Protein AF-A0A355SZP2-F1 (afdb_monomer_lite)

Sequence (383 aa):
MRPGVPWSVKGIEPEAREAAKQAARKAGVTLGAWLNQVIMDSGTDDINAAIQNYGNLDAAASQPQPPAGAPYMQPNMQPAAFAAPPAQPQVDLSPVTEAVRDLVRRIDSNERLLETSLDSLAGRIESSEQLIASGGLSGAADSGMERKVQQLTDRLEAAEKARLPFAKNTGDRLAFQTLEKTMNAVVDHLETVDSQSEQKFAEMRHLLSELADRVDNSEESKKLDQERAKTDALGNTLQNLSERMAETEQALHAAHASAEQGRRQAVEEAVQIVSNKLDSDSQRAQMAELQTAIEKMNSRIDHSEAQSAHAIKTLEGSLTAFVDRLEQTQVRADDIVPQVMDQLDGRLEQVVSRVTDSETRALETASSVEQALSSLAQTMNAT

pLDDT: mean 73.76, std 15.37, range [33.22, 96.88]

Structure (mmCIF, N/CA/C/O backbone):
data_AF-A0A355SZP2-F1
#
_entry.id   AF-A0A355SZP2-F1
#
loop_
_atom_site.group_PDB
_atom_site.id
_atom_site.type_symbol
_atom_site.label_atom_id
_atom_site.label_alt_id
_atom_site.label_comp_id
_atom_site.label_asym_id
_atom_site.label_entity_id
_atom_site.label_seq_id
_atom_site.pdbx_PDB_ins_code
_atom_site.Cartn_x
_atom_site.Cartn_y
_atom_site.Cartn_z
_atom_site.occupancy
_atom_site.B_iso_or_equiv
_atom_site.auth_seq_id
_atom_site.auth_comp_id
_atom_site.auth_asym_id
_atom_site.auth_atom_id
_atom_site.pdbx_PDB_model_num
ATOM 1 N N . MET A 1 1 ? -23.515 8.372 -33.149 1.00 43.44 1 MET A N 1
ATOM 2 C CA . MET A 1 1 ? -22.268 9.037 -32.707 1.00 43.44 1 MET A CA 1
ATOM 3 C C . MET A 1 1 ? -21.160 8.588 -33.643 1.00 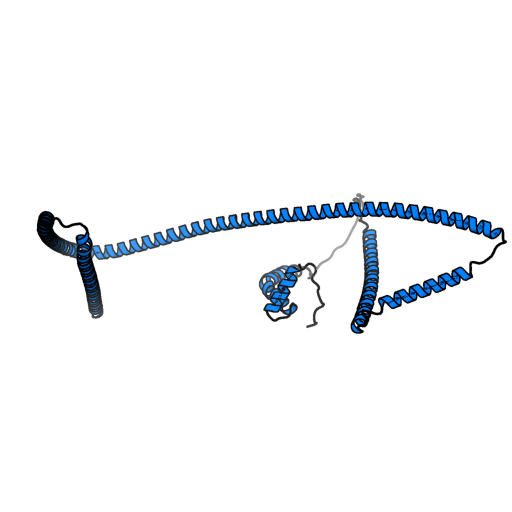43.44 1 MET A C 1
ATOM 5 O O . MET A 1 1 ? -21.099 7.398 -33.919 1.00 43.44 1 MET A O 1
ATOM 9 N N . ARG A 1 2 ? -20.382 9.505 -34.232 1.00 42.56 2 ARG A N 1
ATOM 10 C CA . ARG A 1 2 ? -19.306 9.112 -35.161 1.00 42.56 2 ARG A CA 1
ATOM 11 C C . ARG A 1 2 ? -18.249 8.340 -34.352 1.00 42.56 2 ARG A C 1
ATOM 13 O O . ARG A 1 2 ? -17.840 8.880 -33.324 1.00 42.56 2 ARG A O 1
ATOM 20 N N . PRO A 1 3 ? -17.853 7.112 -34.733 1.00 50.84 3 PRO A N 1
ATOM 21 C CA . PRO A 1 3 ? -16.800 6.396 -34.023 1.00 50.84 3 PRO A CA 1
ATOM 22 C C . PRO A 1 3 ? -15.516 7.222 -34.128 1.00 50.84 3 PRO A C 1
ATOM 24 O O . PRO A 1 3 ? -15.096 7.596 -35.223 1.00 50.84 3 PRO A O 1
ATOM 27 N N . GLY A 1 4 ? -15.008 7.623 -32.962 1.00 61.59 4 GLY A N 1
ATOM 28 C CA . GLY A 1 4 ? -13.952 8.614 -32.810 1.00 61.59 4 GLY A CA 1
ATOM 29 C C . GLY A 1 4 ? -12.641 8.197 -33.466 1.00 61.59 4 GLY A C 1
ATOM 30 O O . GLY A 1 4 ? -12.325 7.015 -33.583 1.00 61.59 4 GLY A O 1
ATOM 31 N N . VAL A 1 5 ? -11.888 9.212 -33.885 1.00 63.09 5 VAL A N 1
ATOM 32 C CA . VAL A 1 5 ? -10.521 9.103 -34.401 1.00 63.09 5 VAL A CA 1
ATOM 33 C C . VAL A 1 5 ? -9.666 8.282 -33.419 1.00 63.09 5 VAL A C 1
ATOM 35 O O . VAL A 1 5 ? -9.733 8.544 -32.214 1.00 63.09 5 VAL A O 1
ATOM 38 N N . PRO A 1 6 ? -8.877 7.296 -33.887 1.00 67.25 6 PRO A N 1
ATOM 39 C CA . PRO A 1 6 ? -8.003 6.519 -33.018 1.00 67.25 6 PRO A CA 1
ATOM 40 C C . PRO A 1 6 ? -6.946 7.443 -32.411 1.00 67.25 6 PRO A C 1
ATOM 42 O O . PRO A 1 6 ? -6.125 8.027 -33.114 1.00 67.25 6 PRO A O 1
ATOM 45 N N . TRP A 1 7 ? -6.985 7.588 -31.093 1.00 75.75 7 TRP A N 1
ATOM 46 C CA . TRP A 1 7 ? -5.968 8.294 -30.330 1.00 75.75 7 TRP A CA 1
ATOM 47 C C . TRP A 1 7 ? -4.964 7.267 -29.804 1.00 75.75 7 TRP A C 1
ATOM 49 O O . TRP A 1 7 ? -5.340 6.184 -29.354 1.00 75.75 7 TRP A O 1
ATOM 59 N N . SER A 1 8 ? -3.675 7.590 -29.894 1.00 74.94 8 SER A N 1
ATOM 60 C CA . SER A 1 8 ? -2.593 6.748 -29.384 1.00 74.94 8 SER A CA 1
ATOM 61 C C . SER A 1 8 ? -1.898 7.462 -28.235 1.00 74.94 8 SER A C 1
ATOM 63 O O . SER A 1 8 ? -1.377 8.563 -28.404 1.00 74.94 8 SER A O 1
ATOM 65 N N . VAL A 1 9 ? -1.857 6.818 -27.070 1.00 76.44 9 VAL A N 1
ATOM 66 C CA . VAL A 1 9 ? -1.187 7.344 -25.876 1.00 76.44 9 VAL A CA 1
ATOM 67 C C . VAL A 1 9 ? 0.260 6.861 -25.847 1.00 76.44 9 VAL A C 1
ATOM 69 O O . VAL A 1 9 ? 0.535 5.657 -25.836 1.00 76.44 9 VAL A O 1
ATOM 72 N N . LYS A 1 10 ? 1.207 7.801 -25.839 1.00 74.12 10 LYS A N 1
ATOM 73 C CA . LYS A 1 10 ? 2.650 7.527 -25.783 1.00 74.12 10 LYS A CA 1
ATOM 74 C C . LYS A 1 10 ? 3.136 7.584 -24.331 1.00 74.12 10 LYS A C 1
ATOM 76 O O . LYS A 1 10 ? 2.713 8.456 -23.587 1.00 74.12 10 LYS A O 1
ATOM 81 N N . GLY A 1 11 ? 4.022 6.664 -23.942 1.00 76.44 11 GLY A N 1
ATOM 82 C CA . GLY A 1 11 ? 4.658 6.668 -22.613 1.00 76.44 11 GLY A CA 1
ATOM 83 C C . GLY A 1 11 ? 4.041 5.749 -21.552 1.00 76.44 11 GLY A C 1
ATOM 84 O O . GLY A 1 11 ? 4.550 5.716 -20.443 1.00 76.44 11 GLY A O 1
ATOM 85 N N . ILE A 1 12 ? 3.000 4.966 -21.868 1.00 80.81 12 ILE A N 1
ATOM 86 C CA . ILE A 1 12 ? 2.492 3.951 -20.925 1.00 80.81 12 ILE A CA 1
ATOM 87 C C . ILE A 1 12 ? 3.554 2.860 -20.746 1.00 80.81 12 ILE A C 1
ATOM 89 O O . ILE A 1 12 ? 3.906 2.201 -21.736 1.00 80.81 12 ILE A O 1
ATOM 93 N N . GLU A 1 13 ? 4.019 2.672 -19.511 1.00 81.19 13 GLU A N 1
ATOM 94 C CA . GLU A 1 13 ? 4.992 1.648 -19.126 1.00 81.19 13 GLU A CA 1
ATOM 95 C C . GLU A 1 13 ? 4.532 0.238 -19.534 1.00 81.19 13 GLU A C 1
ATOM 97 O O . GLU A 1 13 ? 3.330 -0.057 -19.524 1.00 81.19 13 GLU A O 1
ATOM 102 N N . PRO A 1 14 ? 5.462 -0.659 -19.912 1.00 80.69 14 PRO A N 1
ATOM 103 C CA . PRO A 1 14 ? 5.113 -2.010 -20.347 1.00 80.69 14 PRO A CA 1
ATOM 104 C C . PRO A 1 14 ? 4.370 -2.797 -19.258 1.00 80.69 14 PRO A C 1
ATOM 106 O O . PRO A 1 14 ? 3.424 -3.518 -19.571 1.00 80.69 14 PRO A O 1
ATOM 109 N N . GLU A 1 15 ? 4.724 -2.595 -17.988 1.00 80.12 15 GLU A N 1
ATOM 110 C CA . GLU A 1 15 ? 4.059 -3.224 -16.845 1.00 80.12 15 GLU A CA 1
ATOM 111 C C . GLU A 1 15 ? 2.602 -2.761 -16.699 1.00 80.12 15 GLU A C 1
ATOM 113 O O . GLU A 1 15 ? 1.695 -3.588 -16.595 1.00 80.12 15 GLU A O 1
ATOM 118 N N . ALA A 1 16 ? 2.347 -1.454 -16.813 1.00 84.38 16 ALA A N 1
ATOM 119 C CA . ALA A 1 16 ? 0.997 -0.896 -16.761 1.00 84.38 16 ALA A CA 1
ATOM 120 C C . ALA A 1 16 ? 0.101 -1.416 -17.903 1.00 84.38 16 ALA A C 1
ATOM 122 O O . ALA A 1 16 ? -1.091 -1.669 -17.706 1.00 84.38 16 ALA A O 1
ATOM 123 N N . ARG A 1 17 ? 0.667 -1.644 -19.099 1.00 85.94 17 ARG A N 1
ATOM 124 C CA . ARG A 1 17 ? -0.062 -2.255 -20.226 1.00 85.94 17 ARG A CA 1
ATOM 125 C C . ARG A 1 17 ? -0.452 -3.701 -19.934 1.00 85.94 17 ARG A C 1
ATOM 127 O O . ARG A 1 17 ? -1.572 -4.100 -20.250 1.00 85.94 17 ARG A O 1
ATOM 134 N N . GLU A 1 18 ? 0.452 -4.483 -19.354 1.00 87.62 18 GLU A N 1
ATOM 135 C CA . GLU A 1 18 ? 0.180 -5.877 -18.996 1.00 87.62 18 GLU A CA 1
ATOM 136 C C . GLU A 1 18 ? -0.819 -5.978 -17.836 1.00 87.62 18 GLU A C 1
ATOM 138 O O . GLU A 1 18 ? -1.746 -6.786 -17.907 1.00 87.62 18 GLU A O 1
ATOM 143 N N . ALA A 1 19 ? -0.724 -5.104 -16.832 1.00 87.06 19 ALA A N 1
ATOM 144 C CA . ALA A 1 19 ? -1.694 -5.017 -15.742 1.00 87.06 19 ALA A CA 1
ATOM 145 C C . ALA A 1 19 ? -3.107 -4.698 -16.258 1.00 87.06 19 ALA A C 1
ATOM 147 O O . ALA A 1 19 ? -4.066 -5.389 -15.907 1.00 87.06 19 ALA A O 1
ATOM 148 N N . ALA A 1 20 ? -3.235 -3.725 -17.167 1.00 86.75 20 ALA A N 1
ATOM 149 C CA . ALA A 1 20 ? -4.510 -3.378 -17.793 1.00 86.75 20 ALA A CA 1
ATOM 150 C C . ALA A 1 20 ? -5.088 -4.538 -18.625 1.00 86.75 20 ALA A C 1
ATOM 152 O O . ALA A 1 20 ? -6.277 -4.849 -18.532 1.00 86.75 20 ALA A O 1
ATOM 153 N N . LYS A 1 21 ? -4.251 -5.244 -19.400 1.00 88.50 21 LYS A N 1
ATOM 154 C CA . LYS A 1 21 ? -4.676 -6.442 -20.150 1.00 88.50 21 LYS A CA 1
ATOM 155 C C . LYS A 1 21 ? -5.150 -7.563 -19.227 1.00 88.50 21 LYS A C 1
ATOM 157 O O . LYS A 1 21 ? -6.155 -8.211 -19.519 1.00 88.50 21 LYS A O 1
ATOM 162 N N . GLN A 1 22 ? -4.442 -7.808 -18.128 1.00 89.31 22 GLN A N 1
ATOM 163 C CA . GLN A 1 22 ? -4.810 -8.840 -17.160 1.00 89.31 22 GLN A CA 1
ATOM 164 C C . GLN A 1 22 ? -6.108 -8.491 -16.430 1.00 89.31 22 GLN A C 1
ATOM 166 O O . GLN A 1 22 ? -6.954 -9.366 -16.253 1.00 89.31 22 GLN A O 1
ATOM 171 N N . ALA A 1 23 ? -6.298 -7.229 -16.050 1.00 87.44 23 ALA A N 1
ATOM 172 C CA . ALA A 1 23 ? -7.519 -6.764 -15.406 1.00 87.44 23 ALA A CA 1
ATOM 173 C C . ALA A 1 23 ? -8.733 -6.836 -16.349 1.00 87.44 23 ALA A C 1
ATOM 175 O O . ALA A 1 23 ? -9.779 -7.349 -15.952 1.00 87.44 23 ALA A O 1
ATOM 176 N N . ALA A 1 24 ? -8.566 -6.467 -17.623 1.00 91.06 24 ALA A N 1
ATOM 177 C CA . ALA A 1 24 ? -9.597 -6.646 -18.645 1.00 91.06 24 ALA A CA 1
ATOM 178 C C . ALA A 1 24 ? -9.963 -8.128 -18.850 1.00 91.06 24 ALA A C 1
ATOM 180 O O . ALA A 1 24 ? -11.142 -8.480 -18.891 1.00 91.06 24 ALA A O 1
ATOM 181 N N . ARG A 1 25 ? -8.960 -9.022 -18.891 1.00 90.25 25 ARG A N 1
ATOM 182 C CA . ARG A 1 25 ? -9.176 -10.476 -18.991 1.00 90.25 25 ARG A CA 1
ATOM 183 C C . ARG A 1 25 ? -9.900 -11.036 -17.764 1.00 90.25 25 ARG A C 1
ATOM 185 O O . ARG A 1 25 ? -10.788 -11.865 -17.932 1.00 90.25 25 ARG A O 1
ATOM 192 N N . LYS A 1 26 ? -9.558 -10.581 -16.553 1.00 88.00 26 LYS A N 1
ATOM 193 C CA . LYS A 1 26 ? -10.255 -10.962 -15.310 1.00 88.00 26 LYS A CA 1
ATOM 194 C C . LYS A 1 26 ? -11.713 -10.501 -15.304 1.00 88.00 26 LYS A C 1
ATOM 196 O O . LYS A 1 26 ? -12.568 -11.229 -14.817 1.00 88.00 26 LYS A O 1
ATOM 201 N N . ALA A 1 27 ? -11.991 -9.332 -15.873 1.00 84.56 27 ALA A N 1
ATOM 202 C CA . ALA A 1 27 ? -13.337 -8.783 -15.998 1.00 84.56 27 ALA A CA 1
ATOM 203 C C . ALA A 1 27 ? -14.136 -9.351 -17.193 1.00 84.56 27 ALA A C 1
ATOM 205 O O . ALA A 1 27 ? -15.299 -9.002 -17.366 1.00 84.56 27 ALA A O 1
ATOM 206 N N . GLY A 1 28 ? -13.538 -10.218 -18.024 1.00 91.88 28 GLY A N 1
ATOM 207 C CA . GLY A 1 28 ? -14.213 -10.842 -19.169 1.00 91.88 28 GLY A CA 1
ATOM 208 C C . GLY A 1 28 ? -14.558 -9.878 -20.311 1.00 91.88 28 GLY A C 1
ATOM 209 O O . GLY A 1 28 ? -15.401 -10.196 -21.147 1.00 91.88 28 GLY A O 1
ATOM 210 N N . VAL A 1 29 ? -13.921 -8.706 -20.361 1.00 92.19 29 VAL A N 1
ATOM 211 C CA . VAL A 1 29 ? -14.208 -7.633 -21.326 1.00 92.19 29 VAL A CA 1
ATOM 212 C C . VAL A 1 29 ? -12.981 -7.299 -22.176 1.00 92.19 29 VAL A C 1
ATOM 214 O O . VAL A 1 29 ? -11.848 -7.668 -21.864 1.00 92.19 29 VAL A O 1
ATOM 217 N N . THR A 1 30 ? -13.192 -6.593 -23.290 1.00 90.00 30 THR A N 1
ATOM 218 C CA . THR A 1 30 ? -12.081 -6.111 -24.122 1.00 90.00 30 THR A CA 1
ATOM 219 C C . THR A 1 30 ? -11.309 -5.010 -23.395 1.00 90.00 30 THR A C 1
ATOM 221 O O . THR A 1 30 ? -11.880 -4.252 -22.614 1.00 90.00 30 THR A O 1
ATOM 224 N N . LEU A 1 31 ? -10.008 -4.882 -23.682 1.00 84.50 31 LEU A N 1
ATOM 225 C CA . LEU A 1 31 ? -9.148 -3.865 -23.063 1.00 84.50 31 LEU A CA 1
ATOM 226 C C . LEU A 1 31 ? -9.724 -2.445 -23.194 1.00 84.50 31 LEU A C 1
ATOM 228 O O . LEU A 1 31 ? -9.685 -1.682 -22.238 1.00 84.50 31 LEU A O 1
ATOM 232 N N . GLY A 1 32 ? -10.294 -2.107 -24.356 1.00 83.00 32 GLY A N 1
ATOM 233 C CA . GLY A 1 32 ? -10.916 -0.800 -24.582 1.00 83.00 32 GLY A CA 1
ATOM 234 C C . GLY A 1 32 ? -12.188 -0.579 -23.758 1.00 83.00 32 GLY A C 1
ATOM 235 O O . GLY A 1 32 ? -12.382 0.508 -23.224 1.00 83.00 32 GLY A O 1
ATOM 236 N N . ALA A 1 33 ? -13.036 -1.603 -23.607 1.00 85.50 33 ALA A N 1
ATOM 237 C CA . ALA A 1 33 ? -14.243 -1.511 -22.783 1.00 85.50 33 ALA A CA 1
ATOM 238 C C . ALA A 1 33 ? -13.903 -1.406 -21.290 1.00 85.50 33 ALA A C 1
ATOM 240 O O . ALA A 1 33 ? -14.472 -0.575 -20.588 1.00 85.50 33 ALA A O 1
ATOM 241 N N . TRP A 1 34 ? -12.925 -2.192 -20.837 1.00 91.69 34 TRP A N 1
ATOM 242 C CA . TRP A 1 34 ? -12.411 -2.130 -19.473 1.00 91.69 34 TRP A CA 1
ATOM 243 C C . TRP A 1 34 ? -11.806 -0.761 -19.155 1.00 91.69 34 TRP A C 1
ATOM 245 O O . TRP A 1 34 ? -12.145 -0.159 -18.144 1.00 91.69 34 TRP A O 1
ATOM 255 N N . LEU A 1 35 ? -10.960 -0.235 -20.047 1.00 86.69 35 LEU A N 1
ATOM 256 C CA . LEU A 1 35 ? -10.326 1.066 -19.859 1.00 86.69 35 LEU A CA 1
ATOM 257 C C . LEU A 1 35 ? -11.358 2.198 -19.844 1.00 86.69 35 LEU A C 1
ATOM 259 O O . LEU A 1 35 ? -11.254 3.093 -19.017 1.00 86.69 35 LEU A O 1
ATOM 263 N N . ASN A 1 36 ? -12.378 2.141 -20.705 1.00 85.62 36 ASN A N 1
ATOM 264 C CA . ASN A 1 36 ? -13.479 3.102 -20.664 1.00 85.62 36 ASN A CA 1
ATOM 265 C C . ASN A 1 36 ? -14.215 3.062 -19.321 1.00 85.62 36 ASN A C 1
ATOM 267 O O . ASN A 1 36 ? -14.522 4.117 -18.784 1.00 85.62 36 ASN A O 1
ATOM 271 N N . GLN A 1 37 ? -14.472 1.876 -18.765 1.00 85.50 37 GLN A N 1
ATOM 272 C CA . GLN A 1 37 ? -15.134 1.747 -17.468 1.00 85.50 37 GLN A CA 1
ATOM 273 C C . GLN A 1 37 ? -14.263 2.296 -16.334 1.00 85.50 37 GLN A C 1
ATOM 275 O O . GLN A 1 37 ? -14.737 3.101 -15.547 1.00 85.50 37 GLN A O 1
ATOM 280 N N . VAL A 1 38 ? -12.972 1.959 -16.317 1.00 87.00 38 VAL A N 1
ATOM 281 C CA . VAL A 1 38 ? -12.020 2.476 -15.323 1.00 87.00 38 VAL A CA 1
ATOM 282 C C . VAL A 1 38 ? -11.865 3.992 -15.428 1.00 87.00 38 VAL A C 1
ATOM 284 O O . VAL A 1 38 ? -11.874 4.666 -14.406 1.00 87.00 38 VAL A O 1
ATOM 287 N N . ILE A 1 39 ? -11.753 4.553 -16.636 1.00 83.88 39 ILE A N 1
ATOM 288 C CA . ILE A 1 39 ? -11.663 6.008 -16.840 1.00 83.88 39 ILE A CA 1
ATOM 289 C C . ILE A 1 39 ? -12.952 6.704 -16.396 1.00 83.88 39 ILE A C 1
ATOM 291 O O . ILE A 1 39 ? -12.874 7.785 -15.823 1.00 83.88 39 ILE A O 1
ATOM 295 N N . MET A 1 40 ? -14.121 6.106 -16.642 1.00 82.00 40 MET A N 1
ATOM 296 C CA . MET A 1 40 ? -15.392 6.663 -16.177 1.00 82.00 40 MET A CA 1
ATOM 297 C C . MET A 1 40 ? -15.488 6.593 -14.652 1.00 82.00 40 MET A C 1
ATOM 299 O O . MET A 1 40 ? -15.677 7.636 -14.044 1.00 82.00 40 MET A O 1
ATOM 303 N N . ASP A 1 41 ? -15.242 5.432 -14.037 1.00 79.75 41 ASP A N 1
ATOM 304 C CA . ASP A 1 41 ? -15.289 5.238 -12.580 1.00 79.75 41 ASP A CA 1
ATOM 305 C C . ASP A 1 41 ? -14.289 6.149 -11.843 1.00 79.75 41 ASP A C 1
ATOM 307 O O . ASP A 1 41 ? -14.629 6.735 -10.819 1.00 79.75 41 ASP A O 1
ATOM 311 N N . SER A 1 42 ? -13.083 6.331 -12.397 1.00 72.56 42 SER A N 1
ATOM 312 C CA . SER A 1 42 ? -12.041 7.213 -11.836 1.00 72.56 42 SER A CA 1
ATOM 313 C C . SER A 1 42 ? -12.272 8.697 -12.150 1.00 72.56 42 SER A C 1
ATOM 315 O O . SER A 1 42 ? -11.753 9.566 -11.461 1.00 72.56 42 SER A O 1
ATOM 317 N N . GLY A 1 43 ? -12.995 9.003 -13.231 1.00 55.41 43 GLY A N 1
ATOM 318 C CA . GLY A 1 43 ? -13.183 10.358 -13.751 1.00 55.41 43 GLY A CA 1
ATOM 319 C C . GLY A 1 43 ? -14.430 11.067 -13.226 1.00 55.41 43 GLY A C 1
ATOM 320 O O . GLY A 1 43 ? -14.520 12.288 -13.356 1.00 55.41 43 GLY A O 1
ATOM 321 N N . THR A 1 44 ? -15.387 10.342 -12.637 1.00 55.16 44 THR A N 1
ATOM 322 C CA . THR A 1 44 ? -16.650 10.936 -12.164 1.00 55.16 44 THR A CA 1
ATOM 323 C C . THR A 1 44 ? -16.474 11.937 -11.021 1.00 55.16 44 THR A C 1
ATOM 325 O O . THR A 1 44 ? -17.250 12.891 -10.962 1.00 55.16 44 THR A O 1
ATOM 328 N N . ASP A 1 45 ? -15.452 11.774 -10.173 1.00 54.12 45 ASP A N 1
ATOM 329 C CA . ASP A 1 45 ? -15.232 12.652 -9.013 1.00 54.12 45 ASP A CA 1
ATOM 330 C C . ASP A 1 45 ? -14.362 13.886 -9.334 1.00 54.12 45 ASP A C 1
ATOM 332 O O . ASP A 1 45 ? -14.697 14.992 -8.911 1.00 54.12 45 ASP A O 1
ATOM 336 N N . ASP A 1 46 ? -13.314 13.759 -10.158 1.00 54.97 46 ASP A N 1
ATOM 337 C CA . ASP A 1 46 ? -12.363 14.863 -10.399 1.00 54.97 46 ASP A CA 1
ATOM 338 C C . ASP A 1 46 ? -12.663 15.699 -11.660 1.00 54.97 46 ASP A C 1
ATOM 340 O O . ASP A 1 46 ? -12.441 16.914 -11.690 1.00 54.97 46 ASP A O 1
ATOM 344 N N . ILE A 1 47 ? -13.203 15.092 -12.725 1.00 53.69 47 ILE A N 1
ATOM 345 C CA . ILE A 1 47 ? -13.374 15.777 -14.021 1.00 53.69 47 ILE A CA 1
ATOM 346 C C . ILE A 1 47 ? -14.604 16.688 -14.010 1.00 53.69 47 ILE A C 1
ATOM 348 O O . ILE A 1 47 ? -14.566 17.775 -14.587 1.00 53.69 47 ILE A O 1
ATOM 352 N N . ASN A 1 48 ? -15.681 16.308 -13.318 1.00 53.72 48 ASN A N 1
ATOM 353 C CA . ASN A 1 48 ? -16.866 17.162 -13.194 1.00 53.72 48 ASN A CA 1
ATOM 354 C C . ASN A 1 48 ? -16.561 18.432 -12.374 1.00 53.72 48 ASN A C 1
ATOM 356 O O . ASN A 1 48 ? -17.060 19.510 -12.700 1.00 53.72 48 ASN A O 1
ATOM 360 N N . ALA A 1 49 ? -15.682 18.327 -11.371 1.00 54.88 49 ALA A N 1
ATOM 361 C CA . ALA A 1 49 ? -15.170 19.467 -10.613 1.00 54.88 49 ALA A CA 1
ATOM 362 C C . ALA A 1 49 ? -14.222 20.347 -11.455 1.00 54.88 49 ALA A C 1
ATOM 364 O O . ALA A 1 49 ? -14.318 21.575 -11.418 1.00 54.88 49 ALA A O 1
ATOM 365 N N . ALA A 1 50 ? -13.358 19.744 -12.280 1.00 53.41 50 ALA A N 1
ATOM 366 C CA . ALA A 1 50 ? -12.447 20.477 -13.160 1.00 53.41 50 ALA A CA 1
ATOM 367 C C . ALA A 1 50 ? -13.166 21.186 -14.327 1.00 53.41 50 ALA A C 1
ATOM 369 O O . ALA A 1 50 ? -12.854 22.336 -14.632 1.00 53.41 50 ALA A O 1
ATOM 370 N N . ILE A 1 51 ? -14.168 20.560 -14.956 1.00 55.69 51 ILE A N 1
ATOM 371 C CA . ILE A 1 51 ? -14.917 21.149 -16.082 1.00 55.69 51 ILE A CA 1
ATOM 372 C C . ILE A 1 51 ? -15.739 22.368 -15.635 1.00 55.69 51 ILE A C 1
ATOM 374 O O . ILE A 1 51 ? -15.804 23.354 -16.372 1.00 55.69 51 ILE A O 1
ATOM 378 N N . GLN A 1 52 ? -16.298 22.368 -14.418 1.00 55.09 52 GLN A N 1
ATOM 379 C CA . GLN A 1 52 ? -16.956 23.564 -13.875 1.00 55.09 52 GLN A CA 1
ATOM 380 C C . GLN A 1 52 ? -15.977 24.716 -13.605 1.00 55.09 52 GLN A C 1
ATOM 382 O O . GLN A 1 52 ? -16.354 25.880 -13.728 1.00 55.09 52 GLN A O 1
ATOM 387 N N . ASN A 1 53 ? -14.713 24.408 -13.305 1.00 52.00 53 ASN A N 1
ATOM 388 C CA . ASN A 1 53 ? -13.689 25.416 -13.043 1.00 52.00 53 ASN A CA 1
ATOM 389 C C . ASN A 1 53 ? -13.110 26.034 -14.336 1.00 52.00 53 ASN A C 1
ATOM 391 O O . ASN A 1 53 ? -12.754 27.209 -14.354 1.00 52.00 53 ASN A O 1
ATOM 395 N N . TYR A 1 54 ? -13.076 25.283 -15.445 1.00 48.62 54 TYR A N 1
ATOM 396 C CA . TYR A 1 54 ? -12.592 25.781 -16.744 1.00 48.62 54 TYR A CA 1
ATOM 397 C C . TYR A 1 54 ? -13.676 26.426 -17.627 1.00 48.62 54 TYR A C 1
ATOM 399 O O . TYR A 1 54 ? -13.348 27.246 -18.481 1.00 48.62 54 TYR A O 1
ATOM 407 N N . GLY A 1 55 ? -14.963 26.131 -17.412 1.00 46.94 55 GLY A N 1
ATOM 408 C CA . GLY A 1 55 ? -16.067 26.756 -18.157 1.00 46.94 55 GLY A CA 1
ATOM 409 C C . GLY A 1 55 ? -16.363 28.218 -17.785 1.00 46.94 55 GLY A C 1
ATOM 410 O O . GLY A 1 55 ? -17.083 28.895 -18.515 1.00 46.94 55 GLY A O 1
ATOM 411 N N . ASN A 1 56 ? -15.807 28.723 -16.677 1.00 47.97 56 ASN A N 1
ATOM 412 C CA . ASN A 1 56 ? -16.124 30.053 -16.138 1.00 47.97 56 ASN A CA 1
ATOM 413 C C . ASN A 1 56 ? -15.107 31.153 -16.515 1.00 47.97 56 ASN A C 1
ATOM 415 O O . ASN A 1 56 ? -15.204 32.276 -16.027 1.00 47.97 56 ASN A O 1
ATOM 419 N N . LEU A 1 57 ? -14.130 30.845 -17.379 1.00 44.41 57 LEU A N 1
ATOM 420 C CA . LEU A 1 57 ? -13.086 31.787 -17.816 1.00 44.41 57 LEU A CA 1
ATOM 421 C C . LEU A 1 57 ? -13.292 32.328 -19.246 1.00 44.41 57 LEU A C 1
ATOM 423 O O . LEU A 1 57 ? -12.699 33.348 -19.580 1.00 44.41 57 LEU A O 1
ATOM 427 N N . ASP A 1 58 ? -14.168 31.720 -20.059 1.00 43.00 58 ASP A N 1
ATOM 428 C CA . ASP A 1 58 ? -14.352 32.082 -21.484 1.00 43.00 58 ASP A CA 1
ATOM 429 C C . ASP A 1 58 ? -15.707 32.756 -21.812 1.00 43.00 58 ASP A C 1
ATOM 431 O O . ASP A 1 58 ? -16.025 33.033 -22.966 1.00 43.00 58 ASP A O 1
ATOM 435 N N . ALA A 1 59 ? -16.529 33.069 -20.801 1.00 40.69 59 ALA A N 1
ATOM 436 C CA . ALA A 1 59 ? -17.865 33.659 -20.988 1.00 40.69 59 ALA A CA 1
ATOM 437 C C . ALA A 1 59 ? -17.964 35.167 -20.656 1.00 40.69 59 ALA A C 1
ATOM 439 O O . ALA A 1 59 ? -19.069 35.701 -20.563 1.00 40.69 59 ALA A O 1
ATOM 440 N N . ALA A 1 60 ? -16.838 35.876 -20.486 1.00 42.00 60 ALA A N 1
ATOM 441 C CA . ALA A 1 60 ? -16.814 37.275 -20.025 1.00 42.00 60 ALA A CA 1
ATOM 442 C C . ALA A 1 60 ? -16.187 38.293 -21.004 1.00 42.00 60 ALA A C 1
ATOM 444 O O . ALA A 1 60 ? -15.850 39.402 -20.595 1.00 42.00 60 ALA A O 1
ATOM 445 N N . ALA A 1 61 ? -16.046 37.970 -22.294 1.00 46.56 61 ALA A N 1
ATOM 446 C CA . ALA A 1 61 ? -15.515 38.922 -23.274 1.00 46.56 61 ALA A CA 1
ATOM 447 C C . ALA A 1 61 ? -16.200 38.826 -24.644 1.00 46.56 61 ALA A C 1
ATOM 449 O O . ALA A 1 61 ? -15.547 38.565 -25.646 1.00 46.56 61 ALA A O 1
ATOM 450 N N . SER A 1 62 ? -17.518 39.047 -24.704 1.00 45.06 62 SER A N 1
ATOM 451 C CA . SER A 1 62 ? -18.217 39.473 -25.931 1.00 45.06 62 SER A CA 1
ATOM 452 C C . SER A 1 62 ? -19.649 39.929 -25.630 1.00 45.06 62 SER A C 1
ATOM 454 O O . SER A 1 62 ? -20.600 39.170 -25.797 1.00 45.06 62 SER A O 1
ATOM 456 N N . GLN A 1 63 ? -19.828 41.192 -25.238 1.00 41.97 63 GLN A N 1
ATOM 457 C CA . GLN A 1 63 ? -21.058 41.921 -25.563 1.00 41.97 63 GLN A CA 1
ATOM 458 C C . GLN A 1 63 ? -20.756 43.423 -25.724 1.00 41.97 63 GLN A C 1
ATOM 460 O O . GLN A 1 63 ? -20.212 44.033 -24.804 1.00 41.97 63 GLN A O 1
ATOM 465 N N . PRO A 1 64 ? -21.046 44.029 -26.891 1.00 41.09 64 PRO A N 1
ATOM 466 C CA . PRO A 1 64 ? -20.807 45.445 -27.139 1.00 41.09 64 PRO A CA 1
ATOM 467 C C . PRO A 1 64 ? -21.996 46.291 -26.670 1.00 41.09 64 PRO A C 1
ATOM 469 O O . PRO A 1 64 ? -23.135 46.043 -27.066 1.00 41.09 64 PRO A O 1
ATOM 472 N N . GLN A 1 65 ? -21.726 47.331 -25.878 1.00 38.44 65 GLN A N 1
ATOM 473 C CA . GLN A 1 65 ? -22.719 48.326 -25.467 1.00 38.44 65 GLN A CA 1
ATOM 474 C C . GLN A 1 65 ? -22.309 49.713 -26.007 1.00 38.44 65 GLN A C 1
ATOM 476 O O . GLN A 1 65 ? -21.156 50.109 -25.829 1.00 38.44 65 GLN A O 1
ATOM 481 N N . PRO A 1 66 ? -23.196 50.445 -26.710 1.00 47.81 66 PRO A N 1
ATOM 482 C CA . PRO A 1 66 ? -22.837 51.678 -27.412 1.00 47.81 66 PRO A CA 1
ATOM 483 C C . PRO A 1 66 ? -22.892 52.908 -26.486 1.00 47.81 66 PRO A C 1
ATOM 485 O O . PRO A 1 66 ? -23.833 53.021 -25.699 1.00 47.81 66 PRO A O 1
ATOM 488 N N . PRO A 1 67 ? -21.975 53.887 -26.613 1.00 43.47 67 PRO A N 1
ATOM 489 C CA . PRO A 1 67 ? -22.163 55.207 -26.029 1.00 43.47 67 PRO A CA 1
ATOM 490 C C . PRO A 1 67 ? -22.709 56.206 -27.057 1.00 43.47 67 PRO A C 1
ATOM 492 O O . PRO A 1 67 ? -22.197 56.355 -28.167 1.00 43.47 67 PRO A O 1
ATOM 495 N N . ALA A 1 68 ? -23.767 56.904 -26.653 1.00 39.94 68 ALA A N 1
ATOM 496 C CA . ALA A 1 68 ? -24.366 58.021 -27.364 1.00 39.94 68 ALA A CA 1
ATOM 497 C C . ALA A 1 68 ? -23.618 59.336 -27.073 1.00 39.94 68 ALA A C 1
ATOM 499 O O . ALA A 1 68 ? -23.264 59.603 -25.927 1.00 39.94 68 ALA A O 1
ATOM 500 N N . GLY A 1 69 ? -23.486 60.185 -28.101 1.00 37.47 69 GLY A N 1
ATOM 501 C CA . GLY A 1 69 ? -23.297 61.634 -27.952 1.00 37.47 69 GLY A CA 1
ATOM 502 C C . GLY A 1 69 ? -21.928 62.194 -28.358 1.00 37.47 69 GLY A C 1
ATOM 503 O O . GLY A 1 69 ? -21.024 62.298 -27.540 1.00 37.47 69 GLY A O 1
ATOM 504 N N . ALA A 1 70 ? -21.818 62.664 -29.602 1.00 37.91 70 ALA A N 1
ATOM 505 C CA . ALA A 1 70 ? -21.009 63.841 -29.971 1.00 37.91 70 ALA A CA 1
ATOM 506 C C . ALA A 1 70 ? -21.983 65.044 -30.059 1.00 37.91 70 ALA A C 1
ATOM 508 O O . ALA A 1 70 ? -23.172 64.768 -30.264 1.00 37.91 70 ALA A O 1
ATOM 509 N N . PRO A 1 71 ? -21.598 66.340 -29.934 1.00 46.94 71 PRO A N 1
ATOM 510 C CA . PRO A 1 71 ? -20.502 67.038 -30.649 1.00 46.94 71 PRO A CA 1
ATOM 511 C C . PRO A 1 71 ? -19.692 67.991 -29.711 1.00 46.94 71 PRO A C 1
ATOM 513 O O . PRO A 1 71 ? -20.000 68.067 -28.530 1.00 46.94 71 PRO A O 1
ATOM 516 N N . TYR A 1 72 ? -18.576 68.656 -30.058 1.00 37.38 72 TYR A N 1
ATOM 517 C CA . TYR A 1 72 ? -18.384 69.770 -31.007 1.00 37.38 72 TYR A CA 1
ATOM 518 C C . TYR A 1 72 ? -16.885 70.016 -31.340 1.00 37.38 72 TYR A C 1
ATOM 520 O O . TYR A 1 72 ? -15.983 69.390 -30.795 1.00 37.38 72 TYR A O 1
ATOM 528 N N . MET A 1 73 ? -16.676 70.942 -32.281 1.00 34.41 73 MET A N 1
ATOM 529 C CA . MET A 1 73 ? -15.517 71.250 -33.128 1.00 34.41 73 MET A CA 1
ATOM 530 C C . MET A 1 73 ? -14.337 72.078 -32.541 1.00 34.41 73 MET A C 1
ATOM 532 O O . MET A 1 73 ? -14.560 72.977 -31.740 1.00 34.41 73 MET A O 1
ATOM 536 N N . GLN A 1 74 ? -13.167 71.910 -33.204 1.00 42.41 74 GLN A N 1
ATOM 537 C CA . GLN A 1 74 ? -12.164 72.929 -33.643 1.00 42.41 74 GLN A CA 1
ATOM 538 C C . GLN A 1 74 ? -11.136 73.522 -32.623 1.00 42.41 74 GLN A C 1
ATOM 540 O O . GLN A 1 74 ? -11.327 73.390 -31.423 1.00 42.41 74 GLN A O 1
ATOM 545 N N . PRO A 1 75 ? -10.021 74.172 -33.063 1.00 52.38 75 PRO A N 1
ATOM 546 C CA . PRO A 1 75 ? -8.797 73.571 -33.626 1.00 52.38 75 PRO A CA 1
ATOM 547 C C . PRO A 1 75 ? -7.492 74.173 -33.008 1.00 52.38 75 PRO A C 1
ATOM 549 O O . PRO A 1 75 ? -7.549 75.063 -32.166 1.00 52.38 75 PRO A O 1
ATOM 552 N N . ASN A 1 76 ? -6.323 73.775 -33.538 1.00 35.38 76 ASN A N 1
ATOM 553 C CA . ASN A 1 76 ? -5.112 74.607 -33.741 1.00 35.38 76 ASN A CA 1
ATOM 554 C C . ASN A 1 76 ? -3.813 74.282 -32.950 1.00 35.38 76 ASN A C 1
ATOM 556 O O . ASN A 1 76 ? -3.804 74.130 -31.735 1.00 35.38 76 ASN A O 1
ATOM 560 N N . MET A 1 77 ? -2.715 74.347 -33.722 1.00 33.53 77 MET A N 1
ATOM 561 C CA . MET A 1 77 ? -1.282 74.500 -33.399 1.00 33.53 77 MET A CA 1
ATOM 562 C C . MET A 1 77 ? -0.428 73.273 -33.006 1.00 33.53 77 MET A C 1
ATOM 564 O O . MET A 1 77 ? -0.421 72.796 -31.879 1.00 33.53 77 MET A O 1
ATOM 568 N N . GLN A 1 78 ? 0.409 72.854 -33.965 1.00 41.94 78 GLN A N 1
ATOM 569 C CA . GLN A 1 78 ? 1.779 72.342 -33.747 1.00 41.94 78 GLN A CA 1
ATOM 570 C C . GLN A 1 78 ? 2.711 73.542 -33.411 1.00 41.94 78 GLN A C 1
ATOM 572 O O . GLN A 1 78 ? 2.254 74.669 -33.625 1.00 41.94 78 GLN A O 1
ATOM 577 N N . PRO A 1 79 ? 4.004 73.403 -33.016 1.00 48.03 79 PRO A N 1
ATOM 578 C CA . PRO A 1 79 ? 4.854 72.203 -32.897 1.00 48.03 79 PRO A CA 1
ATOM 579 C C . PRO A 1 79 ? 5.737 72.155 -31.616 1.00 48.03 79 PRO A C 1
ATOM 581 O O . PRO A 1 79 ? 6.057 73.183 -31.031 1.00 48.03 79 PRO A O 1
ATOM 584 N N . ALA A 1 80 ? 6.255 70.981 -31.235 1.00 33.22 80 ALA A N 1
ATOM 585 C CA . ALA A 1 80 ? 7.535 70.893 -30.514 1.00 33.22 80 ALA A CA 1
ATOM 586 C C . ALA A 1 80 ? 8.145 69.493 -30.644 1.00 33.22 80 ALA A C 1
ATOM 588 O O . ALA A 1 80 ? 7.504 68.482 -30.369 1.00 33.22 80 ALA A O 1
ATOM 589 N N . ALA A 1 81 ? 9.399 69.467 -31.083 1.00 43.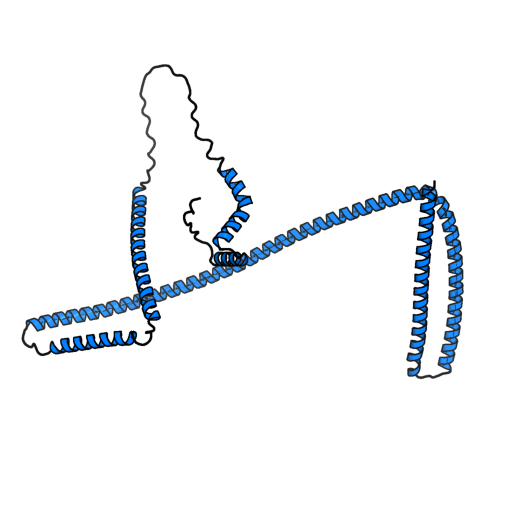41 81 ALA A N 1
ATOM 590 C CA . ALA A 1 81 ? 10.232 68.289 -31.227 1.00 43.41 81 ALA A CA 1
ATOM 591 C C . ALA A 1 81 ? 10.495 67.618 -29.872 1.00 43.41 81 ALA A C 1
ATOM 593 O O . ALA A 1 81 ? 11.008 68.266 -28.965 1.00 43.41 81 ALA A O 1
ATOM 594 N N . PHE A 1 82 ? 10.223 66.317 -29.769 1.00 38.78 82 PHE A N 1
ATOM 595 C CA . PHE A 1 82 ? 10.791 65.458 -28.735 1.00 38.78 82 PHE A CA 1
ATOM 596 C C . PHE A 1 82 ? 11.154 64.092 -29.322 1.00 38.78 82 PHE A C 1
ATOM 598 O O . PHE A 1 82 ? 10.473 63.557 -30.194 1.00 38.78 82 PHE A O 1
ATOM 605 N N . ALA A 1 83 ? 12.306 63.609 -28.871 1.00 44.06 83 ALA A N 1
ATOM 606 C CA . ALA A 1 83 ? 13.052 62.473 -29.376 1.00 44.06 83 ALA A CA 1
ATOM 607 C C . ALA A 1 83 ? 12.266 61.151 -29.372 1.00 44.06 83 ALA A C 1
ATOM 609 O O . ALA A 1 83 ? 11.525 60.851 -28.437 1.00 44.06 83 ALA A O 1
ATOM 610 N N . ALA A 1 84 ? 12.496 60.339 -30.406 1.00 44.91 84 ALA A N 1
ATOM 611 C CA . ALA A 1 84 ? 12.034 58.959 -30.472 1.00 44.91 84 ALA A CA 1
ATOM 612 C C . ALA A 1 84 ? 12.761 58.083 -29.423 1.00 44.91 84 ALA A C 1
ATOM 614 O O . ALA A 1 84 ? 13.981 58.210 -29.279 1.00 44.91 84 ALA A O 1
ATOM 615 N N . PRO A 1 85 ? 12.059 57.176 -28.717 1.00 54.16 85 PRO A N 1
ATOM 616 C CA . PRO A 1 85 ? 12.692 56.137 -27.912 1.00 54.16 85 PRO A CA 1
ATOM 617 C C . PRO A 1 85 ? 13.346 55.064 -28.806 1.00 54.16 85 PRO A C 1
ATOM 619 O O . PRO A 1 85 ? 12.897 54.852 -29.936 1.00 54.16 85 PRO A O 1
ATOM 622 N N . PRO A 1 86 ? 14.405 54.379 -28.334 1.00 53.09 86 PRO A N 1
ATOM 623 C CA . PRO A 1 86 ? 15.132 53.400 -29.135 1.00 53.09 86 PRO A CA 1
ATOM 624 C C . PRO A 1 86 ? 14.245 52.201 -29.491 1.00 53.09 86 PRO A C 1
ATOM 626 O O . PRO A 1 86 ? 13.571 51.624 -28.636 1.00 53.09 86 PRO A O 1
ATOM 629 N N . ALA A 1 87 ? 14.275 51.829 -30.772 1.00 52.44 87 ALA A N 1
ATOM 630 C CA . ALA A 1 87 ? 13.646 50.626 -31.292 1.00 52.44 87 ALA A CA 1
ATOM 631 C C . ALA A 1 87 ? 14.227 49.384 -30.598 1.00 52.44 87 ALA A C 1
ATOM 633 O O . ALA A 1 87 ? 15.438 49.164 -30.589 1.00 52.44 87 ALA A O 1
ATOM 634 N N . GLN A 1 88 ? 13.346 48.576 -30.013 1.00 55.16 88 GLN A N 1
ATOM 635 C CA . GLN A 1 88 ? 13.670 47.237 -29.529 1.00 55.16 88 GLN A CA 1
ATOM 636 C C . GLN A 1 88 ? 14.089 46.366 -30.730 1.00 55.16 88 GLN A C 1
ATOM 638 O O . GLN A 1 88 ? 13.458 46.470 -31.787 1.00 55.16 88 GLN A O 1
ATOM 643 N N . PRO A 1 89 ? 15.117 45.507 -30.612 1.00 55.16 89 PRO A N 1
ATOM 644 C CA . PRO A 1 89 ? 15.516 44.625 -31.700 1.00 55.16 89 PRO A CA 1
ATOM 645 C C . PRO A 1 89 ? 14.392 43.620 -31.968 1.00 55.16 89 PRO A C 1
ATOM 647 O O . PRO A 1 89 ? 14.092 42.765 -31.137 1.00 55.16 89 PRO A O 1
ATOM 650 N N . GLN A 1 90 ? 13.749 43.729 -33.131 1.00 55.62 90 GLN A N 1
ATOM 651 C CA . GLN A 1 90 ? 12.874 42.677 -33.635 1.00 55.62 90 GLN A CA 1
ATOM 652 C C . GLN A 1 90 ? 13.742 41.443 -33.893 1.00 55.62 90 GLN A C 1
ATOM 654 O O . GLN A 1 90 ? 14.589 41.447 -34.784 1.00 55.62 90 GLN A O 1
ATOM 659 N N . VAL A 1 91 ? 13.570 40.409 -33.071 1.00 64.44 91 VAL A N 1
ATOM 660 C CA . VAL A 1 91 ? 14.203 39.106 -33.286 1.00 64.44 91 VAL A CA 1
ATOM 661 C C . VAL A 1 91 ? 13.628 38.531 -34.575 1.00 64.44 91 VAL A C 1
ATOM 663 O O . VAL A 1 91 ? 12.441 38.212 -34.644 1.00 64.44 91 VAL A O 1
ATOM 666 N N . ASP A 1 92 ? 14.461 38.439 -35.606 1.00 65.94 92 ASP A N 1
ATOM 667 C CA . ASP A 1 92 ? 14.083 37.845 -36.879 1.00 65.94 92 ASP A CA 1
ATOM 668 C C . ASP A 1 92 ? 13.927 36.324 -36.704 1.00 65.94 92 ASP A C 1
ATOM 670 O O . ASP A 1 92 ? 14.899 35.595 -36.504 1.00 65.94 92 ASP A O 1
ATOM 674 N N . LEU A 1 93 ? 12.679 35.848 -36.723 1.00 68.31 93 LEU A N 1
ATOM 675 C CA . LEU A 1 93 ? 12.314 34.429 -36.617 1.00 68.31 93 LEU A CA 1
ATOM 676 C C . LEU A 1 93 ? 12.327 33.715 -37.980 1.00 68.31 93 LEU A C 1
ATOM 678 O O . LEU A 1 93 ? 12.025 32.519 -38.054 1.00 68.31 93 LEU A O 1
ATOM 682 N N . SER A 1 94 ? 12.688 34.409 -39.062 1.00 75.44 94 SER A N 1
ATOM 683 C CA . SER A 1 94 ? 12.852 33.823 -40.397 1.00 75.44 94 SER A CA 1
ATOM 684 C C . SER A 1 94 ? 13.784 32.599 -40.421 1.00 75.44 94 SER A C 1
ATOM 686 O O . SER A 1 94 ? 13.354 31.569 -40.942 1.00 75.44 94 SER A O 1
ATOM 688 N N . PRO A 1 95 ? 14.987 32.602 -39.799 1.00 77.00 95 PRO A N 1
ATOM 689 C CA . PRO A 1 95 ? 15.861 31.421 -39.781 1.00 77.00 95 PRO A CA 1
ATOM 690 C C . PRO A 1 95 ? 15.276 30.235 -39.003 1.00 77.00 95 PRO A C 1
ATOM 692 O O . PRO A 1 95 ? 15.491 29.085 -39.380 1.00 77.00 95 PRO A O 1
ATOM 695 N N . VAL A 1 96 ? 14.495 30.489 -37.947 1.00 75.75 96 VAL A N 1
ATOM 696 C CA . VAL A 1 96 ? 13.805 29.427 -37.193 1.00 75.75 96 VAL A CA 1
ATOM 697 C C . VAL A 1 96 ? 12.678 28.829 -38.034 1.00 75.75 96 VAL A C 1
ATOM 699 O O . VAL A 1 96 ? 12.504 27.614 -38.072 1.00 75.75 96 VAL A O 1
ATOM 702 N N . THR A 1 97 ? 11.951 29.669 -38.769 1.00 81.25 97 THR A N 1
ATOM 703 C CA . THR A 1 97 ? 10.875 29.237 -39.671 1.00 81.25 97 THR A CA 1
ATOM 704 C C . THR A 1 97 ? 11.422 28.415 -40.846 1.00 81.25 97 THR A C 1
ATOM 706 O O . THR A 1 97 ? 10.829 27.402 -41.221 1.00 81.25 97 THR A O 1
ATOM 709 N N . GLU A 1 98 ? 12.581 28.798 -41.391 1.00 85.00 98 GLU A N 1
ATOM 710 C CA . GLU A 1 98 ? 13.307 28.046 -42.424 1.00 85.00 98 GLU A CA 1
ATOM 711 C C . GLU A 1 98 ? 13.792 26.687 -41.889 1.00 85.00 98 GLU A C 1
ATOM 713 O O . GLU A 1 98 ? 13.558 25.658 -42.521 1.00 85.00 98 GLU A O 1
ATOM 718 N N . ALA A 1 99 ? 14.378 26.655 -40.686 1.00 83.06 99 ALA A N 1
ATOM 719 C CA . ALA A 1 99 ? 14.845 25.423 -40.047 1.00 83.06 99 ALA A CA 1
ATOM 720 C C . ALA A 1 99 ? 13.697 24.446 -39.735 1.00 83.06 99 ALA A C 1
ATOM 722 O O . ALA A 1 99 ? 13.838 23.240 -39.931 1.00 83.06 99 ALA A O 1
ATOM 723 N N . VAL A 1 100 ? 12.537 24.952 -39.303 1.00 84.62 100 VAL A N 1
ATOM 724 C CA . VAL A 1 100 ? 11.330 24.133 -39.104 1.00 84.62 100 VAL A CA 1
ATOM 725 C C . VAL A 1 100 ? 10.831 23.573 -40.438 1.00 84.62 100 VAL A C 1
ATOM 727 O O . VAL A 1 100 ? 10.470 22.399 -40.513 1.00 84.62 100 VAL A O 1
ATOM 730 N N . ARG A 1 101 ? 10.851 24.366 -41.515 1.00 87.38 101 ARG A N 1
ATOM 731 C CA . ARG A 1 101 ? 10.451 23.903 -42.851 1.00 87.38 101 ARG A CA 1
ATOM 732 C C . ARG A 1 101 ? 11.417 22.850 -43.413 1.00 87.38 101 ARG A C 1
ATOM 734 O O . ARG A 1 101 ? 10.953 21.899 -44.043 1.00 87.38 101 ARG A O 1
ATOM 741 N N . ASP A 1 102 ? 12.719 22.976 -43.165 1.00 90.00 102 ASP A N 1
ATOM 742 C CA . ASP A 1 102 ? 13.716 21.962 -43.533 1.00 90.00 102 ASP A CA 1
ATOM 743 C C . ASP A 1 102 ? 13.542 20.670 -42.721 1.00 90.00 102 ASP A C 1
ATOM 745 O O . ASP A 1 102 ? 13.527 19.575 -43.284 1.00 90.00 102 ASP A O 1
ATOM 749 N N . LEU A 1 103 ? 13.288 20.785 -41.414 1.00 86.38 103 LEU A N 1
ATOM 750 C CA . LEU A 1 103 ? 13.014 19.633 -40.557 1.00 86.38 103 LEU A CA 1
ATOM 751 C C . LEU A 1 103 ? 11.779 18.857 -41.031 1.00 86.38 103 LEU A C 1
ATOM 753 O O . LEU A 1 103 ? 11.830 17.633 -41.128 1.00 86.38 103 LEU A O 1
ATOM 757 N N . VAL A 1 104 ? 10.702 19.557 -41.398 1.00 90.75 104 VAL A N 1
ATOM 758 C CA . VAL A 1 104 ? 9.493 18.934 -41.959 1.00 90.75 104 VAL A CA 1
ATOM 759 C C . VAL A 1 104 ? 9.804 18.193 -43.264 1.00 90.75 104 VAL A C 1
ATOM 761 O O . VAL A 1 104 ? 9.365 17.059 -43.435 1.00 90.75 104 VAL A O 1
ATOM 764 N N . ARG A 1 105 ? 10.623 18.766 -44.158 1.00 91.25 105 ARG A N 1
ATOM 765 C CA . ARG A 1 105 ? 11.042 18.089 -45.402 1.00 91.25 105 ARG A CA 1
ATOM 766 C C . ARG A 1 105 ? 11.906 16.855 -45.145 1.00 91.25 105 ARG A C 1
ATOM 768 O O . ARG A 1 105 ? 11.752 15.849 -45.839 1.00 91.25 105 ARG A O 1
ATOM 775 N N . ARG A 1 106 ? 12.808 16.906 -44.160 1.00 88.12 106 ARG A N 1
ATOM 776 C CA . ARG A 1 106 ? 13.646 15.757 -43.774 1.00 88.12 106 ARG A CA 1
ATOM 777 C C . ARG A 1 106 ? 12.819 14.646 -43.134 1.00 88.12 106 ARG A C 1
ATOM 779 O O . ARG A 1 106 ? 13.103 13.480 -43.385 1.00 88.12 106 ARG A O 1
ATOM 786 N N . ILE A 1 107 ? 11.790 14.993 -42.361 1.00 89.44 107 ILE A N 1
ATOM 787 C CA . ILE A 1 107 ? 10.858 14.020 -41.781 1.00 89.44 107 ILE A CA 1
ATOM 788 C C . ILE A 1 107 ? 10.050 13.324 -42.881 1.00 89.44 107 ILE A C 1
ATOM 790 O O . ILE A 1 107 ? 10.071 12.103 -42.916 1.00 89.44 107 ILE A O 1
ATOM 794 N N . ASP A 1 108 ? 9.449 14.061 -43.820 1.00 91.19 108 ASP A N 1
ATOM 795 C CA . ASP A 1 108 ? 8.688 13.482 -44.949 1.00 91.19 108 ASP A CA 1
ATOM 796 C C . ASP A 1 108 ? 9.587 12.592 -45.839 1.00 91.19 108 ASP A C 1
ATOM 798 O O . ASP A 1 108 ? 9.223 11.490 -46.246 1.00 91.19 108 ASP A O 1
ATOM 802 N N . SER A 1 109 ? 10.842 13.003 -46.059 1.00 88.69 109 SER A N 1
ATOM 803 C CA . SER A 1 109 ? 11.826 12.182 -46.784 1.00 88.69 109 SER A CA 1
ATOM 804 C C . SER A 1 109 ? 12.173 10.889 -46.039 1.00 88.69 109 SER A C 1
ATOM 806 O O . SER A 1 109 ? 12.237 9.821 -46.647 1.00 88.69 109 SER A O 1
ATOM 808 N N . ASN A 1 110 ? 12.384 10.968 -44.722 1.00 89.25 110 ASN A N 1
ATOM 809 C CA . ASN A 1 110 ? 12.647 9.793 -43.894 1.00 89.25 110 ASN A CA 1
ATOM 810 C C . ASN A 1 110 ? 11.424 8.878 -43.800 1.00 89.25 110 ASN A C 1
ATOM 812 O O . ASN A 1 110 ? 11.589 7.664 -43.798 1.00 89.25 110 ASN A O 1
ATOM 816 N N . GLU A 1 111 ? 10.217 9.435 -43.752 1.00 92.94 111 GLU A N 1
ATOM 817 C CA . GLU A 1 111 ? 8.964 8.683 -43.736 1.00 92.94 111 GLU A CA 1
ATOM 818 C C . GLU A 1 111 ? 8.802 7.872 -45.022 1.00 92.94 111 GLU A C 1
ATOM 820 O O . GLU A 1 111 ? 8.604 6.664 -44.952 1.00 92.94 111 GLU A O 1
ATOM 825 N N . ARG A 1 112 ? 9.049 8.476 -46.189 1.00 90.38 112 ARG A N 1
ATOM 826 C CA . ARG A 1 112 ? 9.036 7.769 -47.484 1.00 90.38 112 ARG A CA 1
ATOM 827 C C . ARG A 1 112 ? 10.088 6.666 -47.576 1.00 90.38 112 ARG A C 1
ATOM 829 O O . ARG A 1 112 ? 9.831 5.601 -48.136 1.00 90.38 112 ARG A O 1
ATOM 836 N N . LEU A 1 113 ? 11.286 6.908 -47.038 1.00 88.81 113 LEU A N 1
ATOM 837 C CA . LEU A 1 113 ? 12.344 5.895 -46.984 1.00 88.81 113 LEU A CA 1
ATOM 838 C C . LEU A 1 113 ? 11.972 4.742 -46.047 1.00 88.81 113 LEU A C 1
ATOM 840 O O . LEU A 1 113 ? 12.231 3.583 -46.370 1.00 88.81 113 LEU A O 1
ATOM 844 N N . LEU A 1 114 ? 11.350 5.047 -44.906 1.00 89.44 114 LEU A N 1
ATOM 845 C CA . LEU A 1 114 ? 10.853 4.045 -43.971 1.00 89.44 114 LEU A CA 1
ATOM 846 C C . LEU A 1 114 ? 9.705 3.243 -44.578 1.00 89.44 114 LEU A C 1
ATOM 848 O O . LEU A 1 114 ? 9.730 2.026 -44.469 1.00 89.44 114 LEU A O 1
ATOM 852 N N . GLU A 1 115 ? 8.767 3.883 -45.269 1.00 92.50 115 GLU A N 1
ATOM 853 C CA . GLU A 1 115 ? 7.664 3.221 -45.970 1.00 92.50 115 GLU A CA 1
ATOM 854 C C . GLU A 1 115 ? 8.196 2.264 -47.047 1.00 92.50 115 GLU A C 1
ATOM 856 O O . GLU A 1 115 ? 7.863 1.084 -47.048 1.00 92.50 115 GLU A O 1
ATOM 861 N N . THR A 1 116 ? 9.166 2.711 -47.852 1.00 90.62 116 THR A N 1
ATOM 862 C CA . THR A 1 116 ? 9.832 1.858 -48.856 1.00 90.62 116 THR A CA 1
ATOM 863 C C . THR A 1 116 ? 10.588 0.684 -48.214 1.00 90.62 116 THR A C 1
ATOM 865 O O . THR A 1 116 ? 10.605 -0.432 -48.737 1.00 90.62 116 THR A O 1
ATOM 868 N N . SER A 1 117 ? 11.243 0.922 -47.074 1.00 89.88 117 SER A N 1
ATOM 869 C CA . SER A 1 117 ? 11.959 -0.115 -46.322 1.00 89.88 117 SER A CA 1
ATOM 870 C C . SER A 1 117 ? 10.997 -1.134 -45.708 1.00 89.88 117 SER A C 1
ATOM 872 O O . SER A 1 117 ? 11.260 -2.337 -45.750 1.00 89.88 117 SER A O 1
ATOM 874 N N . LEU A 1 118 ? 9.863 -0.667 -45.181 1.00 90.44 118 LEU A N 1
ATOM 875 C CA . LEU A 1 118 ? 8.809 -1.504 -44.620 1.00 90.44 118 LEU A CA 1
ATOM 876 C C . LEU A 1 118 ? 8.122 -2.336 -45.702 1.00 90.44 118 LEU A C 1
ATOM 878 O O . LEU A 1 118 ? 7.932 -3.525 -45.475 1.00 90.44 118 LEU A O 1
ATOM 882 N N . ASP A 1 119 ? 7.856 -1.781 -46.884 1.00 91.38 119 ASP A N 1
ATOM 883 C CA . ASP A 1 119 ? 7.329 -2.535 -48.029 1.00 91.38 119 ASP A CA 1
ATOM 884 C C . ASP A 1 119 ? 8.312 -3.610 -48.506 1.00 91.38 119 ASP A C 1
ATOM 886 O O . ASP A 1 119 ? 7.933 -4.754 -48.762 1.00 91.38 119 ASP A O 1
ATOM 890 N N . SER A 1 120 ? 9.607 -3.283 -48.567 1.00 89.19 120 SER A N 1
ATOM 891 C CA . SER A 1 120 ? 10.656 -4.255 -48.898 1.00 89.19 120 SER A CA 1
ATOM 892 C C . SER A 1 120 ? 10.746 -5.371 -47.853 1.00 89.19 120 SER A C 1
ATOM 894 O O . SER A 1 120 ? 10.884 -6.548 -48.194 1.00 89.19 120 SER A O 1
ATOM 896 N N . LEU A 1 121 ? 10.631 -5.029 -46.566 1.00 87.44 121 LEU A N 1
ATOM 897 C CA . LEU A 1 121 ? 10.633 -6.008 -45.485 1.00 87.44 121 LEU A CA 1
ATOM 898 C C . LEU A 1 121 ? 9.369 -6.873 -45.507 1.00 87.44 121 LEU A C 1
ATOM 900 O O . LEU A 1 121 ? 9.484 -8.088 -45.376 1.00 87.44 121 LEU A O 1
ATOM 904 N N . ALA A 1 122 ? 8.198 -6.278 -45.727 1.00 87.69 122 ALA A N 1
ATOM 905 C CA . ALA A 1 122 ? 6.930 -6.985 -45.860 1.00 87.69 122 ALA A CA 1
ATOM 906 C C . ALA A 1 122 ? 6.977 -7.968 -47.036 1.00 87.69 122 ALA A C 1
ATOM 908 O O . ALA A 1 122 ? 6.703 -9.151 -46.849 1.00 87.69 122 ALA A O 1
ATOM 909 N N . GLY A 1 123 ? 7.463 -7.533 -48.203 1.00 88.88 123 GLY A N 1
ATOM 910 C CA . GLY A 1 123 ? 7.644 -8.404 -49.365 1.00 88.88 123 GLY A CA 1
ATOM 911 C C . GLY A 1 123 ? 8.652 -9.533 -49.124 1.00 88.88 123 GLY A C 1
ATOM 912 O O . GLY A 1 123 ? 8.452 -10.655 -49.591 1.00 88.88 123 GLY A O 1
ATOM 913 N N . ARG A 1 124 ? 9.724 -9.285 -48.357 1.00 86.12 124 ARG A N 1
ATOM 914 C CA . ARG A 1 124 ? 10.695 -10.323 -47.962 1.00 86.12 124 ARG A CA 1
ATOM 915 C C . ARG A 1 124 ? 10.120 -11.315 -46.961 1.00 86.12 124 ARG A C 1
ATOM 917 O O . ARG A 1 124 ? 10.440 -12.496 -47.064 1.00 86.12 124 ARG A O 1
ATOM 924 N N . ILE A 1 125 ? 9.314 -10.855 -46.008 1.00 85.19 125 ILE A N 1
ATOM 925 C CA . ILE A 1 125 ? 8.636 -11.721 -45.040 1.00 85.19 125 ILE A CA 1
ATOM 926 C C . ILE A 1 125 ? 7.609 -12.577 -45.767 1.00 85.19 125 ILE A C 1
ATOM 928 O O . ILE A 1 125 ? 7.653 -13.785 -45.609 1.00 85.19 125 ILE A O 1
ATOM 932 N N . GLU A 1 126 ? 6.792 -12.003 -46.648 1.00 84.19 126 GLU A N 1
ATOM 933 C CA . GLU A 1 126 ? 5.816 -12.757 -47.438 1.00 84.19 126 GLU A CA 1
ATOM 934 C C . GLU A 1 126 ? 6.498 -13.752 -48.393 1.00 84.19 126 GLU A C 1
ATOM 936 O O . GLU A 1 126 ? 6.085 -14.906 -48.490 1.00 84.19 126 GLU A O 1
ATOM 941 N N . SER A 1 127 ? 7.619 -13.369 -49.017 1.00 78.75 127 SER A N 1
ATOM 942 C CA . SER A 1 127 ? 8.448 -14.293 -49.808 1.00 78.75 127 SER A CA 1
ATOM 943 C C . SER A 1 127 ? 9.044 -15.411 -48.946 1.00 78.75 127 SER A C 1
ATOM 945 O O . SER A 1 127 ? 9.077 -16.569 -49.356 1.00 78.75 127 SER A O 1
ATOM 947 N N . SER A 1 128 ? 9.516 -15.087 -47.740 1.00 76.31 128 SER A N 1
ATOM 948 C CA . SER A 1 128 ? 10.055 -16.067 -46.794 1.00 76.31 128 SER A CA 1
ATOM 949 C C . SER A 1 128 ? 8.962 -16.996 -46.269 1.00 76.31 128 SER A C 1
ATOM 951 O O . SER A 1 128 ? 9.195 -18.193 -46.150 1.00 76.31 128 SER A O 1
ATOM 953 N N . GLU A 1 129 ? 7.772 -16.479 -45.981 1.00 76.31 129 GLU A N 1
ATOM 954 C CA . GLU A 1 129 ? 6.613 -17.253 -45.547 1.00 76.31 129 GLU A CA 1
ATOM 955 C C . GLU A 1 129 ? 6.109 -18.160 -46.665 1.00 76.31 129 GLU A C 1
ATOM 957 O O . GLU A 1 129 ? 5.821 -19.319 -46.394 1.00 76.31 129 GLU A O 1
ATOM 962 N N . GLN A 1 130 ? 6.101 -17.711 -47.924 1.00 74.56 130 GLN A N 1
ATOM 963 C CA . GLN A 1 130 ? 5.808 -18.574 -49.073 1.00 74.56 130 GLN A CA 1
ATOM 964 C C . GLN A 1 130 ? 6.849 -19.691 -49.228 1.00 74.56 130 GLN A C 1
ATOM 966 O O . GLN A 1 130 ? 6.488 -20.843 -49.476 1.00 74.56 130 GLN A O 1
ATOM 971 N N . LEU A 1 131 ? 8.136 -19.395 -49.020 1.00 64.25 131 LEU A N 1
ATOM 972 C CA . LEU A 1 131 ? 9.202 -20.402 -49.055 1.00 64.25 131 LEU A CA 1
ATOM 973 C C . LEU A 1 131 ? 9.084 -21.409 -47.898 1.00 64.25 131 LEU A C 1
ATOM 975 O O . LEU A 1 131 ? 9.244 -22.611 -48.121 1.00 64.25 131 LEU A O 1
ATOM 979 N N . ILE A 1 132 ? 8.740 -20.951 -46.693 1.00 67.69 132 ILE A N 1
ATOM 980 C CA . ILE A 1 132 ? 8.513 -21.806 -45.517 1.00 67.69 132 ILE A CA 1
ATOM 981 C C . ILE A 1 132 ? 7.237 -22.643 -45.694 1.00 67.69 132 ILE A C 1
ATOM 983 O O . ILE A 1 132 ? 7.260 -23.847 -45.445 1.00 67.69 132 ILE A O 1
ATOM 987 N N . ALA A 1 133 ? 6.155 -22.046 -46.200 1.00 67.19 133 ALA A N 1
ATOM 988 C CA . ALA A 1 133 ? 4.900 -22.730 -46.509 1.00 67.19 133 ALA A CA 1
ATOM 989 C C . ALA A 1 133 ? 5.071 -23.783 -47.617 1.00 67.19 133 ALA A C 1
ATOM 991 O O . ALA A 1 133 ? 4.387 -24.803 -47.607 1.00 67.19 133 ALA A O 1
ATOM 992 N N . SER A 1 134 ? 6.019 -23.577 -48.537 1.00 64.00 134 SER A N 1
ATOM 993 C CA . SER A 1 134 ? 6.374 -24.547 -49.581 1.00 64.00 134 SER A CA 1
ATOM 994 C C . SER A 1 134 ? 7.306 -25.685 -49.118 1.00 64.00 134 SER A C 1
ATOM 996 O O . SER A 1 134 ? 7.638 -26.558 -49.917 1.00 64.00 134 SER A O 1
ATOM 998 N N . GLY A 1 135 ? 7.712 -25.728 -47.839 1.00 57.75 135 GLY A N 1
ATOM 999 C CA . GLY A 1 135 ? 8.393 -26.886 -47.233 1.00 57.75 135 GLY A CA 1
ATOM 1000 C C . GLY A 1 135 ? 9.825 -27.168 -47.719 1.00 57.75 135 GLY A C 1
ATOM 1001 O O . GLY A 1 135 ? 10.333 -28.269 -47.523 1.00 57.75 135 GLY A O 1
ATOM 1002 N N . GLY A 1 136 ? 10.500 -26.201 -48.347 1.00 58.12 136 GLY A N 1
ATOM 1003 C CA . GLY A 1 136 ? 11.769 -26.400 -49.066 1.00 58.12 136 GLY A CA 1
ATOM 1004 C C . GLY A 1 136 ? 13.067 -26.088 -48.304 1.00 58.12 136 GLY A C 1
ATOM 1005 O O . GLY A 1 136 ? 14.033 -25.641 -48.924 1.00 58.12 136 GLY A O 1
ATOM 1006 N N . LEU A 1 137 ? 13.140 -26.295 -46.986 1.00 53.44 137 LEU A N 1
ATOM 1007 C CA . LEU A 1 137 ? 14.284 -25.875 -46.149 1.00 53.44 137 LEU A CA 1
ATOM 1008 C C . LEU A 1 137 ? 15.599 -26.672 -46.345 1.00 53.44 137 LEU A C 1
ATOM 1010 O O . LEU A 1 137 ? 16.555 -26.443 -45.610 1.00 53.44 137 LEU A O 1
ATOM 1014 N N . SER A 1 138 ? 15.706 -27.559 -47.342 1.00 52.16 138 SER A N 1
ATOM 1015 C CA . SER A 1 138 ? 16.938 -28.342 -47.580 1.00 52.16 138 SER A CA 1
ATOM 1016 C C . SER A 1 138 ? 17.533 -28.264 -48.996 1.00 52.16 138 SER A C 1
ATOM 1018 O O . SER A 1 138 ? 18.552 -28.901 -49.226 1.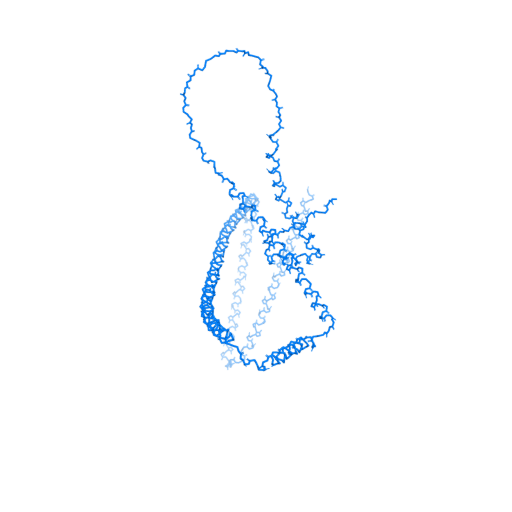00 52.16 138 SER A O 1
ATOM 1020 N N . GLY A 1 139 ? 16.974 -27.483 -49.938 1.00 55.44 139 GLY A N 1
ATOM 1021 C CA . GLY A 1 139 ? 17.459 -27.459 -51.341 1.00 55.44 139 GLY A CA 1
ATOM 1022 C C . GLY A 1 139 ? 17.849 -26.095 -51.940 1.00 55.44 139 GLY A C 1
ATOM 1023 O O . GLY A 1 139 ? 18.498 -26.038 -52.987 1.00 55.44 139 GLY A O 1
ATOM 1024 N N . ALA A 1 140 ? 17.470 -24.975 -51.316 1.00 56.50 140 ALA A N 1
ATOM 1025 C CA . ALA A 1 140 ? 17.618 -23.648 -51.934 1.00 56.50 140 ALA A CA 1
ATOM 1026 C C . ALA A 1 140 ? 18.984 -22.972 -51.691 1.00 56.50 140 ALA A C 1
ATOM 1028 O O . ALA A 1 140 ? 19.428 -22.170 -52.511 1.00 56.50 140 ALA A O 1
ATOM 1029 N N . ALA A 1 141 ? 19.671 -23.293 -50.590 1.00 54.81 141 ALA A N 1
ATOM 1030 C CA . ALA A 1 141 ? 20.994 -22.726 -50.305 1.00 54.81 141 ALA A CA 1
ATOM 1031 C C . ALA A 1 141 ? 22.091 -23.315 -51.216 1.00 54.81 141 ALA A C 1
ATOM 1033 O O . ALA A 1 141 ? 23.013 -22.599 -51.606 1.00 54.81 141 ALA A O 1
ATOM 1034 N N . ASP A 1 142 ? 21.951 -24.586 -51.603 1.00 54.50 142 ASP A N 1
ATOM 1035 C CA . ASP A 1 142 ? 22.952 -25.319 -52.387 1.00 54.50 142 ASP A CA 1
ATOM 1036 C C . ASP A 1 142 ? 22.922 -24.912 -53.873 1.00 54.50 142 ASP A C 1
ATOM 1038 O O . ASP A 1 142 ? 23.937 -24.563 -54.474 1.00 54.50 142 ASP A O 1
ATOM 1042 N N . SER A 1 143 ? 21.719 -24.766 -54.434 1.00 63.97 143 SER A N 1
ATOM 1043 C CA . SER A 1 143 ? 21.516 -24.373 -55.837 1.00 63.97 143 SER A CA 1
ATOM 1044 C C . SER A 1 143 ? 21.916 -22.920 -56.148 1.00 63.97 143 SER A C 1
ATOM 1046 O O . SER A 1 143 ? 22.267 -22.590 -57.285 1.00 63.97 143 SER A O 1
ATOM 1048 N N . GLY A 1 144 ? 21.898 -22.029 -55.151 1.00 65.44 144 GLY A N 1
ATOM 1049 C CA . GLY A 1 144 ? 22.388 -20.654 -55.290 1.00 65.44 144 GLY A CA 1
ATOM 1050 C C . GLY A 1 144 ? 23.916 -20.557 -55.320 1.00 65.44 144 GLY A C 1
ATOM 1051 O O . GLY A 1 144 ? 24.466 -19.721 -56.041 1.00 65.44 144 GLY A O 1
ATOM 1052 N N . MET A 1 145 ? 24.600 -21.419 -54.564 1.00 63.44 145 MET A N 1
ATOM 1053 C CA . MET A 1 145 ? 26.060 -21.508 -54.547 1.00 63.44 145 MET A CA 1
ATOM 1054 C C . MET A 1 145 ? 26.574 -22.167 -55.830 1.00 63.44 145 MET A C 1
ATOM 1056 O O . MET A 1 145 ? 27.480 -21.639 -56.471 1.00 63.44 145 MET A O 1
ATOM 1060 N N . GLU A 1 146 ? 25.934 -23.253 -56.262 1.00 73.25 146 GLU A N 1
ATOM 1061 C CA . GLU A 1 146 ? 26.306 -24.018 -57.455 1.00 73.25 146 GLU A CA 1
ATOM 1062 C C . GLU A 1 146 ? 26.222 -23.170 -58.737 1.00 73.25 146 GLU A C 1
ATOM 1064 O O . GLU A 1 146 ? 27.147 -23.166 -59.549 1.00 73.25 146 GLU A O 1
ATOM 1069 N N . ARG A 1 147 ? 25.192 -22.317 -58.871 1.00 75.88 147 ARG A N 1
ATOM 1070 C CA . ARG A 1 147 ? 25.098 -21.346 -59.982 1.00 75.88 147 ARG A CA 1
ATOM 1071 C C . ARG A 1 147 ? 26.207 -20.298 -59.961 1.00 75.88 147 ARG A C 1
ATOM 1073 O O . ARG A 1 147 ? 26.688 -19.901 -61.020 1.00 75.88 147 ARG A O 1
ATOM 1080 N N . LYS A 1 148 ? 26.617 -19.837 -58.776 1.00 78.00 148 LYS A N 1
ATOM 1081 C CA . LYS A 1 148 ? 27.713 -18.865 -58.643 1.00 78.00 148 LYS A CA 1
ATOM 1082 C C . LYS A 1 148 ? 29.065 -19.499 -58.955 1.00 78.00 148 LYS A C 1
ATOM 1084 O O . LYS A 1 148 ? 29.887 -18.854 -59.598 1.00 78.00 148 LYS A O 1
ATOM 1089 N N . VAL A 1 149 ? 29.275 -20.754 -58.558 1.00 79.75 149 VAL A N 1
ATOM 1090 C CA . VAL A 1 149 ? 30.470 -21.532 -58.915 1.00 79.75 149 VAL A CA 1
ATOM 1091 C C . VAL A 1 149 ? 30.526 -21.750 -60.425 1.00 79.75 149 VAL A C 1
ATOM 1093 O O . VAL A 1 149 ? 31.555 -21.466 -61.029 1.00 79.75 149 VAL A O 1
ATOM 1096 N N . GLN A 1 150 ? 29.411 -22.121 -61.061 1.00 83.31 150 GLN A N 1
ATOM 1097 C CA . GLN A 1 150 ? 29.361 -22.289 -62.514 1.00 83.31 150 GLN A CA 1
ATOM 1098 C C . GLN A 1 150 ? 29.662 -20.978 -63.260 1.00 83.31 150 GLN A C 1
ATOM 1100 O O . GLN A 1 150 ? 30.461 -20.960 -64.191 1.00 83.31 150 GLN A O 1
ATOM 1105 N N . GLN A 1 151 ? 29.113 -19.853 -62.794 1.00 83.56 151 GLN A N 1
ATOM 1106 C CA . GLN A 1 151 ? 29.374 -18.540 -63.389 1.00 83.56 151 GLN A CA 1
ATOM 1107 C C . GLN A 1 151 ? 30.830 -18.074 -63.203 1.00 83.56 151 GLN A C 1
ATOM 1109 O O . GLN A 1 151 ? 31.357 -17.334 -64.037 1.00 83.56 151 GLN A O 1
ATOM 1114 N N . LEU A 1 152 ? 31.494 -18.479 -62.116 1.00 79.56 152 LEU A N 1
ATOM 1115 C CA . LEU A 1 152 ? 32.917 -18.209 -61.906 1.00 79.56 152 LEU A CA 1
ATOM 1116 C C . LEU A 1 152 ? 33.790 -19.068 -62.821 1.00 79.56 152 LEU A C 1
ATOM 1118 O O . LEU A 1 152 ? 34.732 -18.532 -63.400 1.00 79.56 152 LEU A O 1
ATOM 1122 N N . THR A 1 153 ? 33.451 -20.344 -63.005 1.00 84.69 153 THR A N 1
ATOM 1123 C CA . THR A 1 153 ? 34.140 -21.248 -63.936 1.00 84.69 153 THR A CA 1
ATOM 1124 C C . THR A 1 153 ? 34.058 -20.732 -65.371 1.00 84.69 153 THR A C 1
ATOM 1126 O O . THR A 1 153 ? 35.091 -20.587 -66.020 1.00 84.69 153 THR A O 1
ATOM 1129 N N . ASP A 1 154 ? 32.871 -20.322 -65.825 1.00 83.25 154 ASP A N 1
ATOM 1130 C CA . ASP A 1 154 ? 32.680 -19.778 -67.175 1.00 83.25 154 ASP A CA 1
ATOM 1131 C C . ASP A 1 154 ? 33.463 -18.465 -67.379 1.00 83.25 154 ASP A C 1
ATOM 1133 O O . ASP A 1 154 ? 34.030 -18.211 -68.446 1.00 83.25 154 ASP A O 1
ATOM 1137 N N . ARG A 1 155 ? 33.546 -17.617 -66.341 1.00 78.25 155 ARG A N 1
ATOM 1138 C CA . ARG A 1 155 ? 34.348 -16.381 -66.379 1.00 78.25 155 ARG A CA 1
ATOM 1139 C C . ARG A 1 155 ? 35.847 -16.657 -66.364 1.00 78.25 155 ARG A C 1
ATOM 1141 O O . ARG A 1 155 ? 36.590 -15.907 -66.996 1.00 78.25 155 ARG A O 1
ATOM 1148 N N . LEU A 1 156 ? 36.286 -17.693 -65.656 1.00 77.75 156 LEU A N 1
ATOM 1149 C CA . LEU A 1 156 ? 37.686 -18.097 -65.614 1.00 77.75 156 LEU A CA 1
ATOM 1150 C C . LEU A 1 156 ? 38.119 -18.661 -66.971 1.00 77.75 156 LEU A C 1
ATOM 1152 O O . LEU A 1 156 ? 39.144 -18.238 -67.493 1.00 77.75 156 LEU A O 1
ATOM 1156 N N . GLU A 1 157 ? 37.300 -19.514 -67.589 1.00 79.69 157 GLU A N 1
ATOM 1157 C CA . GLU A 1 157 ? 37.579 -20.109 -68.900 1.00 79.69 157 GLU A CA 1
ATOM 1158 C C . GLU A 1 157 ? 37.566 -19.053 -70.023 1.00 79.69 157 GLU A C 1
ATOM 1160 O O . GLU A 1 157 ? 38.420 -19.061 -70.913 1.00 79.69 157 GLU A O 1
ATOM 1165 N N . ALA A 1 158 ? 36.655 -18.074 -69.954 1.00 74.31 158 ALA A N 1
ATOM 1166 C CA . ALA A 1 158 ? 36.645 -16.932 -70.871 1.00 74.31 158 ALA A CA 1
ATOM 1167 C C . ALA A 1 158 ? 37.877 -16.024 -70.696 1.00 74.31 158 ALA A C 1
ATOM 1169 O O . ALA A 1 158 ? 38.446 -15.553 -71.684 1.00 74.31 158 ALA A O 1
ATOM 1170 N N . ALA A 1 159 ? 38.316 -15.799 -69.454 1.00 69.94 159 ALA A N 1
ATOM 1171 C CA . ALA A 1 159 ? 39.527 -15.037 -69.158 1.00 69.94 159 ALA A CA 1
ATOM 1172 C C . ALA A 1 159 ? 40.803 -15.793 -69.564 1.00 69.94 159 ALA A C 1
ATOM 1174 O O . ALA A 1 159 ? 41.772 -15.176 -70.005 1.00 69.94 159 ALA A O 1
ATOM 1175 N N . GLU A 1 160 ? 40.802 -17.121 -69.473 1.00 67.25 160 GLU A N 1
ATOM 1176 C CA . GLU A 1 160 ? 41.911 -17.979 -69.886 1.00 67.25 160 GLU A CA 1
ATOM 1177 C C . GLU A 1 160 ? 42.038 -18.041 -71.415 1.00 67.25 160 GLU A C 1
ATOM 1179 O O . GLU A 1 160 ? 43.140 -17.891 -71.947 1.00 67.25 160 GLU A O 1
ATOM 1184 N N . LYS A 1 161 ? 40.913 -18.106 -72.146 1.00 65.06 161 LYS A N 1
ATOM 1185 C CA . LYS A 1 161 ? 40.883 -17.979 -73.617 1.00 65.06 161 LYS A CA 1
ATOM 1186 C C . LYS A 1 161 ? 41.401 -16.634 -74.126 1.00 65.06 161 LYS A C 1
ATOM 1188 O O . LYS A 1 161 ? 41.927 -16.571 -75.234 1.00 65.06 161 LYS A O 1
ATOM 1193 N N . ALA A 1 162 ? 41.287 -15.572 -73.332 1.00 61.50 162 ALA A N 1
ATOM 1194 C CA . ALA A 1 162 ? 41.829 -14.257 -73.664 1.00 61.50 162 ALA A CA 1
ATOM 1195 C C . ALA A 1 162 ? 43.344 -14.120 -73.381 1.00 61.50 162 ALA A C 1
ATOM 1197 O O . ALA A 1 162 ? 43.934 -13.094 -73.719 1.00 61.50 162 ALA A O 1
ATOM 1198 N N . ARG A 1 163 ? 43.994 -15.127 -72.773 1.00 55.50 163 ARG A N 1
ATOM 1199 C CA . ARG A 1 163 ? 45.344 -15.013 -72.189 1.00 55.50 163 ARG A CA 1
ATOM 1200 C C . ARG A 1 163 ? 46.485 -15.671 -72.992 1.00 55.50 163 ARG A C 1
ATOM 1202 O O . ARG A 1 163 ? 47.549 -15.884 -72.424 1.00 55.50 163 ARG A O 1
ATOM 1209 N N . LEU A 1 164 ? 46.363 -15.956 -74.294 1.00 48.28 164 LEU A N 1
ATOM 1210 C CA . LEU A 1 164 ? 47.516 -16.398 -75.118 1.00 48.28 164 LEU A CA 1
ATOM 1211 C C . LEU A 1 164 ? 47.396 -15.975 -76.604 1.00 48.28 164 LEU A C 1
ATOM 1213 O O . LEU A 1 164 ? 46.342 -16.204 -77.190 1.00 48.28 164 LEU A O 1
ATOM 1217 N N . PRO A 1 165 ? 48.465 -15.518 -77.299 1.00 51.31 165 PRO A N 1
ATOM 1218 C CA . PRO A 1 165 ? 49.606 -14.709 -76.872 1.00 51.31 165 PRO A CA 1
ATOM 1219 C C . PRO A 1 165 ? 49.722 -13.422 -77.732 1.00 51.31 165 PRO A C 1
ATOM 1221 O O . PRO A 1 165 ? 50.131 -13.469 -78.892 1.00 51.31 165 PRO A O 1
ATOM 1224 N N . PHE A 1 166 ? 49.434 -12.244 -77.171 1.00 41.34 166 PHE A N 1
ATOM 1225 C CA . PHE A 1 166 ? 49.765 -10.962 -77.812 1.00 41.34 166 PHE A CA 1
ATOM 1226 C C . PHE A 1 166 ? 51.143 -10.491 -77.340 1.00 41.34 166 PHE A C 1
ATOM 1228 O O . PHE A 1 166 ? 51.286 -9.792 -76.344 1.00 41.34 166 PHE A O 1
ATOM 1235 N N . ALA A 1 167 ? 52.182 -10.903 -78.063 1.00 50.44 167 ALA A N 1
ATOM 1236 C CA . ALA A 1 167 ? 53.513 -10.329 -77.947 1.00 50.44 167 ALA A CA 1
ATOM 1237 C C . ALA A 1 167 ? 53.860 -9.645 -79.269 1.00 50.44 167 ALA A C 1
ATOM 1239 O O . ALA A 1 167 ? 54.180 -10.332 -80.238 1.00 50.44 167 ALA A O 1
ATOM 1240 N N . LYS A 1 168 ? 53.772 -8.306 -79.285 1.00 53.09 168 LYS A N 1
ATOM 1241 C CA . LYS A 1 168 ? 54.589 -7.340 -80.054 1.00 53.09 168 LYS A CA 1
ATOM 1242 C C . LYS A 1 168 ? 53.796 -6.048 -80.251 1.00 53.09 168 LYS A C 1
ATOM 1244 O O . LYS A 1 168 ? 53.296 -5.816 -81.338 1.00 53.09 168 LYS A O 1
ATOM 1249 N N . ASN A 1 169 ? 53.720 -5.196 -79.232 1.00 52.81 169 ASN A N 1
ATOM 1250 C CA . ASN A 1 169 ? 53.540 -3.758 -79.424 1.00 52.81 169 ASN A CA 1
ATOM 1251 C C . ASN A 1 169 ? 54.177 -3.014 -78.246 1.00 52.81 169 ASN A C 1
ATOM 1253 O O . ASN A 1 169 ? 53.948 -3.324 -77.082 1.00 52.81 169 ASN A O 1
ATOM 1257 N N . THR A 1 170 ? 55.018 -2.028 -78.543 1.00 57.84 170 THR A N 1
ATOM 1258 C CA . THR A 1 170 ? 55.685 -1.166 -77.552 1.00 57.84 170 THR A CA 1
ATOM 1259 C C . THR A 1 170 ? 54.697 -0.322 -76.738 1.00 57.84 170 THR A C 1
ATOM 1261 O O . THR A 1 170 ? 55.030 0.081 -75.625 1.00 57.84 170 THR A O 1
ATOM 1264 N N . GLY A 1 171 ? 53.471 -0.130 -77.241 1.00 58.88 171 GLY A N 1
ATOM 1265 C CA . GLY A 1 171 ? 52.352 0.450 -76.492 1.00 58.88 171 GLY A CA 1
ATOM 1266 C C . GLY A 1 171 ? 51.919 -0.394 -75.289 1.00 58.88 171 GLY A C 1
ATOM 1267 O O . GLY A 1 171 ? 51.616 0.170 -74.240 1.00 58.88 171 GLY A O 1
ATOM 1268 N N . ASP A 1 172 ? 52.011 -1.726 -75.377 1.00 56.22 172 ASP A N 1
ATOM 1269 C CA . ASP A 1 172 ? 51.651 -2.610 -74.265 1.00 56.22 172 ASP A CA 1
ATOM 1270 C C . ASP A 1 172 ? 52.648 -2.497 -73.117 1.00 56.22 172 ASP A C 1
ATOM 1272 O O . ASP A 1 172 ? 52.254 -2.566 -71.967 1.00 56.22 172 ASP A O 1
ATOM 1276 N N . ARG A 1 173 ? 53.936 -2.236 -73.379 1.00 59.78 173 ARG A N 1
ATOM 1277 C CA . ARG A 1 173 ? 54.916 -2.014 -72.300 1.00 59.78 173 ARG A CA 1
ATOM 1278 C C . ARG A 1 173 ? 54.598 -0.777 -71.464 1.00 59.78 173 ARG A C 1
ATOM 1280 O O . ARG A 1 173 ? 54.769 -0.813 -70.251 1.00 59.78 173 ARG A O 1
ATOM 1287 N N . LEU A 1 174 ? 54.126 0.294 -72.098 1.00 67.75 174 LEU A N 1
ATOM 1288 C CA . LEU A 1 174 ? 53.682 1.497 -71.391 1.00 67.75 174 LEU A CA 1
ATOM 1289 C C . LEU A 1 174 ? 52.348 1.257 -70.674 1.00 67.75 174 LEU A C 1
ATOM 1291 O O . LEU A 1 174 ? 52.173 1.727 -69.551 1.00 67.75 174 LEU A O 1
ATOM 1295 N N . ALA A 1 175 ? 51.442 0.475 -71.270 1.00 69.75 175 ALA A N 1
ATOM 1296 C CA . ALA A 1 175 ? 50.212 0.041 -70.611 1.00 69.75 175 ALA A CA 1
ATOM 1297 C C . ALA A 1 175 ? 50.498 -0.859 -69.396 1.00 69.75 175 ALA A C 1
ATOM 1299 O O . ALA A 1 175 ? 49.904 -0.645 -68.350 1.00 69.75 175 ALA A O 1
ATOM 1300 N N . PHE A 1 176 ? 51.460 -1.784 -69.484 1.00 70.31 176 PHE A N 1
ATOM 1301 C CA . PHE A 1 176 ? 51.912 -2.631 -68.378 1.00 70.31 176 PHE A CA 1
ATOM 1302 C C . PHE A 1 176 ? 52.616 -1.825 -67.289 1.00 70.31 176 PHE A C 1
ATOM 1304 O O . PHE A 1 176 ? 52.336 -2.058 -66.125 1.00 70.31 176 PHE A O 1
ATOM 1311 N N . GLN A 1 177 ? 53.453 -0.839 -67.626 1.00 76.94 177 GLN A N 1
ATOM 1312 C CA . GLN A 1 177 ? 54.050 0.053 -66.619 1.00 76.94 177 GLN A CA 1
ATOM 1313 C C . GLN A 1 177 ? 53.009 0.945 -65.939 1.00 76.94 177 GLN A C 1
ATOM 1315 O O . GLN A 1 177 ? 53.094 1.211 -64.743 1.00 76.94 177 GLN A O 1
ATOM 1320 N N . THR A 1 178 ? 52.006 1.403 -66.689 1.00 76.44 178 THR A N 1
ATOM 1321 C CA . THR A 1 178 ? 50.884 2.157 -66.120 1.00 76.44 178 THR A CA 1
ATOM 1322 C C . THR A 1 178 ? 50.044 1.252 -65.226 1.00 76.44 178 THR A C 1
ATOM 1324 O O . THR A 1 178 ? 49.709 1.659 -64.121 1.00 76.44 178 THR A O 1
ATOM 1327 N N . LEU A 1 179 ? 49.785 0.011 -65.652 1.00 78.88 179 LEU A N 1
ATOM 1328 C CA . LEU A 1 179 ? 49.073 -0.999 -64.875 1.00 78.88 179 LEU A CA 1
ATOM 1329 C C . LEU A 1 179 ? 49.834 -1.352 -63.592 1.00 78.88 179 LEU A C 1
ATOM 1331 O O . LEU A 1 179 ? 49.236 -1.376 -62.527 1.00 78.88 179 LEU A O 1
ATOM 1335 N N . GLU A 1 180 ? 51.144 -1.566 -63.671 1.00 84.50 180 GLU A N 1
ATOM 1336 C CA . GLU A 1 180 ? 52.023 -1.856 -62.535 1.00 84.50 180 GLU A CA 1
ATOM 1337 C C . GLU A 1 180 ? 52.059 -0.679 -61.558 1.00 84.50 180 GLU A C 1
ATOM 1339 O O . GLU A 1 180 ? 51.906 -0.862 -60.355 1.00 84.50 180 GLU A O 1
ATOM 1344 N N . LYS A 1 181 ? 52.130 0.556 -62.066 1.00 86.25 181 LYS A N 1
ATOM 1345 C CA . LYS A 1 181 ? 52.023 1.761 -61.238 1.00 86.25 181 LYS A CA 1
ATOM 1346 C C . LYS A 1 181 ? 50.649 1.890 -60.581 1.00 86.25 181 LYS A C 1
ATOM 1348 O O . LYS A 1 181 ? 50.578 2.263 -59.415 1.00 86.25 181 LYS A O 1
ATOM 1353 N N . THR A 1 182 ? 49.565 1.580 -61.293 1.00 85.12 182 THR A N 1
ATOM 1354 C CA . THR A 1 182 ? 48.218 1.579 -60.704 1.00 85.12 182 THR A CA 1
ATOM 1355 C C . THR A 1 182 ? 48.020 0.432 -59.725 1.00 85.12 182 THR A C 1
ATOM 1357 O O . THR A 1 182 ? 47.347 0.620 -58.725 1.00 85.12 182 THR A O 1
ATOM 1360 N N . MET A 1 183 ? 48.624 -0.731 -59.962 1.00 82.62 183 MET A N 1
ATOM 1361 C CA . MET A 1 183 ? 48.555 -1.882 -59.070 1.00 82.62 183 MET A CA 1
ATOM 1362 C C . MET A 1 183 ? 49.323 -1.594 -57.782 1.00 82.62 183 MET A C 1
ATOM 1364 O O . MET A 1 183 ? 48.774 -1.818 -56.713 1.00 82.62 183 MET A O 1
ATOM 1368 N N . ASN A 1 184 ? 50.515 -0.998 -57.866 1.00 88.12 184 ASN A N 1
ATOM 1369 C CA . ASN A 1 184 ? 51.252 -0.530 -56.693 1.00 88.12 184 ASN A CA 1
ATOM 1370 C C . ASN A 1 184 ? 50.481 0.570 -55.951 1.00 88.12 184 ASN A C 1
ATOM 1372 O O . ASN A 1 184 ? 50.349 0.495 -54.741 1.00 88.12 184 ASN A O 1
ATOM 1376 N N . ALA A 1 185 ? 49.863 1.522 -56.660 1.00 90.88 185 ALA A N 1
ATOM 1377 C CA . ALA A 1 185 ? 49.017 2.536 -56.025 1.00 90.88 185 ALA A CA 1
ATOM 1378 C C . ALA A 1 185 ? 47.758 1.947 -55.360 1.00 90.88 185 ALA A C 1
ATOM 1380 O O . ALA A 1 185 ? 47.308 2.458 -54.340 1.00 90.88 185 ALA A O 1
ATOM 1381 N N . VAL A 1 186 ? 47.176 0.881 -55.921 1.00 84.81 186 VAL A N 1
ATOM 1382 C CA . VAL A 1 186 ? 46.052 0.153 -55.315 1.00 84.81 186 VAL A CA 1
ATOM 1383 C C . VAL A 1 186 ? 46.519 -0.649 -54.106 1.00 84.81 186 VAL A C 1
ATOM 1385 O O . VAL A 1 186 ? 45.806 -0.668 -53.113 1.00 84.81 186 VAL A O 1
ATOM 1388 N N . VAL A 1 187 ? 47.697 -1.273 -54.155 1.00 90.44 187 VAL A N 1
ATOM 1389 C CA . VAL A 1 187 ? 48.292 -1.977 -53.009 1.00 90.44 187 VAL A CA 1
ATOM 1390 C C . VAL A 1 187 ? 48.595 -0.993 -51.877 1.00 90.44 187 VAL A C 1
ATOM 1392 O O . VAL A 1 187 ? 48.129 -1.219 -50.767 1.00 90.44 187 VAL A O 1
ATOM 1395 N N . ASP A 1 188 ? 49.236 0.141 -52.168 1.00 91.06 188 ASP A N 1
ATOM 1396 C CA . ASP A 1 188 ? 49.497 1.205 -51.188 1.00 91.06 188 ASP A CA 1
ATOM 1397 C C . ASP A 1 188 ? 48.188 1.773 -50.615 1.00 91.06 188 ASP A C 1
ATOM 1399 O O . ASP A 1 188 ? 48.078 2.057 -49.420 1.00 91.06 188 ASP A O 1
ATOM 1403 N N . HIS A 1 189 ? 47.160 1.934 -51.457 1.00 88.62 189 HIS A N 1
ATOM 1404 C CA . HIS A 1 189 ? 45.846 2.385 -51.009 1.00 88.62 189 HIS A CA 1
ATOM 1405 C C . HIS A 1 189 ? 45.142 1.335 -50.147 1.00 88.62 189 HIS A C 1
ATOM 1407 O O . HIS A 1 189 ? 44.531 1.706 -49.153 1.00 88.62 189 HIS A O 1
ATOM 1413 N N . LEU A 1 190 ? 45.244 0.047 -50.479 1.00 88.44 190 LEU A N 1
ATOM 1414 C CA . LEU A 1 190 ? 44.703 -1.041 -49.666 1.00 88.44 190 LEU A CA 1
ATOM 1415 C C . LEU A 1 190 ? 45.414 -1.118 -48.317 1.00 88.44 190 LEU A C 1
ATOM 1417 O O . LEU A 1 190 ? 44.733 -1.209 -47.309 1.00 88.44 190 LEU A O 1
ATOM 1421 N N . GLU A 1 191 ? 46.738 -0.989 -48.273 1.00 90.38 191 GLU A N 1
ATOM 1422 C CA . GLU A 1 191 ? 47.510 -0.963 -47.023 1.00 90.38 191 GLU A CA 1
ATOM 1423 C C . GLU A 1 191 ? 47.175 0.279 -46.172 1.00 90.38 191 GLU A C 1
ATOM 1425 O O . GLU A 1 191 ? 47.024 0.210 -44.949 1.00 90.38 191 GLU A O 1
ATOM 1430 N N . THR A 1 192 ? 46.946 1.424 -46.822 1.00 92.62 192 THR A N 1
ATOM 1431 C CA . THR A 1 192 ? 46.475 2.647 -46.153 1.00 92.62 192 THR A CA 1
ATOM 1432 C C . THR A 1 192 ? 45.048 2.493 -45.625 1.00 92.62 192 THR A C 1
ATOM 1434 O O . THR A 1 192 ? 44.747 2.932 -44.519 1.00 92.62 192 THR A O 1
ATOM 1437 N N . VAL A 1 193 ? 44.149 1.884 -46.396 1.00 90.81 193 VAL A N 1
ATOM 1438 C CA . VAL A 1 193 ? 42.759 1.654 -45.983 1.00 90.81 193 VAL A CA 1
ATOM 1439 C C . VAL A 1 193 ? 42.697 0.618 -44.868 1.00 90.81 193 VAL A C 1
ATOM 1441 O O . VAL A 1 193 ? 41.916 0.801 -43.942 1.00 90.81 193 VAL A O 1
ATOM 1444 N N . ASP A 1 194 ? 43.525 -0.422 -44.916 1.00 90.81 194 ASP A N 1
ATOM 1445 C CA . ASP A 1 194 ? 43.583 -1.465 -43.894 1.00 90.81 194 ASP A CA 1
ATOM 1446 C C . ASP A 1 194 ? 44.106 -0.897 -42.569 1.00 90.81 194 ASP A C 1
ATOM 1448 O O . ASP A 1 194 ? 43.436 -1.008 -41.545 1.00 90.81 194 ASP A O 1
ATOM 1452 N N . SER A 1 195 ? 45.200 -0.129 -42.599 1.00 91.06 195 SER A N 1
ATOM 1453 C CA . SER A 1 195 ? 45.703 0.569 -41.404 1.00 91.06 195 SER A CA 1
ATOM 1454 C C . SER A 1 195 ? 44.715 1.607 -40.854 1.00 91.06 195 SER A C 1
ATOM 1456 O O . SER A 1 195 ? 44.507 1.690 -39.642 1.00 91.06 195 SER A O 1
ATOM 1458 N N . GLN A 1 196 ? 44.037 2.369 -41.721 1.00 91.44 196 GLN A N 1
ATOM 1459 C CA . GLN A 1 196 ? 42.961 3.273 -41.301 1.00 91.44 196 GLN A CA 1
ATOM 1460 C C . GLN A 1 196 ? 41.773 2.512 -40.708 1.00 91.44 196 GLN A C 1
ATOM 1462 O O . GLN A 1 196 ? 41.170 2.972 -39.737 1.00 91.44 196 GLN A O 1
ATOM 1467 N N . SER A 1 197 ? 41.427 1.355 -41.268 1.00 87.75 197 SER A N 1
ATOM 1468 C CA . SER A 1 197 ? 40.341 0.511 -40.786 1.00 87.75 197 SER A CA 1
ATOM 1469 C C . SER A 1 197 ? 40.674 -0.072 -39.416 1.00 87.75 197 SER A C 1
ATOM 1471 O O . SER A 1 197 ? 39.870 0.072 -38.495 1.00 87.75 197 SER A O 1
ATOM 1473 N N . GLU A 1 198 ? 41.876 -0.619 -39.225 1.00 93.62 198 GLU A N 1
ATOM 1474 C CA . GLU A 1 198 ? 42.364 -1.101 -37.930 1.00 93.62 198 GLU A CA 1
ATOM 1475 C C . GLU A 1 198 ? 42.366 0.005 -36.871 1.00 93.62 198 GLU A C 1
ATOM 1477 O O . GLU A 1 198 ? 41.890 -0.210 -35.752 1.00 93.62 198 GLU A O 1
ATOM 1482 N N . GLN A 1 199 ? 42.811 1.212 -37.229 1.00 93.06 199 GLN A N 1
ATOM 1483 C CA . GLN A 1 199 ? 42.785 2.362 -36.326 1.00 93.06 199 GLN A CA 1
ATOM 1484 C C . GLN A 1 199 ? 41.349 2.746 -35.938 1.00 93.06 199 GLN A C 1
ATOM 1486 O O . GLN A 1 199 ? 41.063 2.975 -34.761 1.00 93.06 199 GLN A O 1
ATOM 1491 N N . LYS A 1 200 ? 40.410 2.747 -36.892 1.00 88.25 200 LYS A N 1
ATOM 1492 C CA . LYS A 1 200 ? 38.986 3.006 -36.620 1.00 88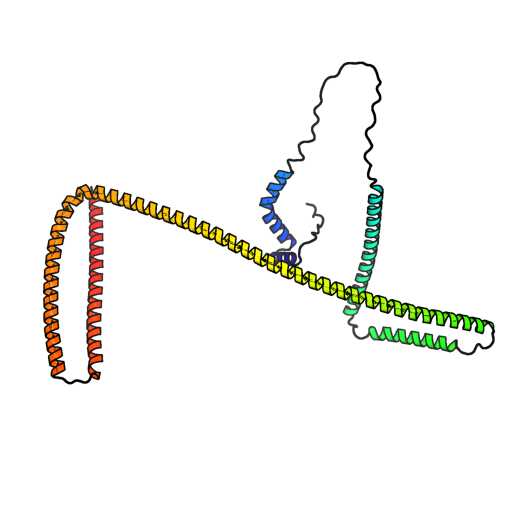.25 200 LYS A CA 1
ATOM 1493 C C . LYS A 1 200 ? 38.345 1.900 -35.786 1.00 88.25 200 LYS A C 1
ATOM 1495 O O . LYS A 1 200 ? 37.516 2.196 -34.929 1.00 88.25 200 LYS A O 1
ATOM 1500 N N . PHE A 1 201 ? 38.735 0.642 -35.977 1.00 92.31 201 PHE A N 1
ATOM 1501 C CA . PHE A 1 201 ? 38.290 -0.466 -35.131 1.00 92.31 201 PHE A CA 1
ATOM 1502 C C . PHE A 1 201 ? 38.840 -0.368 -33.708 1.00 92.31 201 PHE A C 1
ATOM 1504 O O . PHE A 1 201 ? 38.111 -0.671 -32.763 1.00 92.31 201 PHE A O 1
ATOM 1511 N N . ALA A 1 202 ? 40.080 0.086 -33.532 1.00 93.38 202 ALA A N 1
ATOM 1512 C CA . ALA A 1 202 ? 40.645 0.354 -32.214 1.00 93.38 202 ALA A CA 1
ATOM 1513 C C . ALA A 1 202 ? 39.894 1.493 -31.501 1.00 93.38 202 ALA A C 1
ATOM 1515 O O . ALA A 1 202 ? 39.502 1.332 -30.345 1.00 93.38 202 ALA A O 1
ATOM 1516 N N . GLU A 1 203 ? 39.604 2.592 -32.205 1.00 94.12 203 GLU A N 1
ATOM 1517 C CA . GLU A 1 203 ? 38.780 3.697 -31.691 1.00 94.12 203 GLU A CA 1
ATOM 1518 C C . GLU A 1 203 ? 37.366 3.223 -31.320 1.00 94.12 203 GLU A C 1
ATOM 1520 O O . GLU A 1 203 ? 36.884 3.509 -30.226 1.00 94.12 203 GLU A O 1
ATOM 1525 N N . MET A 1 204 ? 36.710 2.437 -32.181 1.00 92.31 204 MET A N 1
ATOM 1526 C CA . MET A 1 204 ? 35.384 1.881 -31.889 1.00 92.31 204 MET A CA 1
ATOM 1527 C C . MET A 1 204 ? 35.399 0.955 -30.670 1.00 92.31 204 MET A C 1
ATOM 1529 O O . MET A 1 204 ? 34.493 1.034 -29.847 1.00 92.31 204 MET A O 1
ATOM 1533 N N . ARG A 1 205 ? 36.421 0.104 -30.508 1.00 93.75 205 ARG A N 1
ATOM 1534 C CA . ARG A 1 205 ? 36.561 -0.745 -29.312 1.00 93.75 205 ARG A CA 1
ATOM 1535 C C . ARG A 1 205 ? 36.743 0.083 -28.044 1.00 93.75 205 ARG A C 1
ATOM 1537 O O . ARG A 1 205 ? 36.131 -0.245 -27.033 1.00 93.75 205 ARG A O 1
ATOM 1544 N N . HIS A 1 206 ? 37.527 1.157 -28.105 1.00 96.88 206 HIS A N 1
ATOM 1545 C CA . HIS A 1 206 ? 37.690 2.067 -26.975 1.00 96.88 206 HIS A CA 1
ATOM 1546 C C . HIS A 1 206 ? 36.364 2.740 -26.605 1.00 96.88 206 HIS A C 1
ATOM 1548 O O . HIS A 1 206 ? 35.975 2.726 -25.442 1.00 96.88 206 HIS A O 1
ATOM 1554 N N . LEU A 1 207 ? 35.635 3.276 -27.588 1.00 94.62 207 LEU A N 1
ATOM 1555 C CA . LEU A 1 207 ? 34.336 3.914 -27.352 1.00 94.62 207 LEU A CA 1
ATOM 1556 C C . LEU A 1 207 ? 33.293 2.927 -26.814 1.00 94.62 207 LEU A C 1
ATOM 1558 O O . LEU A 1 207 ? 32.490 3.296 -25.963 1.00 94.62 207 LEU A O 1
ATOM 1562 N N . LEU A 1 208 ? 33.306 1.673 -27.277 1.00 92.00 208 LEU A N 1
ATOM 1563 C CA . LEU A 1 208 ? 32.431 0.626 -26.747 1.00 92.00 208 LEU A CA 1
ATOM 1564 C C . LEU A 1 208 ? 32.781 0.259 -25.300 1.00 92.00 208 LEU A C 1
ATOM 1566 O O . LEU A 1 208 ? 31.864 0.061 -24.509 1.00 92.00 208 LEU A O 1
ATOM 1570 N N . SER A 1 209 ? 34.068 0.204 -24.944 1.00 94.38 209 SER A N 1
ATOM 1571 C CA . SER A 1 209 ? 34.503 -0.021 -23.558 1.00 94.38 209 SER A CA 1
ATOM 1572 C C . SER A 1 209 ? 34.085 1.134 -22.654 1.00 94.38 209 SER A C 1
ATOM 1574 O O . SER A 1 209 ? 33.502 0.913 -21.604 1.00 94.38 209 SER A O 1
ATOM 1576 N N . GLU A 1 210 ? 34.305 2.372 -23.095 1.00 94.75 210 GLU A N 1
ATOM 1577 C CA . GLU A 1 210 ? 33.931 3.565 -22.336 1.00 94.75 210 GLU A CA 1
ATOM 1578 C C . GLU A 1 210 ? 32.409 3.683 -22.170 1.00 94.75 210 GLU A C 1
ATOM 1580 O O . GLU A 1 210 ? 31.918 4.065 -21.107 1.00 94.75 210 GLU A O 1
ATOM 1585 N N . LEU A 1 211 ? 31.638 3.311 -23.197 1.00 92.19 211 LEU A N 1
ATOM 1586 C CA . LEU A 1 211 ? 30.184 3.240 -23.103 1.00 92.19 211 LEU A CA 1
ATOM 1587 C C . LEU A 1 211 ? 29.734 2.123 -22.155 1.00 92.19 211 LEU A C 1
ATOM 1589 O O . LEU A 1 211 ? 28.811 2.354 -21.380 1.00 92.19 211 LEU A O 1
ATOM 1593 N N . ALA A 1 212 ? 30.371 0.949 -22.197 1.00 90.56 212 ALA A N 1
ATOM 1594 C CA . ALA A 1 212 ? 30.078 -0.155 -21.286 1.00 90.56 212 ALA A CA 1
ATOM 1595 C C . ALA A 1 212 ? 30.349 0.248 -19.831 1.00 90.56 212 ALA A C 1
ATOM 1597 O O . ALA A 1 212 ? 29.449 0.137 -19.004 1.00 90.56 212 ALA A O 1
ATOM 1598 N N . ASP A 1 213 ? 31.514 0.835 -19.549 1.00 92.44 213 ASP A N 1
ATOM 1599 C CA . ASP A 1 213 ? 31.867 1.327 -18.215 1.00 92.44 213 ASP A CA 1
ATOM 1600 C C . ASP A 1 213 ? 30.903 2.429 -17.756 1.00 92.44 213 ASP A C 1
ATOM 1602 O O . ASP A 1 213 ? 30.471 2.462 -16.605 1.00 92.44 213 ASP A O 1
ATOM 1606 N N . ARG A 1 214 ? 30.512 3.348 -18.645 1.00 91.88 214 ARG A N 1
ATOM 1607 C CA . ARG A 1 214 ? 29.556 4.415 -18.314 1.00 91.88 214 ARG A CA 1
ATOM 1608 C C . ARG A 1 214 ? 28.155 3.878 -18.033 1.00 91.88 214 ARG A C 1
ATOM 1610 O O . ARG A 1 214 ? 27.466 4.424 -17.171 1.00 91.88 214 ARG A O 1
ATOM 1617 N N . VAL A 1 215 ? 27.714 2.862 -18.771 1.00 89.00 215 VAL A N 1
ATOM 1618 C CA . VAL A 1 215 ? 26.416 2.211 -18.557 1.00 89.00 215 VAL A CA 1
ATOM 1619 C C . VAL A 1 215 ? 26.430 1.443 -17.242 1.00 89.00 215 VAL A C 1
ATOM 1621 O O . VAL A 1 215 ? 25.525 1.659 -16.443 1.00 89.00 215 VAL A O 1
ATOM 1624 N N . ASP A 1 216 ? 27.472 0.659 -16.969 1.00 89.06 216 ASP A N 1
ATOM 1625 C CA . ASP A 1 216 ? 27.592 -0.133 -15.739 1.00 89.06 216 ASP A CA 1
ATOM 1626 C C . ASP A 1 216 ? 27.619 0.776 -14.497 1.00 89.06 216 ASP A C 1
ATOM 1628 O O . ASP A 1 216 ? 26.795 0.642 -13.590 1.00 89.06 216 ASP A O 1
ATOM 1632 N N . ASN A 1 217 ? 28.433 1.840 -14.531 1.00 88.19 217 ASN A N 1
ATOM 1633 C CA . ASN A 1 217 ? 28.456 2.861 -13.477 1.00 88.19 217 ASN A CA 1
ATOM 1634 C C . ASN A 1 217 ? 27.110 3.602 -13.334 1.00 88.19 217 ASN A C 1
ATOM 1636 O O . ASN A 1 217 ? 26.705 3.975 -12.230 1.00 88.19 217 ASN A O 1
ATOM 1640 N N . SER A 1 218 ? 26.394 3.844 -14.440 1.00 85.06 218 SER A N 1
ATOM 1641 C CA . SER A 1 218 ? 25.077 4.487 -14.391 1.00 85.06 218 SER A CA 1
ATOM 1642 C C . SER A 1 218 ? 24.005 3.571 -13.807 1.00 85.06 218 SER A C 1
ATOM 1644 O O . SER A 1 218 ? 23.088 4.079 -13.157 1.00 85.06 218 SER A O 1
ATOM 1646 N N . GLU A 1 219 ? 24.055 2.270 -14.075 1.00 82.94 219 GLU A N 1
ATOM 1647 C CA . GLU A 1 219 ? 23.120 1.299 -13.511 1.00 82.94 219 GLU A CA 1
ATOM 1648 C C . GLU A 1 219 ? 23.394 1.076 -12.025 1.00 82.94 219 GLU A C 1
ATOM 1650 O O . GLU A 1 219 ? 22.454 1.080 -11.227 1.00 82.94 219 GLU A O 1
ATOM 1655 N N . GLU A 1 220 ? 24.664 0.995 -11.629 1.00 83.19 220 GLU A N 1
ATOM 1656 C CA . GLU A 1 220 ? 25.056 0.870 -10.227 1.00 83.19 220 GLU A CA 1
ATOM 1657 C C . GLU A 1 220 ? 24.642 2.102 -9.408 1.00 83.19 220 GLU A C 1
ATOM 1659 O O . GLU A 1 220 ? 24.029 1.960 -8.346 1.00 83.19 220 GLU A O 1
ATOM 1664 N N . SER A 1 221 ? 24.852 3.315 -9.938 1.00 78.00 221 SER A N 1
ATOM 1665 C CA . SER A 1 221 ? 24.380 4.551 -9.295 1.00 78.00 221 SER A CA 1
ATOM 1666 C C . SER A 1 221 ? 22.860 4.564 -9.132 1.00 78.00 221 SER A C 1
ATOM 1668 O O . SER A 1 221 ? 22.362 4.858 -8.047 1.00 78.00 221 SER A O 1
ATOM 1670 N N . LYS A 1 222 ? 22.101 4.189 -10.172 1.00 81.75 222 LYS A N 1
ATOM 1671 C CA . LYS A 1 222 ? 20.631 4.126 -10.093 1.00 81.75 222 LYS A CA 1
ATOM 1672 C C . LYS A 1 222 ? 20.154 3.102 -9.069 1.00 81.75 222 LYS A C 1
ATOM 1674 O O . LYS A 1 222 ? 19.153 3.336 -8.394 1.00 81.75 222 LYS A O 1
ATOM 1679 N N . LYS A 1 223 ? 20.852 1.973 -8.945 1.00 84.06 223 LYS A N 1
ATOM 1680 C CA . LYS A 1 223 ? 20.529 0.933 -7.967 1.00 84.06 223 LYS A CA 1
ATOM 1681 C C . LYS A 1 223 ? 20.776 1.419 -6.537 1.00 84.06 223 LYS A C 1
ATOM 1683 O O . LYS A 1 223 ? 19.924 1.209 -5.678 1.00 84.06 223 LYS A O 1
ATOM 1688 N N . LEU A 1 224 ? 21.888 2.112 -6.291 1.00 82.56 224 LEU A N 1
ATOM 1689 C CA . LEU A 1 224 ? 22.178 2.727 -4.991 1.00 82.56 224 LEU A CA 1
ATOM 1690 C C . LEU A 1 224 ? 21.156 3.813 -4.625 1.00 82.56 224 LEU A C 1
ATOM 1692 O O . LEU A 1 224 ? 20.693 3.851 -3.484 1.00 82.56 224 LEU A O 1
ATOM 1696 N N . ASP A 1 225 ? 20.752 4.645 -5.587 1.00 82.31 225 ASP A N 1
ATOM 1697 C CA . ASP A 1 225 ? 19.727 5.672 -5.377 1.00 82.31 225 ASP A CA 1
ATOM 1698 C C . ASP A 1 225 ? 18.349 5.058 -5.090 1.00 82.31 225 ASP A C 1
ATOM 1700 O O . ASP A 1 225 ? 17.631 5.538 -4.213 1.00 82.31 225 ASP A O 1
ATOM 1704 N N . GLN A 1 226 ? 17.989 3.955 -5.758 1.00 81.56 226 GLN A N 1
ATOM 1705 C CA . GLN A 1 226 ? 16.758 3.215 -5.463 1.00 81.56 226 GLN A CA 1
ATOM 1706 C C . GLN A 1 226 ? 16.764 2.606 -4.058 1.00 81.56 226 GLN A C 1
ATOM 1708 O O . GLN A 1 226 ? 15.754 2.684 -3.363 1.00 81.56 226 GLN A O 1
ATOM 1713 N N . GLU A 1 227 ? 17.872 2.008 -3.616 1.00 81.62 227 GLU A N 1
ATOM 1714 C CA . GLU A 1 227 ? 17.967 1.438 -2.265 1.00 81.62 227 GLU A CA 1
ATOM 1715 C C . GLU A 1 227 ? 17.919 2.521 -1.177 1.00 81.62 227 GLU A C 1
ATOM 1717 O O . GLU A 1 227 ? 17.259 2.342 -0.148 1.00 81.62 227 GLU A O 1
ATOM 1722 N N . ARG A 1 228 ? 18.525 3.689 -1.423 1.00 86.06 228 ARG A N 1
ATOM 1723 C CA . ARG A 1 228 ? 18.377 4.856 -0.540 1.00 86.06 228 ARG A CA 1
ATOM 1724 C C . ARG A 1 228 ? 16.940 5.359 -0.502 1.00 86.06 228 ARG A C 1
ATOM 1726 O O . ARG A 1 228 ? 16.382 5.470 0.582 1.00 86.06 228 ARG A O 1
ATOM 1733 N N . ALA A 1 229 ? 16.303 5.543 -1.657 1.00 83.56 229 ALA A N 1
ATOM 1734 C CA . ALA A 1 229 ? 14.910 5.979 -1.730 1.00 83.56 229 ALA A CA 1
ATOM 1735 C C . ALA A 1 229 ? 13.949 5.004 -1.026 1.00 83.56 229 ALA A C 1
ATOM 1737 O O . ALA A 1 229 ? 13.018 5.440 -0.349 1.00 83.56 229 ALA A O 1
ATOM 1738 N N . LYS A 1 230 ? 14.181 3.687 -1.128 1.00 82.62 230 LYS A N 1
ATOM 1739 C CA . LYS A 1 230 ? 13.417 2.674 -0.377 1.00 82.62 230 LYS A CA 1
ATOM 1740 C C . LYS A 1 230 ? 13.637 2.791 1.128 1.00 82.62 230 LYS A C 1
ATOM 1742 O O . LYS A 1 230 ? 12.678 2.668 1.885 1.00 82.62 230 LYS A O 1
ATOM 1747 N N . THR A 1 231 ? 14.875 3.030 1.558 1.00 86.00 231 THR A N 1
ATOM 1748 C CA . THR A 1 231 ? 15.218 3.208 2.977 1.00 86.00 231 THR A CA 1
ATOM 1749 C C . THR A 1 231 ? 14.569 4.469 3.545 1.00 86.00 231 THR A C 1
ATOM 1751 O O . THR A 1 231 ? 13.971 4.414 4.617 1.00 86.00 231 THR A O 1
ATOM 1754 N N . ASP A 1 232 ? 14.597 5.573 2.801 1.00 90.75 232 ASP A N 1
ATOM 1755 C CA . ASP A 1 232 ? 13.959 6.833 3.189 1.00 90.75 232 ASP A CA 1
ATOM 1756 C C . ASP A 1 232 ? 12.429 6.704 3.214 1.00 90.75 232 ASP A C 1
ATOM 1758 O O . ASP A 1 232 ? 11.775 7.174 4.146 1.00 90.75 232 ASP A O 1
ATOM 1762 N N . ALA A 1 233 ? 11.841 6.008 2.236 1.00 87.06 233 ALA A N 1
ATOM 1763 C CA . ALA A 1 233 ? 10.412 5.704 2.226 1.00 87.06 233 ALA A CA 1
ATOM 1764 C C . ALA A 1 233 ? 10.011 4.852 3.440 1.00 87.06 233 ALA A C 1
ATOM 1766 O O . ALA A 1 233 ? 9.040 5.178 4.121 1.00 87.06 233 ALA A O 1
ATOM 1767 N N . LEU A 1 234 ? 10.784 3.809 3.762 1.00 88.62 234 LEU A N 1
ATOM 1768 C CA . LEU A 1 234 ? 10.585 3.004 4.969 1.00 88.62 234 LEU A CA 1
ATOM 1769 C C . LEU A 1 234 ? 10.694 3.858 6.236 1.00 88.62 234 LEU A C 1
ATOM 1771 O O . LEU A 1 234 ? 9.806 3.788 7.085 1.00 88.62 234 LEU A O 1
ATOM 1775 N N . GLY A 1 235 ? 11.714 4.712 6.337 1.00 92.62 235 GLY A N 1
ATOM 1776 C CA . GLY A 1 235 ? 11.879 5.651 7.447 1.00 92.62 235 GLY A CA 1
ATOM 1777 C C . GLY A 1 235 ? 10.663 6.561 7.627 1.00 92.62 235 GLY A C 1
ATOM 1778 O O . GLY A 1 235 ? 10.129 6.665 8.730 1.00 92.62 235 GLY A O 1
ATOM 1779 N N . ASN A 1 236 ? 10.149 7.132 6.537 1.00 92.88 236 ASN A N 1
ATOM 1780 C CA . ASN A 1 236 ? 8.952 7.974 6.559 1.00 92.88 236 ASN A CA 1
ATOM 1781 C C . ASN A 1 236 ? 7.693 7.196 6.967 1.00 92.88 236 ASN A C 1
ATOM 1783 O O . ASN A 1 236 ? 6.881 7.704 7.739 1.00 92.88 236 ASN A O 1
ATOM 1787 N N . THR A 1 237 ? 7.527 5.954 6.499 1.00 92.25 237 THR A N 1
ATOM 1788 C CA . THR A 1 237 ? 6.385 5.119 6.911 1.00 92.25 237 THR A CA 1
ATOM 1789 C C . THR A 1 237 ? 6.446 4.741 8.389 1.00 92.25 237 THR A C 1
ATOM 1791 O O . THR A 1 237 ? 5.416 4.770 9.059 1.00 92.25 237 THR A O 1
ATOM 1794 N N . LEU A 1 238 ? 7.637 4.446 8.921 1.00 93.00 238 LEU A N 1
ATOM 1795 C CA . LEU A 1 238 ? 7.835 4.173 10.345 1.00 93.00 238 LEU A CA 1
ATOM 1796 C C . LEU A 1 238 ? 7.588 5.422 11.192 1.00 93.00 238 LEU A C 1
ATOM 1798 O O . LEU A 1 238 ? 6.949 5.323 12.236 1.00 93.00 238 LEU A O 1
ATOM 1802 N N . GLN A 1 239 ? 8.029 6.592 10.727 1.00 92.06 239 GLN A N 1
ATOM 1803 C CA . GLN A 1 239 ? 7.756 7.859 11.397 1.00 92.06 239 GLN A CA 1
ATOM 1804 C C . GLN A 1 239 ? 6.252 8.154 11.438 1.00 92.06 239 GLN A C 1
ATOM 1806 O O . GLN A 1 239 ? 5.726 8.480 12.498 1.00 92.06 239 GLN A O 1
ATOM 1811 N N . ASN A 1 240 ? 5.540 7.967 10.323 1.00 93.06 240 ASN A N 1
ATOM 1812 C CA . ASN A 1 240 ? 4.091 8.160 10.275 1.00 93.06 240 ASN A CA 1
ATOM 1813 C C . ASN A 1 240 ? 3.339 7.135 11.139 1.00 93.06 240 ASN A C 1
ATOM 1815 O O . ASN A 1 240 ? 2.370 7.486 11.806 1.00 93.06 240 ASN A O 1
ATOM 1819 N N . LEU A 1 241 ? 3.789 5.875 11.168 1.00 90.44 241 LEU A N 1
ATOM 1820 C CA . LEU A 1 241 ? 3.213 4.856 12.045 1.00 90.44 241 LEU A CA 1
ATOM 1821 C C . LEU A 1 241 ? 3.441 5.195 13.522 1.00 90.44 241 LEU A C 1
ATOM 1823 O O . LEU A 1 241 ? 2.527 5.025 14.319 1.00 90.44 241 LEU A O 1
ATOM 1827 N N . SER A 1 242 ? 4.630 5.687 13.875 1.00 92.38 242 SER A N 1
ATOM 1828 C CA . SER A 1 242 ? 4.962 6.150 15.226 1.00 92.38 242 SER A CA 1
ATOM 1829 C C . SER A 1 242 ? 4.064 7.313 15.655 1.00 92.38 242 SER A C 1
ATOM 1831 O O . SER A 1 242 ? 3.475 7.272 16.732 1.00 92.38 242 SER A O 1
ATOM 1833 N N . GLU A 1 243 ? 3.880 8.305 14.782 1.00 92.38 243 GLU A N 1
ATOM 1834 C CA . GLU A 1 243 ? 3.009 9.458 15.031 1.00 92.38 243 GLU A CA 1
ATOM 1835 C C . GLU A 1 243 ? 1.544 9.033 15.193 1.00 92.38 243 GLU A C 1
ATOM 1837 O O . GLU A 1 243 ? 0.905 9.374 16.186 1.00 92.38 243 GLU A O 1
ATOM 1842 N N . ARG A 1 244 ? 1.041 8.170 14.301 1.00 89.62 244 ARG A N 1
ATOM 1843 C CA . ARG A 1 244 ? -0.307 7.596 14.423 1.00 89.62 244 ARG A CA 1
ATOM 1844 C C . ARG A 1 244 ? -0.464 6.746 15.677 1.00 89.62 244 ARG A C 1
ATOM 1846 O O . ARG A 1 244 ? -1.522 6.788 16.292 1.00 89.62 244 ARG A O 1
ATOM 1853 N N . MET A 1 245 ? 0.552 5.975 16.070 1.00 88.81 245 MET A N 1
ATOM 1854 C CA . MET A 1 245 ? 0.502 5.211 17.317 1.00 88.81 245 MET A CA 1
ATOM 1855 C C . MET A 1 245 ? 0.420 6.141 18.526 1.00 88.81 245 MET A C 1
ATOM 1857 O O . MET A 1 245 ? -0.448 5.927 19.368 1.00 88.81 245 MET A O 1
ATOM 1861 N N . ALA A 1 246 ? 1.225 7.205 18.568 1.00 90.88 246 ALA A N 1
ATOM 1862 C CA . ALA A 1 246 ? 1.164 8.206 19.629 1.00 90.88 246 ALA A CA 1
ATOM 1863 C C . ALA A 1 246 ? -0.215 8.891 19.695 1.00 90.88 246 ALA A C 1
ATOM 1865 O O . ALA A 1 246 ? -0.794 9.018 20.774 1.00 90.88 246 ALA A O 1
ATOM 1866 N N . GLU A 1 247 ? -0.795 9.256 18.549 1.00 90.56 247 GLU A N 1
ATOM 1867 C CA . GLU A 1 247 ? -2.154 9.808 18.480 1.00 90.56 247 GLU A CA 1
ATOM 1868 C C . GLU A 1 247 ? -3.211 8.805 18.959 1.00 90.56 247 GLU A C 1
ATOM 1870 O O . GLU A 1 247 ? -4.109 9.167 19.723 1.00 90.56 247 GLU A O 1
ATOM 1875 N N . THR A 1 248 ? -3.113 7.532 18.557 1.00 88.44 248 THR A N 1
ATOM 1876 C CA . THR A 1 248 ? -4.054 6.492 19.001 1.00 88.44 248 THR A CA 1
ATOM 1877 C C . THR A 1 248 ? -3.922 6.187 20.486 1.00 88.44 248 THR A C 1
ATOM 1879 O O . THR A 1 248 ? -4.936 5.967 21.142 1.00 88.44 248 THR A O 1
ATOM 1882 N N . GLU A 1 249 ? -2.709 6.218 21.037 1.00 90.31 249 GLU A N 1
ATOM 1883 C CA . GLU A 1 249 ? -2.455 6.044 22.465 1.00 90.31 249 GLU A CA 1
ATOM 1884 C C . GLU A 1 249 ? -3.056 7.210 23.256 1.00 90.31 249 GLU A C 1
ATOM 1886 O O . GLU A 1 249 ? -3.752 7.001 24.250 1.00 90.31 249 GLU A O 1
ATOM 1891 N N . GLN A 1 250 ? -2.896 8.440 22.767 1.00 89.75 250 GLN A N 1
ATOM 1892 C CA . GLN A 1 250 ? -3.490 9.622 23.381 1.00 89.75 250 GLN A CA 1
ATOM 1893 C C . GLN A 1 250 ? -5.025 9.610 23.301 1.00 89.75 250 GLN A C 1
ATOM 1895 O O . GLN A 1 250 ? -5.700 9.912 24.290 1.00 89.75 250 GLN A O 1
ATOM 1900 N N . ALA A 1 251 ? -5.592 9.207 22.160 1.00 88.62 251 ALA A N 1
ATOM 1901 C CA . ALA A 1 251 ? -7.033 9.036 21.993 1.00 88.62 251 ALA A CA 1
ATOM 1902 C C . ALA A 1 251 ? -7.583 7.924 22.900 1.00 88.62 251 ALA A C 1
ATOM 1904 O O . ALA A 1 251 ? -8.635 8.098 23.517 1.00 88.62 251 ALA A O 1
ATOM 1905 N N . LEU A 1 252 ? -6.856 6.811 23.041 1.00 87.62 252 LEU A N 1
ATOM 1906 C CA . LEU A 1 252 ? -7.214 5.712 23.933 1.00 87.62 252 LEU A CA 1
ATOM 1907 C C . LEU A 1 252 ? -7.157 6.147 25.401 1.00 87.62 252 LEU A C 1
ATOM 1909 O O . LEU A 1 252 ? -8.081 5.846 26.154 1.00 87.62 252 LEU A O 1
ATOM 1913 N N . HIS A 1 253 ? -6.136 6.904 25.807 1.00 87.69 253 HIS A N 1
ATOM 1914 C CA . HIS A 1 253 ? -6.054 7.469 27.154 1.00 87.69 253 HIS A CA 1
ATOM 1915 C C . HIS A 1 253 ? -7.194 8.446 27.445 1.00 87.69 253 HIS A C 1
ATOM 1917 O O . HIS A 1 253 ? -7.773 8.392 28.529 1.00 87.69 253 HIS A O 1
ATOM 1923 N N . ALA A 1 254 ? -7.570 9.297 26.489 1.00 88.62 254 ALA A N 1
ATOM 1924 C CA . ALA A 1 254 ? -8.707 10.203 26.637 1.00 88.62 254 ALA A CA 1
ATOM 1925 C C . ALA A 1 254 ? -10.050 9.448 26.709 1.00 88.62 254 ALA A C 1
ATOM 1927 O O . ALA A 1 254 ? -10.903 9.757 27.548 1.00 88.62 254 ALA A O 1
ATOM 1928 N N . ALA A 1 255 ? -10.233 8.419 25.877 1.00 81.81 255 ALA A N 1
ATOM 1929 C CA . ALA A 1 255 ? -11.405 7.546 25.913 1.00 81.81 255 ALA A CA 1
ATOM 1930 C C . ALA A 1 255 ? -11.486 6.767 27.236 1.00 81.81 255 ALA A C 1
ATOM 1932 O O . ALA A 1 255 ? -12.552 6.664 27.836 1.00 81.81 255 ALA A O 1
ATOM 1933 N N . HIS A 1 256 ? -10.353 6.279 27.742 1.00 85.38 256 HIS A N 1
ATOM 1934 C CA . HIS A 1 256 ? -10.290 5.585 29.022 1.00 85.38 256 HIS A CA 1
ATOM 1935 C C . HIS A 1 256 ? -10.567 6.528 30.198 1.00 85.38 256 HIS A C 1
ATOM 1937 O O . HIS A 1 256 ? -11.370 6.196 31.063 1.00 85.38 256 HIS A O 1
ATOM 1943 N N . ALA A 1 257 ? -9.977 7.727 30.211 1.00 86.62 257 ALA A N 1
ATOM 1944 C CA . ALA A 1 257 ? -10.218 8.724 31.251 1.00 86.62 257 ALA A CA 1
ATOM 1945 C C . ALA A 1 257 ? -11.686 9.183 31.287 1.00 86.62 257 ALA A C 1
ATOM 1947 O O . ALA A 1 257 ? -12.263 9.320 32.363 1.00 86.62 257 ALA A O 1
ATOM 1948 N N . SER A 1 258 ? -12.318 9.372 30.125 1.00 85.62 258 SER A N 1
ATOM 1949 C CA . SER A 1 258 ? -13.739 9.733 30.046 1.00 85.62 258 SER A CA 1
ATOM 1950 C C . SER A 1 258 ? -14.667 8.581 30.442 1.00 85.62 258 SER A C 1
ATOM 1952 O O . SER A 1 258 ? -15.636 8.814 31.162 1.00 85.62 258 SER A O 1
ATOM 1954 N N . ALA A 1 259 ? -14.352 7.337 30.063 1.00 82.38 259 ALA A N 1
ATOM 1955 C CA . ALA A 1 259 ? -15.088 6.154 30.511 1.00 82.38 259 ALA A CA 1
ATOM 1956 C C . ALA A 1 259 ? -14.951 5.928 32.027 1.00 82.38 259 ALA A C 1
ATOM 1958 O O . ALA A 1 259 ? -15.935 5.627 32.701 1.00 82.38 259 ALA A O 1
ATOM 1959 N N . GLU A 1 260 ? -13.753 6.129 32.582 1.00 85.06 260 GLU A N 1
ATOM 1960 C CA . GLU A 1 260 ? -13.496 6.092 34.022 1.00 85.06 260 GLU A CA 1
ATOM 1961 C C . GLU A 1 260 ? -14.320 7.153 34.751 1.00 85.06 260 GLU A C 1
ATOM 1963 O O . GLU A 1 260 ? -14.941 6.866 35.773 1.00 85.06 260 GLU A O 1
ATOM 1968 N N . GLN A 1 261 ? -14.355 8.372 34.213 1.00 85.56 261 GLN A N 1
ATOM 1969 C CA . GLN A 1 261 ? -15.103 9.480 34.787 1.00 85.56 261 GLN A CA 1
ATOM 1970 C C . GLN A 1 261 ? -16.614 9.247 34.721 1.00 85.56 261 GLN A C 1
ATOM 1972 O O . GLN A 1 261 ? -17.289 9.429 35.730 1.00 85.56 261 GLN A O 1
ATOM 1977 N N . GLY A 1 262 ? -17.141 8.771 33.590 1.00 84.62 262 GLY A N 1
ATOM 1978 C CA . GLY A 1 262 ? -18.551 8.399 33.462 1.00 84.62 262 GLY A CA 1
ATOM 1979 C C . GLY A 1 262 ? -18.928 7.253 34.401 1.00 84.62 262 GLY A C 1
ATOM 1980 O O . GLY A 1 262 ? -19.968 7.302 35.053 1.00 84.62 262 GLY A O 1
ATOM 1981 N N . ARG A 1 263 ? -18.044 6.259 34.566 1.00 83.31 263 ARG A N 1
ATOM 1982 C CA . ARG A 1 263 ? -18.241 5.181 35.542 1.00 83.31 263 ARG A CA 1
ATOM 1983 C C . ARG A 1 263 ? -18.211 5.702 36.977 1.00 83.31 263 ARG A C 1
ATOM 1985 O O . ARG A 1 263 ? -19.031 5.272 37.778 1.00 83.31 263 ARG A O 1
ATOM 1992 N N . ARG A 1 264 ? -17.303 6.621 37.314 1.00 82.31 264 ARG A N 1
ATOM 1993 C CA . ARG A 1 264 ? -17.254 7.250 38.644 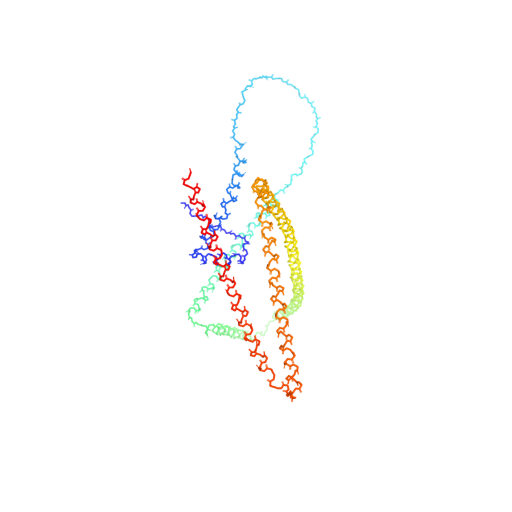1.00 82.31 264 ARG A CA 1
ATOM 1994 C C . ARG A 1 264 ? -18.509 8.066 38.929 1.00 82.31 264 ARG A C 1
ATOM 1996 O O . ARG A 1 264 ? -19.066 7.906 40.002 1.00 82.31 264 ARG A O 1
ATOM 2003 N N . GLN A 1 265 ? -18.991 8.846 37.965 1.00 85.81 265 GLN A N 1
ATOM 2004 C CA . GLN A 1 265 ? -20.233 9.611 38.096 1.00 85.81 265 GLN A CA 1
ATOM 2005 C C . GLN A 1 265 ? -21.452 8.700 38.255 1.00 85.81 265 GLN A C 1
ATOM 2007 O O . GLN A 1 265 ? -22.255 8.926 39.150 1.00 85.81 265 GLN A O 1
ATOM 2012 N N . ALA A 1 266 ? -21.558 7.630 37.463 1.00 79.44 266 ALA A N 1
ATOM 2013 C CA . ALA A 1 266 ? -22.643 6.659 37.596 1.00 79.44 266 ALA A CA 1
ATOM 2014 C C . ALA A 1 266 ? -22.602 5.919 38.944 1.00 79.44 266 ALA A C 1
ATOM 2016 O O . ALA A 1 266 ? -23.644 5.660 39.542 1.00 79.44 266 ALA A O 1
ATOM 2017 N N . VAL A 1 267 ? -21.403 5.596 39.445 1.00 80.88 267 VAL A N 1
ATOM 2018 C CA . VAL A 1 267 ? -21.223 5.019 40.785 1.00 80.88 267 VAL A CA 1
ATOM 2019 C C . VAL A 1 267 ? -21.602 6.030 41.864 1.00 80.88 267 VAL A C 1
ATOM 2021 O O . VAL A 1 267 ? -22.283 5.658 42.809 1.00 80.88 267 VAL A O 1
ATOM 2024 N N . GLU A 1 268 ? -21.217 7.295 41.732 1.00 85.50 268 GLU A N 1
ATOM 2025 C CA . GLU A 1 268 ? -21.546 8.351 42.693 1.00 85.50 268 GLU A CA 1
ATOM 2026 C C . GLU A 1 268 ? -23.051 8.657 42.711 1.00 85.50 268 GLU A C 1
ATOM 2028 O O . GLU A 1 268 ? -23.643 8.775 43.780 1.00 85.50 268 GLU A O 1
ATOM 2033 N N . GLU A 1 269 ? -23.707 8.660 41.551 1.00 80.44 269 GLU A N 1
ATOM 2034 C CA . GLU A 1 269 ? -25.157 8.813 41.417 1.00 80.44 269 GLU A CA 1
ATOM 2035 C C . GLU A 1 269 ? -25.909 7.602 41.991 1.00 80.44 269 GLU A C 1
ATOM 2037 O O . GLU A 1 269 ? -26.856 7.765 42.763 1.00 80.44 269 GLU A O 1
ATOM 2042 N N . ALA A 1 270 ? -25.444 6.379 41.715 1.00 77.94 270 ALA A N 1
ATOM 2043 C CA . ALA A 1 270 ? -25.993 5.165 42.315 1.00 77.94 270 ALA A CA 1
ATOM 2044 C C . ALA A 1 270 ? -25.795 5.140 43.839 1.00 77.94 270 ALA A C 1
ATOM 2046 O O . ALA A 1 270 ? -26.720 4.788 44.569 1.00 77.94 270 ALA A O 1
ATOM 2047 N N . VAL A 1 271 ? -24.627 5.558 44.337 1.00 80.75 271 VAL A N 1
ATOM 2048 C CA . VAL A 1 271 ? -24.346 5.690 45.773 1.00 80.75 271 VAL A CA 1
ATOM 2049 C C . VAL A 1 271 ? -25.225 6.767 46.397 1.00 80.75 271 VAL A C 1
ATOM 2051 O O . VAL A 1 271 ? -25.731 6.543 47.489 1.00 80.75 271 VAL A O 1
ATOM 2054 N N . GLN A 1 272 ? -25.488 7.885 45.721 1.00 81.00 272 GLN A N 1
ATOM 2055 C CA . GLN A 1 272 ? -26.373 8.932 46.231 1.00 81.00 272 GLN A CA 1
ATOM 2056 C C . GLN A 1 272 ? -27.836 8.468 46.285 1.00 81.00 272 GLN A C 1
ATOM 2058 O O . GLN A 1 272 ? -28.525 8.723 47.271 1.00 81.00 272 GLN A O 1
ATOM 2063 N N . ILE A 1 273 ? -28.310 7.744 45.265 1.00 77.25 273 ILE A N 1
ATOM 2064 C CA . ILE A 1 273 ? -29.658 7.153 45.233 1.00 77.25 273 ILE A CA 1
ATOM 2065 C C . ILE A 1 273 ? -29.803 6.099 46.331 1.00 77.25 273 ILE A C 1
ATOM 2067 O O . ILE A 1 273 ? -30.801 6.096 47.053 1.00 77.25 273 ILE A O 1
ATOM 2071 N N . VAL A 1 274 ? -28.804 5.226 46.482 1.00 70.25 274 VAL A N 1
ATOM 2072 C CA . VAL A 1 274 ? -28.778 4.224 47.549 1.00 70.25 274 VAL A CA 1
ATOM 2073 C C . VAL A 1 274 ? -28.716 4.917 48.903 1.00 70.25 274 VAL A C 1
ATOM 2075 O O . VAL A 1 274 ? -29.553 4.609 49.731 1.00 70.25 274 VAL A O 1
ATOM 2078 N N . SER A 1 275 ? -27.836 5.894 49.119 1.00 71.81 275 SER A N 1
ATOM 2079 C CA . SER A 1 275 ? -27.696 6.637 50.380 1.00 71.81 275 SER A CA 1
ATOM 2080 C C . SER A 1 275 ? -28.993 7.347 50.780 1.00 71.81 275 SER A C 1
ATOM 2082 O O . SER A 1 275 ? -29.475 7.155 51.892 1.00 71.81 275 SER A O 1
ATOM 2084 N N . ASN A 1 276 ? -29.646 8.053 49.851 1.00 72.06 276 ASN A N 1
ATOM 2085 C CA . ASN A 1 276 ? -30.935 8.705 50.102 1.00 72.06 276 ASN A CA 1
ATOM 2086 C C . ASN A 1 276 ? -32.050 7.699 50.453 1.00 72.06 276 ASN A C 1
ATOM 2088 O O . ASN A 1 276 ? -32.937 8.007 51.246 1.00 72.06 276 ASN A O 1
ATOM 2092 N N . LYS A 1 277 ? -32.013 6.491 49.873 1.00 63.22 277 LYS A N 1
ATOM 2093 C CA . LYS A 1 277 ? -32.977 5.412 50.150 1.00 63.22 277 LYS A CA 1
ATOM 2094 C C . LYS A 1 277 ? -32.634 4.632 51.430 1.00 63.22 277 LYS A C 1
ATOM 2096 O O . LYS A 1 277 ? -33.524 4.124 52.104 1.00 63.22 277 LYS A O 1
ATOM 2101 N N . LEU A 1 278 ? -31.351 4.563 51.780 1.00 55.69 278 LEU A N 1
ATOM 2102 C CA . LEU A 1 278 ? -30.803 3.865 52.940 1.00 55.69 278 LEU A CA 1
ATOM 2103 C C . LEU A 1 278 ? -30.964 4.710 54.217 1.00 55.69 278 LEU A C 1
ATOM 2105 O O . LEU A 1 278 ? -31.261 4.166 55.273 1.00 55.69 278 LEU A O 1
ATOM 2109 N N . ASP A 1 279 ? -30.862 6.036 54.143 1.00 59.69 279 ASP A N 1
ATOM 2110 C CA . ASP A 1 279 ? -30.935 6.902 55.330 1.00 59.69 279 ASP A CA 1
ATOM 2111 C C . ASP A 1 279 ? -32.324 6.898 56.007 1.00 59.69 279 ASP A C 1
ATOM 2113 O O . ASP A 1 279 ? -32.430 7.103 57.213 1.00 59.69 279 ASP A O 1
ATOM 2117 N N . SER A 1 280 ? -33.392 6.574 55.265 1.00 57.56 280 SER A N 1
ATOM 2118 C CA . SER A 1 280 ? -34.767 6.552 55.797 1.00 57.56 280 SER A CA 1
ATOM 2119 C C . SER A 1 280 ? -35.221 5.178 56.320 1.00 57.56 280 SER A C 1
ATOM 2121 O O . SER A 1 280 ? -35.845 5.114 57.379 1.00 57.56 280 SER A O 1
ATOM 2123 N N . ASP A 1 281 ? -34.880 4.080 55.634 1.00 56.44 281 ASP A N 1
ATOM 2124 C CA . ASP A 1 281 ? -35.353 2.726 55.991 1.00 56.44 281 ASP A CA 1
ATOM 2125 C C . ASP A 1 281 ? -34.273 1.837 56.637 1.00 56.44 281 ASP A C 1
ATOM 2127 O O . ASP A 1 281 ? -34.573 0.905 57.387 1.00 56.44 281 ASP A O 1
ATOM 2131 N N . SER A 1 282 ? -32.994 2.133 56.408 1.00 55.56 282 SER A N 1
ATOM 2132 C CA . SER A 1 282 ? -31.898 1.234 56.766 1.00 55.56 282 SER A CA 1
ATOM 2133 C C . SER A 1 282 ? -31.330 1.454 58.159 1.00 55.56 282 SER A C 1
ATOM 2135 O O . SER A 1 282 ? -30.986 0.481 58.819 1.00 55.56 282 SER A O 1
ATOM 2137 N N . GLN A 1 283 ? -31.266 2.693 58.667 1.00 55.75 283 GLN A N 1
ATOM 2138 C CA . GLN A 1 283 ? -30.724 2.936 60.015 1.00 55.75 283 GLN A CA 1
ATOM 2139 C C . GLN A 1 283 ? -31.512 2.183 61.105 1.00 55.75 283 GLN A C 1
ATOM 2141 O O . GLN A 1 283 ? -30.952 1.769 62.120 1.00 55.75 283 GLN A O 1
ATOM 2146 N N . ARG A 1 284 ? -32.811 1.947 60.879 1.00 60.59 284 ARG A N 1
ATOM 2147 C CA . ARG A 1 284 ? -33.699 1.263 61.827 1.00 60.59 284 ARG A CA 1
ATOM 2148 C C . ARG A 1 284 ? -33.708 -0.260 61.654 1.00 60.59 284 ARG A C 1
ATOM 2150 O O . ARG A 1 284 ? -33.836 -0.971 62.648 1.00 60.59 284 ARG A O 1
ATOM 2157 N N . ALA A 1 285 ? -33.539 -0.753 60.426 1.00 61.22 285 ALA A N 1
ATOM 2158 C CA . ALA A 1 285 ? -33.496 -2.183 60.114 1.00 61.22 285 ALA A CA 1
ATOM 2159 C C . ALA A 1 285 ? -32.090 -2.791 60.296 1.00 61.22 285 ALA A C 1
ATOM 2161 O O . ALA A 1 285 ? -31.961 -3.854 60.902 1.00 61.22 285 ALA A O 1
ATOM 2162 N N . GLN A 1 286 ? -31.025 -2.092 59.881 1.00 59.19 286 GLN A N 1
ATOM 2163 C CA . GLN A 1 286 ? -29.642 -2.568 60.005 1.00 59.19 286 GLN A CA 1
ATOM 2164 C C . GLN A 1 286 ? -29.181 -2.671 61.458 1.00 59.19 286 GLN A C 1
ATOM 2166 O O . GLN A 1 286 ? -28.469 -3.609 61.778 1.00 59.19 286 GLN A O 1
ATOM 2171 N N . MET A 1 287 ? -29.597 -1.785 62.370 1.00 56.59 287 MET A N 1
ATOM 2172 C CA . MET A 1 287 ? -29.245 -1.935 63.794 1.00 56.59 287 MET A CA 1
ATOM 2173 C C . MET A 1 287 ? -29.825 -3.224 64.402 1.00 56.59 287 MET A C 1
ATOM 2175 O O . MET A 1 287 ? -29.140 -3.902 65.164 1.00 56.59 287 MET A O 1
ATOM 2179 N N . ALA A 1 288 ? -31.049 -3.604 64.023 1.00 68.06 288 ALA A N 1
ATOM 2180 C CA . ALA A 1 288 ? -31.692 -4.829 64.502 1.00 68.06 288 ALA A CA 1
ATOM 2181 C C . ALA A 1 288 ? -31.126 -6.095 63.828 1.00 68.06 288 ALA A C 1
ATOM 2183 O O . ALA A 1 288 ? -30.917 -7.123 64.482 1.00 68.06 288 ALA A O 1
ATOM 2184 N N . GLU A 1 289 ? -30.837 -6.026 62.528 1.00 68.50 289 GLU A N 1
ATOM 2185 C CA . GLU A 1 289 ? -30.282 -7.148 61.770 1.00 68.50 289 GLU A CA 1
ATOM 2186 C C . GLU A 1 289 ? -28.807 -7.394 62.108 1.00 68.50 289 GLU A C 1
ATOM 2188 O O . GLU A 1 289 ? -28.409 -8.543 62.281 1.00 68.50 289 GLU A O 1
ATOM 2193 N N . LEU A 1 290 ? -28.008 -6.341 62.311 1.00 62.84 290 LEU A N 1
ATOM 2194 C CA . LEU A 1 290 ? -26.602 -6.444 62.708 1.00 62.84 290 LEU A CA 1
ATOM 2195 C C . LEU A 1 290 ? -26.466 -7.020 64.123 1.00 62.84 290 LEU A C 1
ATOM 2197 O O . LEU A 1 290 ? -25.611 -7.871 64.349 1.00 62.84 290 LEU A O 1
ATOM 2201 N N . GLN A 1 291 ? -27.354 -6.650 65.052 1.00 70.25 291 GLN A N 1
ATOM 2202 C CA . GLN A 1 291 ? -27.400 -7.250 66.389 1.00 70.25 291 GLN A CA 1
ATOM 2203 C C . GLN A 1 291 ? -27.728 -8.751 66.323 1.00 70.25 291 GLN A C 1
ATOM 2205 O O . GLN A 1 291 ? -27.071 -9.566 66.967 1.00 70.25 291 GLN A O 1
ATOM 2210 N N . THR A 1 292 ? -28.673 -9.136 65.463 1.00 79.12 292 THR A N 1
ATOM 2211 C CA . THR A 1 292 ? -29.056 -10.543 65.255 1.00 79.12 292 THR A CA 1
ATOM 2212 C C . THR A 1 292 ? -27.964 -11.341 64.530 1.00 79.12 292 THR A C 1
ATOM 2214 O O . THR A 1 292 ? -27.707 -12.502 64.851 1.00 79.12 292 THR A O 1
ATOM 2217 N N . ALA A 1 293 ? -27.287 -10.729 63.557 1.00 72.44 293 ALA A N 1
ATOM 2218 C CA . ALA A 1 293 ? -26.200 -11.341 62.804 1.00 72.44 293 ALA A CA 1
ATOM 2219 C C . ALA A 1 293 ? -24.947 -11.533 63.665 1.00 72.44 293 ALA A C 1
ATOM 2221 O O . ALA A 1 293 ? -24.296 -12.567 63.536 1.00 72.44 293 ALA A O 1
ATOM 2222 N N . ILE A 1 294 ? -24.640 -10.593 64.565 1.00 71.12 294 ILE A N 1
ATOM 2223 C CA . ILE A 1 294 ? -23.545 -10.718 65.537 1.00 71.12 294 ILE A CA 1
ATOM 2224 C C . ILE A 1 294 ? -23.836 -11.852 66.524 1.00 71.12 294 ILE A C 1
ATOM 2226 O O . ILE A 1 294 ? -22.974 -12.704 66.712 1.00 71.12 294 ILE A O 1
ATOM 2230 N N . GLU A 1 295 ? -25.050 -11.944 67.073 1.00 80.50 295 GLU A N 1
ATOM 2231 C CA . GLU A 1 295 ? -25.460 -13.051 67.956 1.00 80.50 295 GLU A CA 1
ATOM 2232 C C . GLU A 1 295 ? -25.324 -14.412 67.244 1.00 80.50 295 GLU A C 1
ATOM 2234 O O . GLU A 1 295 ? -24.745 -15.375 67.756 1.00 80.50 295 GLU A O 1
ATOM 2239 N N . LYS A 1 296 ? -25.789 -14.480 65.990 1.00 78.69 296 LYS A N 1
ATOM 2240 C CA . LYS A 1 296 ? -25.703 -15.684 65.159 1.00 78.69 296 LYS A CA 1
ATOM 2241 C C . LYS A 1 296 ? -24.260 -16.018 64.777 1.00 78.69 296 LYS A C 1
ATOM 2243 O O . LYS A 1 296 ? -23.903 -17.193 64.744 1.00 78.69 296 LYS A O 1
ATOM 2248 N N . MET A 1 297 ? -23.424 -15.023 64.500 1.00 68.12 297 MET A N 1
ATOM 2249 C CA . MET A 1 297 ? -22.005 -15.217 64.205 1.00 68.12 297 MET A CA 1
ATOM 2250 C C . MET A 1 297 ? -21.256 -15.703 65.443 1.00 68.12 297 MET A C 1
ATOM 2252 O O . MET A 1 297 ? -20.509 -16.668 65.327 1.00 68.12 297 MET A O 1
ATOM 2256 N N . ASN A 1 298 ? -21.526 -15.127 66.615 1.00 75.25 298 ASN A N 1
ATOM 2257 C CA . ASN A 1 298 ? -20.943 -15.554 67.883 1.00 75.25 298 ASN A CA 1
ATOM 2258 C C . ASN A 1 298 ? -21.294 -17.018 68.180 1.00 75.25 298 ASN A C 1
ATOM 2260 O O . ASN A 1 298 ? -20.403 -17.838 68.360 1.00 75.25 298 ASN A O 1
ATOM 2264 N N . SER A 1 299 ? -22.572 -17.394 68.049 1.0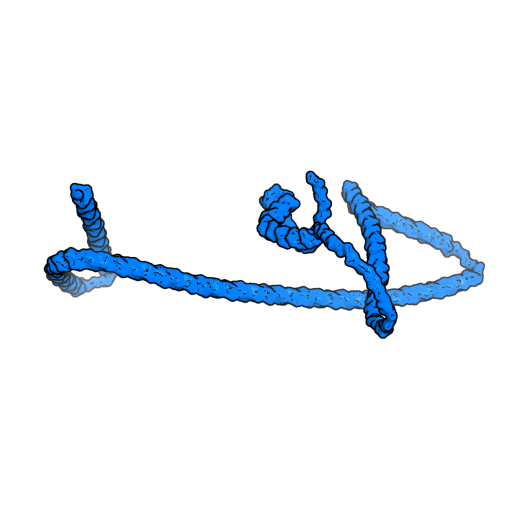0 81.94 299 SER A N 1
ATOM 2265 C CA . SER A 1 299 ? -22.996 -18.792 68.231 1.00 81.94 299 SER A CA 1
ATOM 2266 C C . SER A 1 299 ? -22.369 -19.766 67.219 1.00 81.94 299 SER A C 1
ATOM 2268 O O . SER A 1 299 ? -22.084 -20.916 67.551 1.00 81.94 299 SER A O 1
ATOM 2270 N N . ARG A 1 300 ? -22.123 -19.326 65.975 1.00 81.25 300 ARG A N 1
ATOM 2271 C CA . ARG A 1 300 ? -21.444 -20.141 64.954 1.00 81.25 300 ARG A CA 1
ATOM 2272 C C . ARG A 1 300 ? -19.951 -20.266 65.215 1.00 81.25 300 ARG A C 1
ATOM 2274 O O . ARG A 1 300 ? -19.401 -21.323 64.923 1.00 81.25 300 ARG A O 1
ATOM 2281 N N . ILE A 1 301 ? -19.313 -19.213 65.718 1.00 74.50 301 ILE A N 1
ATOM 2282 C CA . ILE A 1 301 ? -17.907 -19.237 66.119 1.00 74.50 301 ILE A CA 1
ATOM 2283 C C . ILE A 1 301 ? -17.748 -20.182 67.306 1.00 74.50 301 ILE A C 1
ATOM 2285 O O . ILE A 1 301 ? -16.960 -21.111 67.192 1.00 74.50 301 ILE A O 1
ATOM 2289 N N . ASP A 1 302 ? -18.578 -20.061 68.344 1.00 80.94 302 ASP A N 1
ATOM 2290 C CA . ASP A 1 302 ? -18.580 -20.974 69.496 1.00 80.94 302 ASP A CA 1
ATOM 2291 C C . ASP A 1 302 ? -18.782 -22.435 69.058 1.00 80.94 302 ASP A C 1
ATOM 2293 O O . ASP A 1 302 ? -18.090 -23.349 69.512 1.00 80.94 302 ASP A O 1
ATOM 2297 N N . HIS A 1 303 ? -19.704 -22.675 68.119 1.00 79.50 303 HIS A N 1
ATOM 2298 C CA . HIS A 1 303 ? -19.945 -24.011 67.576 1.00 79.50 303 HIS A CA 1
ATOM 2299 C C . HIS A 1 303 ? -18.767 -24.532 66.738 1.00 79.50 303 HIS A C 1
ATOM 2301 O O . HIS A 1 303 ? -18.387 -25.696 66.864 1.00 79.50 303 HIS A O 1
ATOM 2307 N N . SER A 1 304 ? -18.170 -23.682 65.900 1.00 71.31 304 SER A N 1
ATOM 2308 C CA . SER A 1 304 ? -16.993 -24.013 65.090 1.00 71.31 304 SER A CA 1
ATOM 2309 C C . SER A 1 304 ? -15.762 -24.260 65.959 1.00 71.31 304 SER A C 1
ATOM 2311 O O . SER A 1 304 ? -14.964 -25.145 65.656 1.00 71.31 304 SER A O 1
ATOM 2313 N N . GLU A 1 305 ? -15.597 -23.505 67.041 1.00 78.69 305 GLU A N 1
ATOM 2314 C CA . GLU A 1 305 ? -14.514 -23.664 68.004 1.00 78.69 305 GLU A CA 1
ATOM 2315 C C . GLU A 1 305 ? -14.691 -24.963 68.797 1.00 78.69 305 GLU A C 1
ATOM 2317 O O . GLU A 1 305 ? -13.755 -25.756 68.879 1.00 78.69 305 GLU A O 1
ATOM 2322 N N . ALA A 1 306 ? -15.911 -25.273 69.250 1.00 77.56 306 ALA A N 1
ATOM 2323 C CA . ALA A 1 306 ? -16.231 -26.560 69.869 1.00 77.56 306 ALA A CA 1
ATOM 2324 C C . ALA A 1 306 ? -15.989 -27.742 68.912 1.00 77.56 306 ALA A C 1
ATOM 2326 O O . ALA A 1 306 ? -15.425 -28.767 69.306 1.00 77.56 306 ALA A O 1
ATOM 2327 N N . GLN A 1 307 ? -16.366 -27.599 67.638 1.00 76.00 307 GLN A N 1
ATOM 2328 C CA . GLN A 1 307 ? -16.129 -28.612 66.611 1.00 76.00 307 GLN A CA 1
ATOM 2329 C C . GLN A 1 307 ? -14.633 -28.776 66.302 1.00 76.00 307 GLN A C 1
ATOM 2331 O O . GLN A 1 307 ? -14.159 -29.902 66.146 1.00 76.00 307 GLN A O 1
ATOM 2336 N N . SER A 1 308 ? -13.877 -27.678 66.262 1.00 67.44 308 SER A N 1
ATOM 2337 C CA . SER A 1 308 ? -12.427 -27.688 66.038 1.00 67.44 308 SER A CA 1
ATOM 2338 C C . SER A 1 308 ? -11.689 -28.311 67.219 1.00 67.44 308 SER A C 1
ATOM 2340 O O . SER A 1 308 ? -10.846 -29.179 67.014 1.00 67.44 308 SER A O 1
ATOM 2342 N N . ALA A 1 309 ? -12.060 -27.969 68.454 1.00 76.06 309 ALA A N 1
ATOM 2343 C CA . ALA A 1 309 ? -11.531 -28.599 69.661 1.00 76.06 309 ALA A CA 1
ATOM 2344 C C . ALA A 1 309 ? -11.809 -30.112 69.677 1.00 76.06 309 ALA A C 1
ATOM 2346 O O . ALA A 1 309 ? -10.940 -30.908 70.036 1.00 76.06 309 ALA A O 1
ATOM 2347 N N . HIS A 1 310 ? -12.995 -30.534 69.227 1.00 79.25 310 HIS A N 1
ATOM 2348 C CA . HIS A 1 310 ? -13.333 -31.950 69.097 1.00 79.25 310 HIS A CA 1
ATOM 2349 C C . HIS A 1 310 ? -12.517 -32.661 68.003 1.00 79.25 310 HIS A C 1
ATOM 2351 O O . HIS A 1 310 ? -12.043 -33.781 68.213 1.00 79.25 310 HIS A O 1
ATOM 2357 N N . ALA A 1 311 ? -12.304 -32.013 66.854 1.00 72.50 311 ALA A N 1
ATOM 2358 C CA . ALA A 1 311 ? -11.477 -32.540 65.771 1.00 72.50 311 ALA A CA 1
ATOM 2359 C C . ALA A 1 311 ? -10.004 -32.657 66.182 1.00 72.50 311 ALA A C 1
ATOM 2361 O O . ALA A 1 311 ? -9.390 -33.689 65.925 1.00 72.50 311 ALA A O 1
ATOM 2362 N N . ILE A 1 312 ? -9.462 -31.653 66.880 1.00 74.56 312 ILE A N 1
ATOM 2363 C CA . ILE A 1 312 ? -8.099 -31.673 67.427 1.00 74.56 312 ILE A CA 1
ATOM 2364 C C . ILE A 1 312 ? -7.957 -32.818 68.427 1.00 74.56 312 ILE A C 1
ATOM 2366 O O . ILE A 1 312 ? -7.058 -33.634 68.271 1.00 74.56 312 ILE A O 1
ATOM 2370 N N . LYS A 1 313 ? -8.892 -32.974 69.370 1.00 80.56 313 LYS A N 1
ATOM 2371 C CA . LYS A 1 313 ? -8.874 -34.092 70.326 1.00 80.56 313 LYS A CA 1
ATOM 2372 C C . LYS A 1 313 ? -8.932 -35.463 69.643 1.00 80.56 313 LYS A C 1
ATOM 2374 O O . LYS A 1 313 ? -8.293 -36.417 70.081 1.00 80.56 313 LYS A O 1
ATOM 2379 N N . THR A 1 314 ? -9.702 -35.573 68.563 1.00 79.69 314 THR A N 1
ATOM 2380 C CA . THR A 1 314 ? -9.785 -36.805 67.764 1.00 79.69 314 THR A CA 1
ATOM 2381 C C . THR A 1 314 ? -8.483 -37.060 67.003 1.00 79.69 314 THR A C 1
ATOM 2383 O O . THR A 1 314 ? -8.013 -38.196 66.958 1.00 79.69 314 THR A O 1
ATOM 2386 N N . LEU A 1 315 ? -7.874 -36.011 66.442 1.00 71.81 315 LEU A N 1
ATOM 2387 C CA . LEU A 1 315 ? -6.576 -36.082 65.778 1.00 71.81 315 LEU A CA 1
ATOM 2388 C C . LEU A 1 315 ? -5.477 -36.476 66.759 1.00 71.81 315 LEU A C 1
ATOM 2390 O O . LEU A 1 315 ? -4.734 -37.396 66.445 1.00 71.81 315 LEU A O 1
ATOM 2394 N N . GLU A 1 316 ? -5.418 -35.868 67.943 1.00 81.62 316 GLU A N 1
ATOM 2395 C CA . GLU A 1 316 ? -4.503 -36.246 69.024 1.00 81.62 316 GLU A CA 1
ATOM 2396 C C . GLU A 1 316 ? -4.651 -37.730 69.359 1.00 81.62 316 GLU A C 1
ATOM 2398 O O . GLU A 1 316 ? -3.665 -38.455 69.322 1.00 81.62 316 GLU A O 1
ATOM 2403 N N . GLY A 1 317 ? -5.880 -38.222 69.554 1.00 82.06 317 GLY A N 1
ATOM 2404 C CA . GLY A 1 317 ? -6.126 -39.648 69.784 1.00 82.06 317 GLY A CA 1
ATOM 2405 C C . GLY A 1 317 ? -5.658 -40.540 68.628 1.00 82.06 317 GLY A C 1
ATOM 2406 O O . GLY A 1 317 ? -5.052 -41.584 68.858 1.00 82.06 317 GLY A O 1
ATOM 2407 N N . SER A 1 318 ? -5.889 -40.122 67.380 1.00 78.94 318 SER A N 1
ATOM 2408 C CA . SER A 1 318 ? -5.427 -40.863 66.200 1.00 78.94 318 SER A CA 1
ATOM 2409 C C . SER A 1 318 ? -3.908 -40.838 66.038 1.00 78.94 318 SER A C 1
ATOM 2411 O O . SER A 1 318 ? -3.328 -41.826 65.600 1.00 78.94 318 SER A O 1
ATOM 2413 N N . LEU A 1 319 ? -3.260 -39.733 66.411 1.00 79.50 319 LEU A N 1
ATOM 2414 C CA . LEU A 1 319 ? -1.824 -39.534 66.283 1.00 79.50 319 LEU A CA 1
ATOM 2415 C C . LEU A 1 319 ? -1.090 -40.273 67.399 1.00 79.50 319 LEU A C 1
ATOM 2417 O O . LEU A 1 319 ? -0.094 -40.922 67.115 1.00 79.50 319 LEU A O 1
ATOM 2421 N N . THR A 1 320 ? -1.627 -40.283 68.622 1.00 81.81 320 THR A N 1
ATOM 2422 C CA . THR A 1 320 ? -1.174 -41.171 69.702 1.00 81.81 320 THR A CA 1
ATOM 2423 C C . THR A 1 320 ? -1.317 -42.632 69.288 1.00 81.81 320 THR A C 1
ATOM 2425 O O . THR A 1 320 ? -0.340 -43.362 69.341 1.00 81.81 320 THR A O 1
ATOM 2428 N N . ALA A 1 321 ? -2.472 -43.045 68.753 1.00 76.44 321 ALA A N 1
ATOM 2429 C CA . ALA A 1 321 ? -2.656 -44.414 68.266 1.00 76.44 321 ALA A CA 1
ATOM 2430 C C . ALA A 1 321 ? -1.729 -44.766 67.084 1.00 76.44 321 ALA A C 1
ATOM 2432 O O . ALA A 1 321 ? -1.307 -45.913 66.943 1.00 76.44 321 ALA A O 1
ATOM 2433 N N . PHE A 1 322 ? -1.408 -43.798 66.222 1.00 76.19 322 PHE A N 1
ATOM 2434 C CA . PHE A 1 322 ? -0.469 -43.971 65.115 1.00 76.19 322 PHE A CA 1
ATOM 2435 C C . PHE A 1 322 ? 0.982 -44.050 65.595 1.00 76.19 322 PHE A C 1
ATOM 2437 O O . PHE A 1 322 ? 1.726 -44.883 65.089 1.00 76.19 322 PHE A O 1
ATOM 2444 N N . VAL A 1 323 ? 1.376 -43.236 66.577 1.00 75.06 323 VAL A N 1
ATOM 2445 C CA . VAL A 1 323 ? 2.696 -43.292 67.222 1.00 75.06 323 VAL A CA 1
ATOM 2446 C C . VAL A 1 323 ? 2.855 -44.609 67.977 1.00 75.06 323 VAL A C 1
ATOM 2448 O O . VAL A 1 323 ? 3.844 -45.294 67.747 1.00 75.06 323 VAL A O 1
ATOM 2451 N N . ASP A 1 324 ? 1.851 -45.031 68.750 1.00 75.88 324 ASP A N 1
ATOM 2452 C CA . ASP A 1 324 ? 1.830 -46.335 69.423 1.00 75.88 324 ASP A CA 1
ATOM 2453 C C . ASP A 1 324 ? 1.941 -47.482 68.408 1.00 75.88 324 ASP A C 1
ATOM 2455 O O . ASP A 1 324 ? 2.646 -48.465 68.636 1.00 75.88 324 ASP A O 1
ATOM 2459 N N . ARG A 1 325 ? 1.285 -47.355 67.245 1.00 68.69 325 ARG A N 1
ATOM 2460 C CA . ARG A 1 325 ? 1.390 -48.329 66.152 1.00 68.69 325 ARG A CA 1
ATOM 2461 C C . ARG A 1 325 ? 2.757 -48.276 65.462 1.00 68.69 325 ARG A C 1
ATOM 2463 O O . ARG A 1 325 ? 3.288 -49.332 65.146 1.00 68.69 325 ARG A O 1
ATOM 2470 N N . LEU A 1 326 ? 3.357 -47.112 65.235 1.00 66.38 326 LEU A N 1
ATOM 2471 C CA . LEU A 1 326 ? 4.720 -46.995 64.696 1.00 66.38 326 LEU A CA 1
ATOM 2472 C C . LEU A 1 326 ? 5.766 -47.561 65.664 1.00 66.38 326 LEU A C 1
ATOM 2474 O O . LEU A 1 326 ? 6.740 -48.167 65.228 1.00 66.38 326 LEU A O 1
ATOM 2478 N N . GLU A 1 327 ? 5.555 -47.389 66.968 1.00 66.06 327 GLU A N 1
ATOM 2479 C CA . GLU A 1 327 ? 6.440 -47.899 68.013 1.00 66.06 327 GLU A CA 1
ATOM 2480 C C . GLU A 1 327 ? 6.278 -49.418 68.200 1.00 66.06 327 GLU A C 1
ATOM 2482 O O . GLU A 1 327 ? 7.271 -50.131 68.341 1.00 66.06 327 GLU A O 1
ATOM 2487 N N . GLN A 1 328 ? 5.050 -49.948 68.113 1.00 64.00 328 GLN A N 1
ATOM 2488 C CA . GLN A 1 328 ? 4.780 -51.394 68.176 1.00 64.00 328 GLN A CA 1
ATOM 2489 C C . GLN A 1 328 ? 5.112 -52.147 66.885 1.00 64.00 328 GLN A C 1
ATOM 2491 O O . GLN A 1 328 ? 5.403 -53.344 66.932 1.00 64.00 328 GLN A O 1
ATOM 2496 N N . THR A 1 329 ? 5.066 -51.483 65.732 1.00 55.09 329 THR A N 1
ATOM 2497 C CA . THR A 1 329 ? 5.265 -52.114 64.425 1.00 55.09 329 THR A CA 1
ATOM 2498 C C . THR A 1 329 ? 6.456 -51.463 63.730 1.00 55.09 329 THR A C 1
ATOM 2500 O O . THR A 1 329 ? 6.328 -50.451 63.051 1.00 55.09 329 THR A O 1
ATOM 2503 N N . GLN A 1 330 ? 7.630 -52.081 63.872 1.00 57.22 330 GLN A N 1
ATOM 2504 C CA . GLN A 1 330 ? 8.858 -51.744 63.146 1.00 57.22 330 GLN A CA 1
ATOM 2505 C C . GLN A 1 330 ? 8.710 -52.114 61.649 1.00 57.22 330 GLN A C 1
ATOM 2507 O O . GLN A 1 330 ? 9.344 -53.042 61.149 1.00 57.22 330 GLN A O 1
ATOM 2512 N N . VAL A 1 331 ? 7.795 -51.446 60.942 1.00 55.41 331 VAL A N 1
ATOM 2513 C CA . VAL A 1 331 ? 7.385 -51.767 59.566 1.00 55.41 331 VAL A CA 1
ATOM 2514 C C . VAL A 1 331 ? 8.198 -50.933 58.580 1.00 55.41 331 VAL A C 1
ATOM 2516 O O . VAL A 1 331 ? 8.328 -49.717 58.712 1.00 55.41 331 VAL A O 1
ATOM 2519 N N . ARG A 1 332 ? 8.792 -51.620 57.598 1.00 57.88 332 ARG A N 1
ATOM 2520 C CA . ARG A 1 332 ? 9.597 -51.030 56.521 1.00 57.88 332 ARG A CA 1
ATOM 2521 C C . ARG A 1 332 ? 8.729 -50.134 55.631 1.00 57.88 332 ARG A C 1
ATOM 2523 O O . ARG A 1 332 ? 7.570 -50.436 55.382 1.00 57.88 332 ARG A O 1
ATOM 2530 N N . ALA A 1 333 ? 9.329 -49.055 55.133 1.00 54.00 333 ALA A N 1
ATOM 2531 C CA . ALA A 1 333 ? 8.676 -47.944 54.434 1.00 54.00 333 ALA A CA 1
ATOM 2532 C C . ALA A 1 333 ? 7.892 -48.294 53.145 1.00 54.00 333 ALA A C 1
ATOM 2534 O O . ALA A 1 333 ? 7.210 -47.419 52.616 1.00 54.00 333 ALA A O 1
ATOM 2535 N N . ASP A 1 334 ? 7.944 -49.537 52.657 1.00 58.00 334 ASP A N 1
ATOM 2536 C CA . ASP A 1 334 ? 7.333 -49.933 51.381 1.00 58.00 334 ASP A CA 1
ATOM 2537 C C . ASP A 1 334 ? 5.811 -50.183 51.459 1.00 58.00 334 ASP A C 1
ATOM 2539 O O . ASP A 1 334 ? 5.127 -50.040 50.447 1.00 58.00 334 ASP A O 1
ATOM 2543 N N . ASP A 1 335 ? 5.245 -50.455 52.644 1.00 58.81 335 ASP A N 1
ATOM 2544 C CA . ASP A 1 335 ? 3.800 -50.741 52.798 1.00 58.81 335 ASP A CA 1
ATOM 2545 C C . ASP A 1 335 ? 2.943 -49.498 53.136 1.00 58.81 335 ASP A C 1
ATOM 2547 O O . ASP A 1 335 ? 1.714 -49.547 53.094 1.00 58.81 335 ASP A O 1
ATOM 2551 N N . ILE A 1 336 ? 3.567 -48.358 53.466 1.00 57.69 336 ILE A N 1
ATOM 2552 C CA . ILE A 1 336 ? 2.871 -47.155 53.975 1.00 57.69 336 ILE A CA 1
ATOM 2553 C C . ILE A 1 336 ? 2.283 -46.308 52.837 1.00 57.69 336 ILE A C 1
ATOM 2555 O O . ILE A 1 336 ? 1.197 -45.742 52.966 1.00 57.69 336 ILE A O 1
ATOM 2559 N N . VAL A 1 337 ? 2.986 -46.226 51.707 1.00 61.28 337 VAL A N 1
ATOM 2560 C CA . VAL A 1 337 ? 2.620 -45.359 50.577 1.00 61.28 337 VAL A CA 1
ATOM 2561 C C . VAL A 1 337 ? 1.240 -45.688 49.980 1.00 61.28 337 VAL A C 1
ATOM 2563 O O . VAL A 1 337 ? 0.454 -44.752 49.818 1.00 61.28 337 VAL A O 1
ATOM 2566 N N . PRO A 1 338 ? 0.876 -46.957 49.693 1.00 62.03 338 PRO A N 1
ATOM 2567 C CA . PRO A 1 338 ? -0.442 -47.249 49.125 1.00 62.03 338 PRO A CA 1
ATOM 2568 C C . PRO A 1 338 ? -1.590 -46.977 50.108 1.00 62.03 338 PRO A C 1
ATOM 2570 O O . PRO A 1 338 ? -2.652 -46.524 49.694 1.00 62.03 338 PRO A O 1
ATOM 2573 N N . GLN A 1 339 ? -1.378 -47.172 51.413 1.00 60.44 339 GLN A N 1
ATOM 2574 C CA . GLN A 1 339 ? -2.424 -46.966 52.418 1.00 60.44 339 GLN A CA 1
ATOM 2575 C C . GLN A 1 339 ? -2.661 -45.482 52.741 1.00 60.44 339 GLN A C 1
ATOM 2577 O O . GLN A 1 339 ? -3.791 -45.074 53.010 1.00 60.44 339 GLN A O 1
ATOM 2582 N N . VAL A 1 340 ? -1.609 -44.661 52.684 1.00 65.69 340 VAL A N 1
ATOM 2583 C CA . VAL A 1 340 ? -1.726 -43.200 52.800 1.00 65.69 340 VAL A CA 1
ATOM 2584 C C . VAL A 1 340 ? -2.422 -42.611 51.572 1.00 65.69 340 VAL A C 1
ATOM 2586 O O . VAL A 1 340 ? -3.231 -41.698 51.728 1.00 65.69 340 VAL A O 1
ATOM 2589 N N . MET A 1 341 ? -2.163 -43.149 50.375 1.00 65.00 341 MET A N 1
ATOM 2590 C CA . MET A 1 341 ? -2.862 -42.724 49.158 1.00 65.00 341 MET A CA 1
ATOM 2591 C C . MET A 1 341 ? -4.356 -43.070 49.195 1.00 65.00 341 MET A C 1
ATOM 2593 O O . MET A 1 341 ? -5.170 -42.200 48.906 1.00 65.00 341 MET A O 1
ATOM 2597 N N . ASP A 1 342 ? -4.731 -44.260 49.670 1.00 72.81 342 ASP A N 1
ATOM 2598 C CA . ASP A 1 342 ? -6.142 -44.656 49.824 1.00 72.81 342 ASP A CA 1
ATOM 2599 C C . ASP A 1 342 ? -6.896 -43.770 50.843 1.00 72.81 342 ASP A C 1
ATOM 2601 O O . ASP A 1 342 ? -8.028 -43.337 50.618 1.00 72.81 342 ASP A O 1
ATOM 2605 N N . GLN A 1 343 ? -6.240 -43.391 51.948 1.00 71.38 343 GLN A N 1
ATOM 2606 C CA . GLN A 1 343 ? -6.813 -42.432 52.902 1.00 71.38 343 GLN A CA 1
ATOM 2607 C C . GLN A 1 343 ? -6.918 -41.004 52.353 1.00 71.38 343 GLN A C 1
ATOM 2609 O O . GLN A 1 343 ? -7.829 -40.267 52.748 1.00 71.38 343 GLN A O 1
ATOM 2614 N N . LEU A 1 344 ? -5.985 -40.587 51.495 1.00 69.88 344 LEU A N 1
ATOM 2615 C CA . LEU A 1 344 ? -6.027 -39.283 50.836 1.00 69.88 344 LEU A CA 1
ATOM 2616 C C . LEU A 1 344 ? -7.169 -39.219 49.823 1.00 69.88 344 LEU A C 1
ATOM 2618 O O . LEU A 1 344 ? -7.917 -38.244 49.860 1.00 69.88 344 LEU A O 1
ATOM 2622 N N . ASP A 1 345 ? -7.360 -40.260 49.012 1.00 72.62 345 ASP A N 1
ATOM 2623 C CA . ASP A 1 345 ? -8.461 -40.339 48.045 1.00 72.62 345 ASP A CA 1
ATOM 2624 C C . ASP A 1 345 ? -9.824 -40.299 48.745 1.00 72.62 345 ASP A C 1
ATOM 2626 O O . ASP A 1 345 ? -10.667 -39.467 48.402 1.00 72.62 345 ASP A O 1
ATOM 2630 N N . GLY A 1 346 ? -10.010 -41.078 49.818 1.00 78.25 346 GLY A N 1
ATOM 2631 C CA . GLY A 1 346 ? -11.258 -41.052 50.589 1.00 78.25 346 GLY A CA 1
ATOM 2632 C C . GLY A 1 346 ? -11.561 -39.683 51.216 1.00 78.25 346 GLY A C 1
ATOM 2633 O O . GLY A 1 346 ? -12.719 -39.269 51.293 1.00 78.25 346 GLY A O 1
ATOM 2634 N N . ARG A 1 347 ? -10.533 -38.933 51.639 1.00 76.00 347 ARG A N 1
ATOM 2635 C CA . ARG A 1 347 ? -10.702 -37.560 52.150 1.00 76.00 347 ARG A CA 1
ATOM 2636 C C . ARG A 1 347 ? -10.973 -36.554 51.035 1.00 76.00 347 ARG A C 1
ATOM 2638 O O . ARG A 1 347 ? -11.764 -35.636 51.252 1.00 76.00 347 ARG A O 1
ATOM 2645 N N . LEU A 1 348 ? -10.348 -36.714 49.868 1.00 73.50 348 LEU A N 1
ATOM 2646 C CA . LEU A 1 348 ? -10.570 -35.850 48.710 1.00 73.50 348 LEU A CA 1
ATOM 2647 C C . LEU A 1 348 ? -12.011 -35.988 48.208 1.00 73.50 348 LEU A C 1
ATOM 2649 O O . LEU A 1 348 ? -12.684 -34.983 47.994 1.00 73.50 348 LEU A O 1
ATOM 2653 N N . GLU A 1 349 ? -12.519 -37.217 48.131 1.00 78.38 349 GLU A N 1
ATOM 2654 C CA . GLU A 1 349 ? -13.903 -37.509 47.750 1.00 78.38 349 GLU A CA 1
ATOM 2655 C C . GLU A 1 349 ? -14.905 -36.909 48.749 1.00 78.38 349 GLU A C 1
ATOM 2657 O O . GLU A 1 349 ? -15.910 -36.306 48.362 1.00 78.38 349 GLU A O 1
ATOM 2662 N N . GLN A 1 350 ? -14.583 -36.950 50.045 1.00 76.50 350 GLN A N 1
ATOM 2663 C CA . GLN A 1 350 ? -15.399 -36.330 51.089 1.00 76.50 350 GLN A CA 1
ATOM 2664 C C . GLN A 1 350 ? -15.422 -34.794 51.002 1.00 76.50 350 GLN A C 1
ATOM 2666 O O . GLN A 1 350 ? -16.442 -34.171 51.304 1.00 76.50 350 GLN A O 1
ATOM 2671 N N . VAL A 1 351 ? -14.313 -34.168 50.594 1.00 72.19 351 VAL A N 1
ATOM 2672 C CA . VAL A 1 351 ? -14.241 -32.718 50.355 1.00 72.19 351 VAL A CA 1
ATOM 2673 C C . VAL A 1 351 ? -15.019 -32.341 49.098 1.00 72.19 351 VAL A C 1
ATOM 2675 O O . VAL A 1 351 ? -15.796 -31.391 49.149 1.00 72.19 351 VAL A O 1
ATOM 2678 N N . VAL A 1 352 ? -14.881 -33.102 48.010 1.00 75.75 352 VAL A N 1
ATOM 2679 C CA . VAL A 1 352 ? -15.629 -32.877 46.763 1.00 75.75 352 VAL A CA 1
ATOM 2680 C C . VAL A 1 352 ? -17.132 -32.965 47.018 1.00 75.75 352 VAL A C 1
ATOM 2682 O O . VAL A 1 352 ? -17.850 -32.026 46.689 1.00 75.75 352 VAL A O 1
ATOM 2685 N N . SER A 1 353 ? -17.602 -34.008 47.710 1.00 77.94 353 SER A N 1
ATOM 2686 C CA . SER A 1 353 ? -19.018 -34.145 48.077 1.00 77.94 353 SER A CA 1
ATOM 2687 C C . SER A 1 353 ? -19.524 -32.959 48.905 1.00 77.94 353 SER A C 1
ATOM 2689 O O . SER A 1 353 ? -20.598 -32.434 48.626 1.00 77.94 353 SER A O 1
ATOM 2691 N N . ARG A 1 354 ? -18.740 -32.469 49.874 1.00 77.44 354 ARG A N 1
ATOM 2692 C CA . ARG A 1 354 ? -19.122 -31.294 50.677 1.00 77.44 354 ARG A CA 1
ATOM 2693 C C . ARG A 1 354 ? -19.176 -30.006 49.864 1.00 77.44 354 ARG A C 1
ATOM 2695 O O . ARG A 1 354 ? -20.032 -29.166 50.134 1.00 77.44 354 ARG A O 1
ATOM 2702 N N . VAL A 1 355 ? -18.271 -29.835 48.902 1.00 76.62 355 VAL A N 1
ATOM 2703 C CA . VAL A 1 355 ? -18.273 -28.677 48.002 1.00 76.62 355 VAL A CA 1
ATOM 2704 C C . VAL A 1 355 ? -19.507 -28.724 47.103 1.00 76.62 355 VAL A C 1
ATOM 2706 O O . VAL A 1 355 ? -20.238 -27.738 47.051 1.00 76.62 355 VAL A O 1
ATOM 2709 N N . THR A 1 356 ? -19.823 -29.874 46.506 1.00 78.50 356 THR A N 1
ATOM 2710 C CA . THR A 1 356 ? -21.028 -30.054 45.680 1.00 78.50 356 THR A CA 1
ATOM 2711 C C . THR A 1 356 ? -22.321 -29.851 46.478 1.00 78.50 356 THR A C 1
ATOM 2713 O O . THR A 1 356 ? -23.236 -29.170 46.014 1.00 78.50 356 THR A O 1
ATOM 2716 N N . ASP A 1 357 ? -22.394 -30.354 47.712 1.00 77.50 357 ASP A N 1
ATOM 2717 C CA . ASP A 1 357 ? -23.534 -30.112 48.605 1.00 77.50 357 ASP A CA 1
ATOM 2718 C C . ASP A 1 357 ? -23.667 -28.624 48.966 1.00 77.50 357 ASP A C 1
ATOM 2720 O O . ASP A 1 357 ? -24.776 -28.090 49.055 1.00 77.50 357 ASP A O 1
ATOM 2724 N N . SER A 1 358 ? -22.541 -27.932 49.174 1.00 71.50 358 SER A N 1
ATOM 2725 C CA . SER A 1 358 ? -22.538 -26.494 49.456 1.00 71.50 358 SER A CA 1
ATOM 2726 C C . SER A 1 358 ? -22.989 -25.663 48.254 1.00 71.50 358 SER A C 1
ATOM 2728 O O . SER A 1 358 ? -23.734 -24.700 48.428 1.00 71.50 358 SER A O 1
ATOM 2730 N N . GLU A 1 359 ? -22.612 -26.072 47.043 1.00 77.19 359 GLU A N 1
ATOM 2731 C CA . GLU A 1 359 ? -23.013 -25.436 45.789 1.00 77.19 359 GLU A CA 1
ATOM 2732 C C . GLU A 1 359 ? -24.506 -25.655 45.513 1.00 77.19 359 GLU A C 1
ATOM 2734 O O . GLU A 1 359 ? -25.226 -24.711 45.193 1.00 77.19 359 GLU A O 1
ATOM 2739 N N . THR A 1 360 ? -25.008 -26.867 45.765 1.00 76.75 360 THR A N 1
ATOM 2740 C CA . THR A 1 360 ? -26.438 -27.193 45.646 1.00 76.75 360 THR A CA 1
ATOM 2741 C C . THR A 1 360 ? -27.278 -26.346 46.603 1.00 76.75 360 THR A C 1
ATOM 2743 O O . THR A 1 360 ? -28.265 -25.738 46.192 1.00 76.75 360 THR A O 1
ATOM 2746 N N . ARG A 1 361 ? -26.850 -26.205 47.866 1.00 73.25 361 ARG A N 1
ATOM 2747 C CA . ARG A 1 361 ? -27.530 -25.326 48.833 1.00 73.25 361 ARG A CA 1
ATOM 2748 C C . ARG A 1 361 ? -27.465 -23.854 48.436 1.00 73.25 361 ARG A C 1
ATOM 2750 O O . ARG A 1 361 ? -28.440 -23.136 48.639 1.00 73.25 361 ARG A O 1
ATOM 2757 N N . ALA A 1 362 ? -26.349 -23.394 47.870 1.00 67.75 362 ALA A N 1
ATOM 2758 C CA . ALA A 1 362 ? -26.238 -22.026 47.371 1.00 67.75 362 ALA A CA 1
ATOM 2759 C C . ALA A 1 362 ? -27.240 -21.766 46.228 1.00 67.75 362 ALA A C 1
ATOM 2761 O O . ALA A 1 362 ? -27.934 -20.746 46.242 1.00 67.75 362 ALA A O 1
ATOM 2762 N N . LEU A 1 363 ? -27.398 -22.717 45.304 1.00 75.25 363 LEU A N 1
ATOM 2763 C CA . LEU A 1 363 ? -28.381 -22.644 44.216 1.00 75.25 363 LEU A CA 1
ATOM 2764 C C . LEU A 1 363 ? -29.830 -22.652 44.727 1.00 75.25 363 LEU A C 1
ATOM 2766 O O . LEU A 1 363 ? -30.644 -21.845 44.277 1.00 75.25 363 LEU A O 1
ATOM 2770 N N . GLU A 1 364 ? -30.153 -23.493 45.710 1.00 73.75 364 GLU A N 1
ATOM 2771 C CA . GLU A 1 364 ? -31.478 -23.507 46.346 1.00 73.75 364 GLU A CA 1
ATOM 2772 C C . GLU A 1 364 ? -31.795 -22.176 47.042 1.00 73.75 364 GLU A C 1
ATOM 2774 O O . GLU A 1 364 ? -32.907 -21.654 46.921 1.00 73.75 364 GLU A O 1
ATOM 2779 N N . THR A 1 365 ? -30.816 -21.577 47.732 1.00 73.50 365 THR A N 1
ATOM 2780 C CA . THR A 1 365 ? -31.007 -20.258 48.352 1.00 73.50 365 THR A CA 1
ATOM 2781 C C . THR A 1 365 ? -31.219 -19.157 47.318 1.00 73.50 365 THR A C 1
ATOM 2783 O O . THR A 1 365 ? -32.080 -18.304 47.525 1.00 73.50 365 THR A O 1
ATOM 2786 N N . ALA A 1 366 ? -30.510 -19.197 46.186 1.00 70.81 366 ALA A N 1
ATOM 2787 C CA . ALA A 1 366 ? -30.701 -18.243 45.097 1.00 70.81 366 ALA A CA 1
ATOM 2788 C C . ALA A 1 366 ? -32.111 -18.351 44.488 1.00 70.81 366 ALA A C 1
ATOM 2790 O O . ALA A 1 366 ? -32.792 -17.340 44.333 1.00 70.81 366 ALA A O 1
ATOM 2791 N N . SER A 1 367 ? -32.599 -19.572 44.244 1.00 75.56 367 SER A N 1
ATOM 2792 C CA . SER A 1 367 ? -33.958 -19.804 43.732 1.00 75.56 367 SER A CA 1
ATOM 2793 C C . SER A 1 367 ? -35.053 -19.356 44.713 1.00 75.56 367 SER A C 1
ATOM 2795 O O . SER A 1 367 ? -36.055 -18.763 44.308 1.00 75.56 367 SER A O 1
ATOM 2797 N N . SER A 1 368 ? -34.852 -19.576 46.015 1.00 74.81 368 SER A N 1
ATOM 2798 C CA . SER A 1 368 ? -35.769 -19.102 47.061 1.00 74.81 368 SER A CA 1
ATOM 2799 C C . SER A 1 368 ? -35.848 -17.569 47.110 1.00 74.81 368 SER A C 1
ATOM 2801 O O . SER A 1 368 ? -36.936 -16.996 47.224 1.00 74.81 368 SER A O 1
ATOM 2803 N N . VAL A 1 369 ? -34.709 -16.886 46.943 1.00 74.81 369 VAL A N 1
ATOM 2804 C CA . VAL A 1 369 ? -34.651 -15.419 46.848 1.00 74.81 369 VAL A CA 1
ATOM 2805 C C . VAL A 1 369 ? -35.402 -14.915 45.612 1.00 74.81 369 VAL A C 1
ATOM 2807 O O . VAL A 1 369 ? -36.174 -13.963 45.724 1.00 74.81 369 VAL A O 1
ATOM 2810 N N . GLU A 1 370 ? -35.266 -15.567 44.457 1.00 79.31 370 GLU A N 1
ATOM 2811 C CA . GLU A 1 370 ? -36.024 -15.204 43.250 1.00 79.31 370 GLU A CA 1
ATOM 2812 C C . GLU A 1 370 ? -37.544 -15.351 43.435 1.00 79.31 370 GLU A C 1
ATOM 2814 O O . GLU A 1 370 ? -38.307 -14.464 43.040 1.00 79.31 370 GLU A O 1
ATOM 2819 N N . GLN A 1 371 ? -38.007 -16.419 44.092 1.00 79.88 371 GLN A N 1
ATOM 2820 C CA . GLN A 1 371 ? -39.432 -16.601 44.396 1.00 79.88 371 GLN A CA 1
ATOM 2821 C C . GLN A 1 371 ? -39.971 -15.534 45.360 1.00 79.88 371 GLN A C 1
ATOM 2823 O O . GLN A 1 371 ? -41.082 -15.034 45.164 1.00 79.88 371 GLN A O 1
ATOM 2828 N N . ALA A 1 372 ? -39.191 -15.150 46.375 1.00 75.00 372 ALA A N 1
ATOM 2829 C CA . ALA A 1 372 ? -39.559 -14.084 47.306 1.00 75.00 372 ALA A CA 1
ATOM 2830 C C . ALA A 1 372 ? -39.634 -12.709 46.616 1.00 75.00 372 ALA A C 1
ATOM 2832 O O . ALA A 1 372 ? -40.545 -11.925 46.881 1.00 75.00 372 ALA A O 1
ATOM 2833 N N . LEU A 1 373 ? -38.720 -12.428 45.684 1.00 77.56 373 LEU A N 1
ATOM 2834 C CA . LEU A 1 373 ? -38.752 -11.203 44.881 1.00 77.56 373 LEU A CA 1
ATOM 2835 C C . LEU A 1 373 ? -39.959 -11.177 43.931 1.00 77.56 373 LEU A C 1
ATOM 2837 O O . LEU A 1 373 ? -40.617 -10.144 43.796 1.00 77.56 373 LEU A O 1
ATOM 2841 N N . SER A 1 374 ? -40.303 -12.314 43.319 1.00 81.44 374 SER A N 1
ATOM 2842 C CA . SER A 1 374 ? -41.480 -12.424 42.451 1.00 81.44 374 SER A CA 1
ATOM 2843 C C . SER A 1 374 ? -42.799 -12.240 43.209 1.00 81.44 374 SER A C 1
ATOM 2845 O O . SER A 1 374 ? -43.728 -11.641 42.665 1.00 81.44 374 SER A O 1
ATOM 2847 N N . SER A 1 375 ? -42.918 -12.750 44.438 1.00 75.31 375 SER A N 1
ATOM 2848 C CA . SER A 1 375 ? -44.138 -12.584 45.240 1.00 75.31 375 SER A CA 1
ATOM 2849 C C . SER A 1 375 ? -44.311 -11.139 45.716 1.00 75.31 375 SER A C 1
ATOM 2851 O O . SER A 1 375 ? -45.413 -10.597 45.622 1.00 75.31 375 SER A O 1
ATOM 2853 N N . LEU A 1 376 ? -43.220 -10.471 46.111 1.00 75.88 376 LEU A N 1
ATOM 2854 C CA . LEU A 1 376 ? -43.223 -9.045 46.445 1.00 75.88 376 LEU A CA 1
ATOM 2855 C C . LEU A 1 376 ? -43.684 -8.193 45.249 1.00 75.88 376 LEU A C 1
ATOM 2857 O O . LEU A 1 376 ? -44.567 -7.343 45.391 1.00 75.88 376 LEU A O 1
ATOM 2861 N N . ALA A 1 377 ? -43.154 -8.469 44.054 1.00 74.44 377 ALA A N 1
ATOM 2862 C CA . ALA A 1 377 ? -43.541 -7.773 42.827 1.00 74.44 377 ALA A CA 1
ATOM 2863 C C . ALA A 1 377 ? -45.037 -7.944 42.494 1.00 74.44 377 ALA A C 1
ATOM 2865 O O . ALA A 1 377 ? -45.688 -6.989 42.072 1.00 74.44 377 ALA A O 1
ATOM 2866 N N . GLN A 1 378 ? -45.609 -9.129 42.730 1.00 75.88 378 GLN A N 1
ATOM 2867 C CA . GLN A 1 378 ? -47.046 -9.366 42.551 1.00 75.88 378 GLN A CA 1
ATOM 2868 C C . GLN A 1 378 ? -47.896 -8.614 43.579 1.00 75.88 378 GLN A C 1
ATOM 2870 O O . GLN A 1 378 ? -48.923 -8.046 43.212 1.00 75.88 378 GLN A O 1
ATOM 2875 N N . THR A 1 379 ? -47.469 -8.560 44.845 1.00 76.38 379 THR A N 1
ATOM 2876 C CA . THR A 1 379 ? -48.205 -7.820 45.885 1.00 76.38 379 THR A CA 1
ATOM 2877 C C . THR A 1 379 ? -48.235 -6.313 45.639 1.00 76.38 379 THR A C 1
ATOM 2879 O O . THR A 1 379 ? -49.253 -5.685 45.907 1.00 76.38 379 THR A O 1
ATOM 2882 N N . MET A 1 380 ? -47.176 -5.740 45.060 1.00 65.25 380 MET A N 1
ATOM 2883 C CA . MET A 1 380 ? -47.127 -4.315 44.717 1.00 65.25 380 MET A CA 1
ATOM 2884 C C . MET A 1 380 ? -47.990 -3.931 43.508 1.00 65.25 380 MET A C 1
ATOM 2886 O O . MET A 1 380 ? -48.328 -2.764 43.364 1.00 65.25 380 MET A O 1
ATOM 2890 N N . ASN A 1 381 ? -48.335 -4.881 42.636 1.00 69.94 381 ASN A N 1
ATOM 2891 C CA . ASN A 1 381 ? -49.131 -4.619 41.430 1.00 69.94 381 ASN A CA 1
ATOM 2892 C C . ASN A 1 381 ? -50.649 -4.812 41.654 1.00 69.94 381 ASN A C 1
ATOM 2894 O O . ASN A 1 381 ? -51.439 -4.627 40.732 1.00 69.94 381 ASN A O 1
ATOM 2898 N N . ALA A 1 382 ? -51.051 -5.244 42.855 1.00 58.94 382 ALA A N 1
ATOM 2899 C CA . ALA A 1 382 ? -52.444 -5.479 43.249 1.00 58.94 382 ALA A CA 1
ATOM 2900 C C . ALA A 1 382 ? -53.041 -4.354 44.124 1.00 58.94 382 ALA A C 1
ATOM 2902 O O . ALA A 1 382 ? -54.231 -4.395 44.439 1.00 58.94 382 ALA A O 1
ATOM 2903 N N . THR A 1 383 ? -52.225 -3.371 44.510 1.00 45.38 383 THR A N 1
ATOM 2904 C CA . THR A 1 383 ? -52.599 -2.105 45.169 1.00 45.38 383 THR A CA 1
ATOM 2905 C C . THR A 1 383 ? -52.444 -0.958 44.195 1.00 45.38 383 THR A C 1
ATOM 2907 O O . THR A 1 383 ? -53.339 -0.085 44.174 1.00 45.38 383 THR A O 1
#

Radius of gyration: 57.7 Å; chains: 1; bounding box: 108×127×150 Å

Foldseek 3Di:
DPPDDDDDDPDQDPVNVVVLCVVCVVVVHDSVVSVVVVCCVVCVPPVVVVVVVVVPPPPPPDDDDDDDDDDDDDDDDDDDDDDDDDDDDDDPCVVVVVVVVVVVVVVVVVVVVVVVVVVVVVVVVVVVVVVVVVVPPDPDVVVVVVVVVVVVVVVVVVVVVVPDDDPDDPVVVVVVVVVVVVVVVVVVVVVVVVVVVVVVVVVVVVVVVVVVVVVVVVVVVVVVVVVVVVVVVVVVVVVVVVVVVVVVVVVVVVVVVVVVVVVVVVVVVVVVVCCVVCVPPPVVVVVVVVVVVVVVVVVVVVVVVVVVVVVVVVVVVVVVVVVVVVVVDVDDPPPVVVVVVVVVVVVVVVVVVVVVVVVVVVVVVVVVVVVVVVVVVVVVVVD

Secondary structure (DSSP, 8-state):
-PPPPPP------HHHHHHHHHHHHHTTS-HHHHHHHHHHHHHHHHHHHHHHHHTTSSSSS----PPP--------------PPPPPP-----HHHHHHHHHHHHHHHHHHHHHHHHHHHHHHHHHHHHHHHHTT-TTTHHHHHHHHHHHHHHHHHHHHHHT-S-----HHHHHHHHHHHHHHHHHHHHHHHHHHHHHHHHHHHHHHHHHHHHHHHHHHHHHHHHHHHHHHHHHHHHHHHHHHHHHHHHHHHHHHHHHHHHHHHHHHHHHHHHHHHHHHHHHHHHHHHHHHHHHHHHHHHHHHHHHHHHHHHHHHHHHHHHHHHHHHH----TTTHHHHHHHHHHHHHHHHHHHHHHHHHHHHHHHHHHHHHHHHHHHHHT--